Protein AF-A0A954T8U7-F1 (afdb_monomer_lite)

Foldseek 3Di:
DPDDPPPDDPVVVVVCVCCPPCVVVVCVVVVVVVVVVVVVVVCVVCVVVDQLVVNLVVLLVVLVVLLVVLVCCVPPVVNPSSSLVSLLVSLVSLLVSLLSLQVSVVVVVVVVVDDDPPPVVVCSVVSLVVSLVSSLVSLQVSVCVLLVHGQPLLSVLSSVLSNLSNCLQVDDLVCLLVVLVVNLVSLLSNLVSLLVSLLVCCVPPVPDNVSSCSSNVSSLVSSCCSCVPRRVVSDQLLSVLLSLLSSLVSLLVSLLSVLVSVCVVVVVPDPDDPCSSVVSNVSSLVSLVSSLCSQQVDPVRALSNLVSLQSSLVSLVVVCLRNVALVSLLSSVVSNVSSLVCVCNVVVPVVVVVQCVVCVLQVHPGDDPLQVLVSCLVVLVVLLVVLLVCVVVVVPSNNVSSLVVSVVVLVVSQVSNVVDLLSLQVSLQSSLVSLVSSCVSNVPCVSPVSSLVSQLSNLVSVQVNCCNRVVDHDDPPPSVVSNPPPPPVVPPPPPPPPPDPPPVVVVVVVVVPPPPD

Sequence (517 aa):
MTTEPTRRPVLQRFLDSFFQEQNIRWMLALGLVTVFGSSLMLVRSGWEQYQPAWRQVVVLLYGATIYFAGAVCRRRLSLPKTAAFLRGLSLLLIPVAFLALNLLRASESVVASGQTVPLLLTSWPWLLGLTGLLSGAAAWRIFTDVFRGPQPVFTGAFLILAAAGAVVPVLPHSLLPLVAAGLWCVLTVGSVAITREVFHLTERHRAPLWAGYLPLCLLGVEFIGVFALGIAGHLSQPLTGLGLVLTAIPVLHAAETLLKVFRQRTGGLVQRLPVAVAAPGLVGLLLCAGGLVLSAGGFPPSGVVVPAALITAAVLLRAAKLTEREAFVWLGLVCLSAAYQFSPVLFRETARDALAASAEMVRETRMPLAFYGLTWLPLLAALAGVVPFLRRRGHVVFVRPMELFSLVLTGCLFLVAFGHVKALFPVSLALGGLSIVQTVVFRRPGWLRFSLAAGAVSCAALPVFLKTVGGWELPAALPVLFFPLCPVRLARPVRRGGRGRTVLSRQRWSMARGWSG

Radius of gyration: 31.94 Å; chains: 1; bounding box: 85×83×83 Å

Secondary structure (DSSP, 8-state):
---------HHHHHHHHHHHTTHHHHHHHHHHHHHHHHHHHHHHHHHTTS-HHHHHHHHHHHHHHHHHHHHHHHHTS--HHHHHHHHHHHHHHHHHHHHHHHHHHHHHHTTTTSS--STTTTTHHHHHHHHHHHHHHHHHHHHHHHHTS--HHHHHHHHHHHHHHHHGGGS-GGGHHHHHHHHHHHHHHHHHHHHHHHHHHHHHS---HHHHHHHHHHHHHHHHHHIIIIITTTS-HHHHHHHHHHHHHHHHHHHHHHHHHHHHHHTT---SPPHHHHHHHHHHHHHHHHHHHHHH-SSSPPTTHHHHHHHHHHHHHHHHHHH--HHHHHHHHHHHHHHHHHGGGTTHHHHHHHHHHHHHHTT-SS--GGGHHHHTHHHHHHHHHHHHHHHHTT-HHHHHHHHHHHHHHHHHHHHHHTT-HHHHHHHHHHHHHHHHHHHHHHT-THHHHHHHHHHHHHHHHHHHHIIIII-----TTHHHHTS----GGGG------S--TTSTTTTTTTSTTSS--

Structure (mmCIF, N/CA/C/O backbone):
data_AF-A0A954T8U7-F1
#
_entry.id   AF-A0A954T8U7-F1
#
loop_
_atom_site.group_PDB
_atom_site.id
_atom_site.type_symbol
_atom_site.label_atom_id
_atom_site.label_alt_id
_atom_site.label_comp_id
_atom_site.label_asym_id
_atom_site.label_entity_id
_atom_site.label_seq_id
_atom_site.pdbx_PDB_ins_code
_atom_site.Cartn_x
_atom_site.Cartn_y
_atom_site.Cartn_z
_atom_site.occupancy
_atom_site.B_iso_or_equiv
_atom_site.auth_seq_id
_atom_site.auth_comp_id
_atom_site.auth_asym_id
_atom_site.auth_atom_id
_atom_site.pdbx_PDB_model_num
ATOM 1 N N . MET A 1 1 ? -5.729 -50.758 21.123 1.00 44.16 1 MET A N 1
ATOM 2 C CA . MET A 1 1 ? -6.228 -49.991 19.962 1.00 44.16 1 MET A CA 1
ATOM 3 C C . MET A 1 1 ? -6.415 -48.545 20.387 1.00 44.16 1 MET A C 1
ATOM 5 O O . MET A 1 1 ? -7.394 -48.219 21.040 1.00 44.16 1 MET A O 1
ATOM 9 N N . THR A 1 2 ? -5.430 -47.697 20.110 1.00 47.44 2 THR A N 1
ATOM 10 C CA . THR A 1 2 ? -5.517 -46.251 20.335 1.00 47.44 2 THR A CA 1
ATOM 11 C C . THR A 1 2 ? -6.322 -45.653 19.191 1.00 47.44 2 THR A C 1
ATOM 13 O O . THR A 1 2 ? -5.815 -45.536 18.078 1.00 47.44 2 THR A O 1
ATOM 16 N N . THR A 1 3 ? -7.591 -45.338 19.432 1.00 58.25 3 THR A N 1
ATOM 17 C CA . THR A 1 3 ? -8.423 -44.605 18.475 1.00 58.25 3 THR A CA 1
ATOM 18 C C . THR A 1 3 ? -7.771 -43.252 18.216 1.00 58.25 3 THR A C 1
ATOM 20 O O . THR A 1 3 ? -7.722 -42.411 19.117 1.00 58.25 3 THR A O 1
ATOM 23 N N . GLU A 1 4 ? -7.221 -43.054 17.014 1.00 54.12 4 GLU A N 1
ATOM 24 C CA . GLU A 1 4 ? -6.737 -41.744 16.593 1.00 54.12 4 GLU A CA 1
ATOM 25 C C . GLU A 1 4 ? -7.865 -40.722 16.796 1.00 54.12 4 GLU A C 1
ATOM 27 O O . GLU A 1 4 ? -8.982 -40.942 16.317 1.00 54.12 4 GLU A O 1
ATOM 32 N N . PRO A 1 5 ? -7.621 -39.606 17.503 1.00 66.81 5 PRO A N 1
ATOM 33 C CA . PRO A 1 5 ? -8.623 -38.567 17.636 1.00 66.81 5 PRO A CA 1
ATOM 34 C C . PRO A 1 5 ? -8.898 -38.003 16.242 1.00 66.81 5 PRO A C 1
ATOM 36 O O . PRO A 1 5 ? -8.082 -37.264 15.687 1.00 66.81 5 PRO A O 1
ATOM 39 N N . THR A 1 6 ? -10.058 -38.346 15.678 1.00 69.75 6 THR A N 1
ATOM 40 C CA . THR A 1 6 ? -10.551 -37.823 14.401 1.00 69.75 6 THR A CA 1
ATOM 41 C C . THR A 1 6 ? -10.384 -36.306 14.390 1.00 69.75 6 THR A C 1
ATOM 43 O O . THR A 1 6 ? -11.015 -35.581 15.172 1.00 69.75 6 THR A O 1
ATOM 46 N N . ARG A 1 7 ? -9.477 -35.812 13.539 1.00 73.00 7 ARG A N 1
ATOM 47 C CA . ARG A 1 7 ? -9.216 -34.381 13.358 1.00 73.00 7 ARG A CA 1
ATOM 48 C C . ARG A 1 7 ? -10.483 -33.720 12.824 1.00 73.00 7 ARG A C 1
ATOM 50 O O . ARG A 1 7 ? -10.690 -33.657 11.618 1.00 73.00 7 ARG A O 1
ATOM 57 N N . ARG A 1 8 ? -11.314 -33.191 13.725 1.00 77.06 8 ARG A N 1
ATOM 58 C CA . ARG A 1 8 ? -12.422 -32.313 13.331 1.00 77.06 8 ARG A CA 1
ATOM 59 C C . ARG A 1 8 ? -11.878 -31.155 12.478 1.00 77.06 8 ARG A C 1
ATOM 61 O O . ARG A 1 8 ? -10.833 -30.596 12.844 1.00 77.06 8 ARG A O 1
ATOM 68 N N . PRO A 1 9 ? -12.548 -30.789 11.372 1.00 83.94 9 PRO A N 1
ATOM 69 C CA . PRO A 1 9 ? -12.125 -29.685 10.523 1.00 83.94 9 PRO A CA 1
ATOM 70 C C . PRO A 1 9 ? -12.016 -28.388 11.334 1.00 83.94 9 PRO A C 1
ATOM 72 O O . PRO A 1 9 ? -12.806 -28.123 12.240 1.00 83.94 9 PRO A O 1
ATOM 75 N N . VAL A 1 10 ? -11.006 -27.572 11.015 1.00 73.00 10 VAL A N 1
ATOM 76 C CA . VAL A 1 10 ? -10.693 -26.316 11.728 1.00 73.00 10 VAL A CA 1
ATOM 77 C C . VAL A 1 10 ? -11.899 -25.376 11.757 1.00 73.00 10 VAL A C 1
ATOM 79 O O . VAL A 1 10 ? -12.129 -24.720 12.768 1.00 73.00 10 VAL A O 1
ATOM 82 N N . LEU A 1 11 ? -12.693 -25.373 10.682 1.00 67.12 11 LEU A N 1
ATOM 83 C CA . LEU A 1 11 ? -13.933 -24.611 10.592 1.00 67.12 11 LEU A CA 1
ATOM 84 C C . LEU A 1 11 ? -14.939 -25.043 11.665 1.00 67.12 11 LEU A C 1
ATOM 86 O O . LEU A 1 11 ? -15.504 -24.192 12.332 1.00 67.12 11 LEU A O 1
ATOM 90 N N . GLN A 1 12 ? -15.111 -26.347 11.891 1.00 80.88 12 GLN A N 1
ATOM 91 C CA . GLN A 1 12 ? -16.064 -26.856 12.876 1.00 80.88 12 GLN A CA 1
ATOM 92 C C . GLN A 1 12 ? -15.615 -26.546 14.306 1.00 80.88 12 GLN A C 1
ATOM 94 O O . GLN A 1 12 ? -16.432 -26.130 15.108 1.00 80.88 12 GLN A O 1
ATOM 99 N N . ARG A 1 13 ? -14.313 -26.628 14.621 1.00 71.12 13 ARG A N 1
ATOM 100 C CA . ARG A 1 13 ? -13.804 -26.180 15.936 1.00 71.12 13 ARG A CA 1
ATOM 101 C C . ARG A 1 13 ? -13.943 -24.673 16.137 1.00 71.12 13 ARG A C 1
ATOM 103 O O . ARG A 1 13 ? -14.207 -24.236 17.252 1.00 71.12 13 ARG A O 1
ATOM 110 N N . PHE A 1 14 ? -13.734 -23.889 15.079 1.00 67.62 14 PHE A N 1
ATOM 111 C CA . PHE A 1 14 ? -13.958 -22.448 15.117 1.00 67.62 14 PHE A CA 1
ATOM 112 C C . PHE A 1 14 ? -15.435 -22.144 15.351 1.00 67.62 14 PHE A C 1
ATOM 114 O O . PHE A 1 14 ? -15.727 -21.377 16.253 1.00 67.62 14 PHE A O 1
ATOM 121 N N . LEU A 1 15 ? -16.347 -22.779 14.609 1.00 70.88 15 LEU A N 1
ATOM 122 C CA . LEU A 1 15 ? -17.789 -22.610 14.771 1.00 70.88 15 LEU A CA 1
ATOM 123 C C . LEU A 1 15 ? -18.248 -23.081 16.155 1.00 70.88 15 LEU A C 1
ATOM 125 O O . LEU A 1 15 ? -18.894 -22.310 16.846 1.00 70.88 15 LEU A O 1
ATOM 129 N N . ASP A 1 16 ? -17.840 -24.261 16.621 1.00 72.81 16 ASP A N 1
ATOM 130 C CA . ASP A 1 16 ? -18.190 -24.771 17.955 1.00 72.81 16 ASP A CA 1
ATOM 131 C C . ASP A 1 16 ? -17.692 -23.828 19.067 1.00 72.81 16 ASP A C 1
ATOM 133 O O . ASP A 1 16 ? -18.445 -23.488 19.977 1.00 72.81 16 ASP A O 1
ATOM 137 N N . SER A 1 17 ? -16.453 -23.326 18.971 1.00 61.59 17 SER A N 1
ATOM 138 C CA . SER A 1 17 ? -15.901 -22.342 19.919 1.00 61.59 17 SER A CA 1
ATOM 139 C C . SER A 1 17 ? -16.578 -20.969 19.809 1.00 61.59 17 SER A C 1
ATOM 141 O O . SER A 1 17 ? -16.772 -20.289 20.818 1.00 61.59 17 SER A O 1
ATOM 143 N N . PHE A 1 18 ? -16.964 -20.568 18.598 1.00 60.47 18 PHE A N 1
ATOM 144 C CA . PHE A 1 18 ? -17.704 -19.340 18.322 1.00 60.47 18 PHE A CA 1
ATOM 145 C C . PHE A 1 18 ? -19.141 -19.423 18.857 1.00 60.47 18 PHE A C 1
ATOM 147 O O . PHE A 1 18 ? -19.649 -18.436 19.378 1.00 60.47 18 PHE A O 1
ATOM 154 N N . PHE A 1 19 ? -19.774 -20.599 18.825 1.00 63.47 19 PHE A N 1
ATOM 155 C CA . PHE A 1 19 ? -21.141 -20.811 19.301 1.00 63.47 19 PHE A CA 1
ATOM 156 C C . PHE A 1 19 ? -21.235 -21.121 20.808 1.00 63.47 19 PHE A C 1
ATOM 158 O O . PHE A 1 19 ? -22.193 -20.676 21.433 1.00 63.47 19 PHE A O 1
ATOM 165 N N . GLN A 1 20 ? -20.269 -21.808 21.439 1.00 59.59 20 GLN A N 1
ATOM 166 C CA . GLN A 1 20 ? -20.401 -22.239 22.846 1.00 59.59 20 GLN A CA 1
ATOM 167 C C . GLN A 1 20 ? -20.176 -21.136 23.899 1.00 59.59 20 GLN A C 1
ATOM 169 O O . GLN A 1 20 ? -20.967 -21.027 24.831 1.00 59.59 20 GLN A O 1
ATOM 174 N N . GLU A 1 21 ? -19.149 -20.287 23.780 1.00 51.62 21 GLU A N 1
ATOM 175 C CA . GLU A 1 21 ? -18.853 -19.254 24.802 1.00 51.62 21 GLU A CA 1
ATOM 176 C C . GLU A 1 21 ? -19.412 -17.857 24.465 1.00 51.62 21 GLU A C 1
ATOM 178 O O . GLU A 1 21 ? -19.409 -16.954 25.309 1.00 51.62 21 GLU A O 1
ATOM 183 N N . GLN A 1 22 ? -19.906 -17.648 23.237 1.00 53.91 22 GLN A N 1
ATOM 184 C CA . GLN A 1 22 ? -20.316 -16.325 22.742 1.00 53.91 22 GLN A CA 1
ATOM 185 C C . GLN A 1 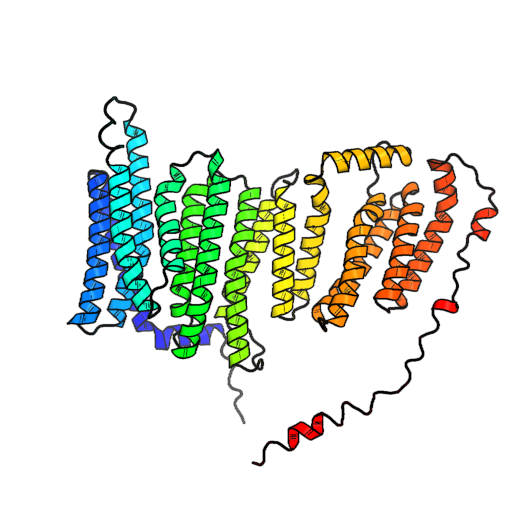22 ? -21.813 -16.198 22.423 1.00 53.91 22 GLN A C 1
ATOM 187 O O . GLN A 1 22 ? -22.241 -15.094 22.086 1.00 53.91 22 GLN A O 1
ATOM 192 N N . ASN A 1 23 ? -22.622 -17.251 22.591 1.00 60.31 23 ASN A N 1
ATOM 193 C CA . ASN A 1 23 ? -24.028 -17.259 22.162 1.00 60.31 23 ASN A CA 1
ATOM 194 C C . ASN A 1 23 ? -24.852 -16.111 22.773 1.00 60.31 23 ASN A C 1
ATOM 196 O O . ASN A 1 23 ? -25.521 -15.367 22.066 1.00 60.31 23 ASN A O 1
ATOM 200 N N . ILE A 1 24 ? -24.702 -15.866 24.079 1.00 72.62 24 ILE A N 1
ATOM 201 C CA . ILE A 1 24 ? -25.416 -14.772 24.761 1.00 72.62 24 ILE A CA 1
ATOM 202 C C . ILE A 1 24 ? -24.961 -13.397 24.244 1.00 72.62 24 ILE A C 1
ATOM 204 O O . ILE A 1 24 ? -25.770 -12.483 24.125 1.00 72.62 24 ILE A O 1
ATOM 208 N N . ARG A 1 25 ? -23.670 -13.228 23.920 1.00 68.12 25 ARG A N 1
ATOM 209 C CA . ARG A 1 25 ? -23.126 -11.943 23.442 1.00 68.12 25 ARG A CA 1
ATOM 210 C C . ARG A 1 25 ? -23.551 -11.655 22.008 1.00 68.12 25 ARG A C 1
ATOM 212 O O . ARG A 1 25 ? -23.911 -10.521 21.719 1.00 68.12 25 ARG A O 1
ATOM 219 N N . TRP A 1 26 ? -23.529 -12.667 21.141 1.00 69.62 26 TRP A N 1
ATOM 220 C CA . TRP A 1 26 ? -24.001 -12.548 19.764 1.00 69.62 26 TRP A CA 1
ATOM 221 C C . TRP A 1 26 ? -25.504 -12.345 19.697 1.00 69.62 26 TRP A C 1
ATOM 223 O O . TRP A 1 26 ? -25.943 -11.503 18.929 1.00 69.62 26 TRP A O 1
ATOM 233 N N . MET A 1 27 ? -26.282 -13.025 20.539 1.00 80.12 27 MET A N 1
ATOM 234 C CA . MET A 1 27 ? -27.728 -12.818 20.602 1.00 80.12 27 MET A CA 1
ATOM 235 C C . MET A 1 27 ? -28.076 -11.401 21.081 1.00 80.12 27 MET A C 1
ATOM 237 O O . MET A 1 27 ? -28.938 -10.758 20.491 1.00 80.12 27 MET A O 1
ATOM 241 N N . LEU A 1 28 ? -27.349 -10.864 22.072 1.00 78.75 28 LEU A N 1
ATOM 242 C CA . LEU A 1 28 ? -27.459 -9.454 22.480 1.00 78.75 28 LEU A CA 1
ATOM 243 C C . LEU A 1 28 ? -27.061 -8.494 21.354 1.00 78.75 28 LEU A C 1
ATOM 245 O O . LEU A 1 28 ? -27.745 -7.497 21.125 1.00 78.75 28 LEU A O 1
ATOM 249 N N . ALA A 1 29 ? -25.967 -8.798 20.649 1.00 74.44 29 ALA A N 1
ATOM 250 C CA . ALA A 1 29 ? -25.490 -7.969 19.554 1.00 74.44 29 ALA A CA 1
ATOM 251 C C . ALA A 1 29 ? -26.485 -7.938 18.391 1.00 74.44 29 ALA A C 1
ATOM 253 O O . ALA A 1 29 ? -26.868 -6.862 17.939 1.00 74.44 29 ALA A O 1
ATOM 254 N N . LEU A 1 30 ? -26.949 -9.111 17.965 1.00 81.31 30 LEU A N 1
ATOM 255 C CA . LEU A 1 30 ? -27.944 -9.290 16.916 1.00 81.31 30 LEU A CA 1
ATOM 256 C C . LEU A 1 30 ? -29.271 -8.636 17.302 1.00 81.31 30 LEU A C 1
ATOM 258 O O . LEU A 1 30 ? -29.829 -7.891 16.504 1.00 81.31 30 LEU A O 1
ATOM 262 N N . GLY A 1 31 ? -29.753 -8.864 18.527 1.00 83.62 31 GLY A N 1
ATOM 263 C CA . GLY A 1 31 ? -30.999 -8.283 19.022 1.00 83.62 31 GLY A CA 1
ATOM 264 C C . GLY A 1 31 ? -30.972 -6.761 18.958 1.00 83.62 31 GLY A C 1
ATOM 265 O O . GLY A 1 31 ? -31.905 -6.144 18.461 1.00 83.62 31 GLY A O 1
ATOM 266 N N . LEU A 1 32 ? -29.864 -6.142 19.354 1.00 74.81 32 LEU A N 1
ATOM 267 C CA . LEU A 1 32 ? -29.738 -4.694 19.277 1.00 74.81 32 LEU A CA 1
ATOM 268 C C . LEU A 1 32 ? -29.505 -4.176 17.857 1.00 74.81 32 LEU A C 1
ATOM 270 O O . LEU A 1 32 ? -30.064 -3.143 17.526 1.00 74.81 32 LEU A O 1
ATOM 274 N N . VAL A 1 33 ? -28.731 -4.859 17.006 1.00 77.12 33 VAL A N 1
ATOM 275 C CA . VAL A 1 33 ? -28.640 -4.485 15.580 1.00 77.12 33 VAL A CA 1
ATOM 276 C C . VAL A 1 33 ? -30.024 -4.542 14.937 1.00 77.12 33 VAL A C 1
ATOM 278 O O . VAL A 1 33 ? -30.372 -3.659 14.160 1.00 77.12 33 VAL A O 1
ATOM 281 N N . THR A 1 34 ? -30.836 -5.527 15.318 1.00 84.56 34 THR A N 1
ATOM 282 C CA . THR A 1 34 ? -32.223 -5.658 14.865 1.00 84.56 34 THR A CA 1
ATOM 283 C C . THR A 1 34 ? -33.073 -4.504 15.384 1.00 84.56 34 THR A C 1
ATOM 285 O O . THR A 1 34 ? -33.717 -3.845 14.581 1.00 84.56 34 THR A O 1
ATOM 288 N N . VAL A 1 35 ? -33.014 -4.188 16.685 1.00 82.31 35 VAL A N 1
ATOM 289 C CA . VAL A 1 35 ? -33.734 -3.047 17.286 1.00 82.31 35 VAL A CA 1
ATOM 290 C C . VAL A 1 35 ? -33.290 -1.718 16.677 1.00 82.31 35 VAL A C 1
ATOM 292 O O . VAL A 1 35 ? -34.111 -0.843 16.415 1.00 82.31 35 VAL A O 1
ATOM 295 N N . PHE A 1 36 ? -31.995 -1.553 16.428 1.00 78.25 36 PHE A N 1
ATOM 296 C CA . PHE A 1 36 ? -31.421 -0.360 15.822 1.00 78.25 36 PHE A CA 1
ATOM 297 C C . PHE A 1 36 ? -31.878 -0.218 14.368 1.00 78.25 36 PHE A C 1
ATOM 299 O O . PHE A 1 36 ? -32.366 0.837 13.969 1.00 78.25 36 PHE A O 1
ATOM 306 N N . GLY A 1 37 ? -31.791 -1.303 13.596 1.00 81.25 37 GLY A N 1
ATOM 307 C CA . GLY A 1 37 ? -32.251 -1.367 12.214 1.00 81.25 37 GLY A CA 1
ATOM 308 C C . GLY A 1 37 ? -33.758 -1.139 12.087 1.00 81.25 37 GLY A C 1
ATOM 309 O O . GLY A 1 37 ? -34.187 -0.359 11.238 1.00 81.25 37 GLY A O 1
ATOM 310 N N . SER A 1 38 ? -34.565 -1.742 12.966 1.00 84.56 38 SER A N 1
ATOM 311 C CA . SER A 1 38 ? -36.015 -1.534 13.009 1.00 84.56 38 SER A CA 1
ATOM 312 C C . SER A 1 38 ? -36.376 -0.113 13.437 1.00 84.56 38 SER A C 1
ATOM 314 O O . SER A 1 38 ? -37.282 0.476 12.859 1.00 84.56 38 SER A O 1
ATOM 316 N N . SER A 1 39 ? -35.642 0.472 14.392 1.00 80.81 39 SER A N 1
ATOM 317 C CA . SER A 1 39 ? -35.825 1.876 14.790 1.00 80.81 39 SER A CA 1
ATOM 318 C C . SER A 1 39 ? -35.541 2.817 13.620 1.00 80.81 39 SER A C 1
ATOM 320 O O . SER A 1 39 ? -36.343 3.704 13.343 1.00 80.81 39 SER A O 1
ATOM 322 N N . LEU A 1 40 ? -34.446 2.594 12.884 1.00 77.06 40 LEU A N 1
ATOM 323 C CA . LEU A 1 40 ? -34.116 3.381 11.693 1.00 77.06 40 LEU A CA 1
ATOM 324 C C . LEU A 1 40 ? -35.181 3.249 10.596 1.00 77.06 40 LEU A C 1
ATOM 326 O O . LEU A 1 40 ? -35.559 4.248 9.987 1.00 77.06 40 LEU A O 1
ATOM 330 N N . MET A 1 41 ? -35.685 2.036 10.358 1.00 80.25 41 MET A N 1
ATOM 331 C CA . MET A 1 41 ? -36.766 1.779 9.399 1.00 80.25 41 MET A CA 1
ATOM 332 C C . MET A 1 41 ? -38.061 2.502 9.777 1.00 80.25 41 MET A C 1
ATOM 334 O O . MET A 1 41 ? -38.686 3.123 8.920 1.00 80.25 41 MET A O 1
ATOM 338 N N . LEU A 1 42 ? -38.442 2.470 11.055 1.00 82.50 42 LEU A N 1
ATOM 339 C CA . LEU A 1 42 ? -39.652 3.133 11.536 1.00 82.50 42 LEU A CA 1
ATOM 340 C C . LEU A 1 42 ? -39.538 4.654 11.392 1.00 82.50 42 LEU A C 1
ATOM 342 O O . LEU A 1 42 ? -40.441 5.296 10.858 1.00 82.50 42 LEU A O 1
ATOM 346 N N . VAL A 1 43 ? -38.382 5.209 11.763 1.00 79.81 43 VAL A N 1
ATOM 347 C CA . VAL A 1 43 ? -38.077 6.636 11.609 1.00 79.81 43 VAL A CA 1
ATOM 348 C C . VAL A 1 43 ? -38.115 7.064 10.139 1.00 79.81 43 VAL A C 1
ATOM 350 O O . VAL A 1 43 ? -38.624 8.143 9.848 1.00 79.81 43 VAL A O 1
ATOM 353 N N . ARG A 1 44 ? -37.666 6.214 9.201 1.00 81.38 44 ARG A N 1
ATOM 354 C CA . ARG A 1 44 ? -37.669 6.509 7.757 1.00 81.38 44 ARG A CA 1
ATOM 355 C C . ARG A 1 44 ? -39.064 6.836 7.212 1.00 81.38 44 ARG A C 1
ATOM 357 O O . ARG A 1 44 ? -39.168 7.714 6.364 1.00 81.38 44 ARG A O 1
ATOM 364 N N . SER A 1 45 ? -40.115 6.172 7.699 1.00 84.69 45 SER A N 1
ATOM 365 C CA . SER A 1 45 ? -41.483 6.331 7.171 1.00 84.69 45 SER A CA 1
ATOM 366 C C . SER A 1 45 ? -42.075 7.735 7.371 1.00 84.69 45 SER A C 1
ATOM 368 O O . SER A 1 45 ? -42.762 8.236 6.488 1.00 84.69 45 SER A O 1
ATOM 370 N N . GLY A 1 46 ? -41.762 8.400 8.488 1.00 84.12 46 GLY A N 1
ATOM 371 C CA . GLY A 1 46 ? -42.154 9.793 8.755 1.00 84.12 46 GLY A CA 1
ATOM 372 C C . GLY A 1 46 ? -41.051 10.812 8.461 1.00 84.12 46 GLY A C 1
ATOM 373 O O . GLY A 1 46 ? -41.271 12.016 8.575 1.00 84.12 46 GLY A O 1
ATOM 374 N N . TRP A 1 47 ? -39.851 10.349 8.098 1.00 84.50 47 TRP A N 1
ATOM 375 C CA . TRP A 1 47 ? -38.651 11.180 8.010 1.00 84.50 47 TRP A CA 1
ATOM 376 C C . TRP A 1 47 ? -38.812 12.341 7.039 1.00 84.50 47 TRP A C 1
ATOM 378 O O . TRP A 1 47 ? -38.419 13.459 7.359 1.00 84.50 47 TRP A O 1
ATOM 388 N N . GLU A 1 48 ? -39.422 12.089 5.879 1.00 84.62 48 GLU A N 1
ATOM 389 C CA . GLU A 1 48 ? -39.556 13.080 4.810 1.00 84.62 48 GLU A CA 1
ATOM 390 C C . GLU A 1 48 ? -40.457 14.265 5.182 1.00 84.62 48 GLU A C 1
ATOM 392 O O . GLU A 1 48 ? -40.277 15.351 4.635 1.00 84.62 48 GLU A O 1
ATOM 397 N N . GLN A 1 49 ? -41.348 14.104 6.164 1.00 88.88 49 GLN A N 1
ATOM 398 C CA . GLN A 1 49 ? -42.269 15.158 6.601 1.00 88.88 49 GLN A CA 1
ATOM 399 C C . GLN A 1 49 ? -41.635 16.135 7.602 1.00 88.88 49 GLN A C 1
ATOM 401 O O . GLN A 1 49 ? -42.079 17.275 7.726 1.00 88.88 49 GLN A O 1
ATOM 406 N N . TYR A 1 50 ? -40.588 15.723 8.324 1.00 87.12 50 TYR A N 1
ATOM 407 C CA . TYR A 1 50 ? -39.956 16.578 9.331 1.00 87.12 50 TYR A CA 1
ATOM 408 C C . TYR A 1 50 ? -39.032 17.624 8.712 1.00 87.12 50 TYR A C 1
ATOM 410 O O . TYR A 1 50 ? -38.328 17.346 7.736 1.00 87.12 50 TYR A O 1
ATOM 418 N N . GLN A 1 51 ? -38.953 18.794 9.353 1.00 87.56 51 GLN A N 1
ATOM 419 C CA . GLN A 1 51 ? -37.973 19.824 9.010 1.00 87.56 51 GLN A CA 1
ATOM 420 C C . GLN A 1 51 ? -36.534 19.278 9.124 1.00 87.56 51 GLN A C 1
ATOM 422 O O . GLN A 1 51 ? -36.238 18.545 10.076 1.00 87.56 51 GLN A O 1
ATOM 427 N N . PRO A 1 52 ? -35.614 19.656 8.215 1.00 84.25 52 PRO A N 1
ATOM 428 C CA . PRO A 1 52 ? -34.238 19.160 8.205 1.00 84.25 52 PRO A CA 1
ATOM 429 C C . PRO A 1 52 ? -33.504 19.321 9.545 1.00 84.25 52 PRO A C 1
ATOM 431 O O . PRO A 1 52 ? -32.901 18.375 10.048 1.00 84.25 52 PRO A O 1
ATOM 434 N N . ALA A 1 53 ? -33.619 20.486 10.185 1.00 85.69 53 ALA A N 1
ATOM 435 C CA . ALA A 1 53 ? -33.006 20.727 11.492 1.00 85.69 53 ALA A CA 1
ATOM 436 C C . ALA A 1 53 ? -33.539 19.766 12.573 1.00 85.69 53 ALA A C 1
ATOM 438 O O . ALA A 1 53 ? -32.771 19.255 13.390 1.00 85.69 53 ALA A O 1
ATOM 439 N N . TRP A 1 54 ? -34.840 19.460 12.542 1.00 88.81 54 TRP A N 1
ATOM 440 C CA . TRP A 1 54 ? -35.468 18.550 13.500 1.00 88.81 54 TRP A CA 1
ATOM 441 C C . TRP A 1 54 ? -34.960 17.117 13.349 1.00 88.81 54 TRP A C 1
ATOM 443 O O . TRP A 1 54 ? -34.683 16.448 14.342 1.00 88.81 54 TRP A O 1
ATOM 453 N N . ARG A 1 55 ? -34.738 16.671 12.108 1.00 88.88 55 ARG A N 1
ATOM 454 C CA . ARG A 1 55 ? -34.123 15.371 11.808 1.00 88.88 55 ARG A CA 1
ATOM 455 C C . ARG A 1 55 ? -32.756 15.224 12.487 1.00 88.88 55 ARG A C 1
ATOM 457 O O . ARG A 1 55 ? -32.502 14.204 13.128 1.00 88.88 55 ARG A O 1
ATOM 464 N N . GLN A 1 56 ? -31.902 16.253 12.425 1.00 89.81 56 GLN A N 1
ATOM 465 C CA . GLN A 1 56 ? -30.604 16.223 13.112 1.00 89.81 56 GLN A CA 1
ATOM 466 C C . GLN A 1 56 ? -30.759 16.163 14.632 1.00 89.81 56 GLN A C 1
ATOM 468 O O . GLN A 1 56 ? -30.080 15.377 15.292 1.00 89.81 56 GLN A O 1
ATOM 473 N N . VAL A 1 57 ? -31.651 16.982 15.194 1.00 91.00 57 VAL A N 1
ATOM 474 C CA . VAL A 1 57 ? -31.906 17.010 16.641 1.00 91.00 57 VAL A CA 1
ATOM 475 C C . VAL A 1 57 ? -32.372 15.640 17.135 1.00 91.00 57 VAL A C 1
ATOM 477 O O . VAL A 1 57 ? -31.874 15.167 18.154 1.00 91.00 57 VAL A O 1
ATOM 480 N N . VAL A 1 58 ? -33.250 14.963 16.391 1.00 91.19 58 VAL A N 1
ATOM 481 C CA . VAL A 1 58 ? -33.712 13.604 16.712 1.00 91.19 58 VAL A CA 1
ATOM 482 C C . VAL A 1 58 ? -32.552 12.604 16.712 1.00 91.19 58 VAL A C 1
ATOM 484 O O . VAL A 1 58 ? -32.435 11.817 17.651 1.00 91.19 58 VAL A O 1
ATOM 487 N N . VAL A 1 59 ? -31.652 12.654 15.723 1.00 91.56 59 VAL A N 1
ATOM 488 C CA . VAL A 1 59 ? -30.468 11.768 15.666 1.00 91.56 59 VAL A CA 1
ATOM 489 C C . VAL A 1 59 ? -29.532 12.013 16.850 1.00 91.56 59 VAL A C 1
ATOM 491 O O . VAL A 1 59 ? -29.077 11.061 17.487 1.00 91.56 59 VAL A O 1
ATOM 494 N N . LEU A 1 60 ? -29.282 13.279 17.193 1.00 93.25 60 LEU A N 1
ATOM 495 C CA . LEU A 1 60 ? -28.465 13.645 18.352 1.00 93.25 60 LEU A CA 1
ATOM 496 C C . LEU A 1 60 ? -29.102 13.186 19.668 1.00 93.25 60 LEU A C 1
ATOM 498 O O . LEU A 1 60 ? -28.414 12.617 20.517 1.00 93.25 60 LEU A O 1
ATOM 502 N N . LEU A 1 61 ? -30.413 13.383 19.830 1.00 93.81 61 LEU A N 1
ATOM 503 C CA . LEU A 1 61 ? -31.157 12.953 21.013 1.00 93.81 61 LEU A CA 1
ATOM 504 C C . LEU A 1 61 ? -31.142 11.424 21.149 1.00 93.81 61 LEU A C 1
ATOM 506 O O . LEU A 1 61 ? -30.953 10.896 22.246 1.00 93.81 61 LEU A O 1
ATOM 510 N N . TYR A 1 62 ? -31.263 10.703 20.037 1.00 91.69 62 TYR A N 1
ATOM 511 C CA . TYR A 1 62 ? -31.157 9.248 20.008 1.00 91.69 62 TYR A CA 1
ATOM 512 C C . TYR A 1 62 ? -29.756 8.767 20.430 1.00 91.69 62 TYR A C 1
ATOM 514 O O . TYR A 1 62 ? -29.618 7.910 21.303 1.00 91.69 62 TYR A O 1
ATOM 522 N N . GLY A 1 63 ? -28.694 9.383 19.903 1.00 92.94 63 GLY A N 1
ATOM 523 C CA . GLY A 1 63 ? -27.321 9.093 20.332 1.00 92.94 63 GLY A CA 1
ATOM 524 C C . GLY A 1 63 ? -27.083 9.382 21.819 1.00 92.94 63 GLY A C 1
ATOM 525 O O . GLY A 1 63 ? -26.501 8.557 22.533 1.00 92.94 63 GLY A O 1
ATOM 526 N N . ALA A 1 64 ? -27.582 10.521 22.308 1.00 95.19 64 ALA A N 1
ATOM 527 C CA . ALA A 1 64 ? -27.465 10.923 23.705 1.00 95.19 64 ALA A CA 1
ATOM 528 C C . ALA A 1 64 ? -28.208 9.961 24.645 1.00 95.19 64 ALA A C 1
ATOM 530 O O . ALA A 1 64 ? -27.639 9.521 25.645 1.00 95.19 64 ALA A O 1
ATOM 531 N N . THR A 1 65 ? -29.448 9.587 24.320 1.00 94.69 65 THR A N 1
ATOM 532 C CA . THR A 1 65 ? -30.253 8.659 25.135 1.00 94.69 65 THR A CA 1
ATOM 533 C C . THR A 1 65 ? -29.597 7.285 25.248 1.00 94.69 65 THR A C 1
ATOM 535 O O . THR A 1 65 ? -29.484 6.768 26.359 1.00 94.69 65 THR A O 1
ATOM 538 N N . ILE A 1 66 ? -29.061 6.732 24.154 1.00 94.12 66 ILE A N 1
ATOM 539 C CA . ILE A 1 66 ? -28.302 5.469 24.177 1.00 94.12 66 ILE A CA 1
ATOM 540 C C . ILE A 1 66 ? -27.058 5.588 25.065 1.00 94.12 66 ILE A C 1
ATOM 542 O O . ILE A 1 66 ? -26.790 4.706 25.888 1.00 94.12 66 ILE A O 1
ATOM 546 N N . TYR A 1 67 ? -26.311 6.688 24.941 1.00 95.81 67 TYR A N 1
ATOM 547 C CA . TYR A 1 67 ? -25.123 6.927 25.759 1.00 95.81 67 TYR A CA 1
ATOM 548 C C . TYR A 1 67 ? -25.465 6.993 27.257 1.00 95.81 67 TYR A C 1
ATOM 550 O O . TYR A 1 67 ? -24.827 6.322 28.079 1.00 95.81 67 TYR A O 1
ATOM 558 N N . PHE A 1 68 ? -26.497 7.761 27.623 1.00 96.69 68 PHE A N 1
ATOM 559 C CA . PHE A 1 68 ? -26.953 7.882 29.007 1.00 96.69 68 PHE A CA 1
ATOM 560 C C . PHE A 1 68 ? -27.512 6.563 29.543 1.00 96.69 68 PHE A C 1
ATOM 562 O O . PHE A 1 68 ? -27.161 6.179 30.660 1.00 96.69 68 PHE A O 1
ATOM 569 N N . ALA A 1 69 ? -28.287 5.820 28.750 1.00 95.06 69 ALA A N 1
ATOM 570 C CA . ALA A 1 69 ? -28.757 4.485 29.112 1.00 95.06 69 ALA A CA 1
ATOM 571 C C . ALA A 1 69 ? -27.578 3.542 29.405 1.00 95.06 69 ALA A C 1
ATOM 573 O O . ALA A 1 69 ? -27.579 2.844 30.422 1.00 95.06 69 ALA A O 1
ATOM 574 N N . GLY A 1 70 ? -26.518 3.587 28.590 1.00 94.62 70 GLY A N 1
ATOM 575 C CA . GLY A 1 70 ? -25.279 2.847 28.836 1.00 94.62 70 GLY A CA 1
ATOM 576 C C . GLY A 1 70 ? -24.590 3.246 30.144 1.00 94.62 70 GLY A C 1
ATOM 577 O O . GLY A 1 70 ? -24.120 2.387 30.895 1.00 94.62 70 GLY A O 1
ATOM 578 N N . ALA A 1 71 ? -24.561 4.541 30.467 1.00 95.12 71 ALA A N 1
ATOM 579 C CA . ALA A 1 71 ? -24.013 5.035 31.729 1.00 95.12 71 ALA A CA 1
ATOM 580 C C . ALA A 1 71 ? -24.845 4.596 32.950 1.00 95.12 71 ALA A C 1
ATOM 582 O O . ALA A 1 71 ? -24.268 4.178 33.959 1.00 95.12 71 ALA A O 1
ATOM 583 N N . VAL A 1 72 ? -26.179 4.635 32.853 1.00 96.56 72 VAL A N 1
ATOM 584 C CA . VAL A 1 72 ? -27.105 4.179 33.904 1.00 96.56 72 VAL A CA 1
ATOM 585 C C . VAL A 1 72 ? -26.980 2.672 34.120 1.00 96.56 72 VAL A C 1
ATOM 587 O O . VAL A 1 72 ? -26.826 2.240 35.263 1.00 96.56 72 VAL A O 1
ATOM 590 N N . CYS A 1 73 ? -26.934 1.877 33.046 1.00 94.56 73 CYS A N 1
ATOM 591 C CA . CYS A 1 73 ? -26.725 0.428 33.125 1.00 94.56 73 CYS A CA 1
ATOM 592 C C . CYS A 1 73 ? -25.429 0.072 33.862 1.00 94.56 73 CYS A C 1
ATOM 594 O O . CYS A 1 73 ? -25.399 -0.880 34.641 1.00 94.56 73 CYS A O 1
ATOM 596 N N . ARG A 1 74 ? -24.358 0.851 33.652 1.00 94.44 74 ARG A N 1
ATOM 597 C CA . ARG A 1 74 ? -23.076 0.634 34.335 1.00 94.44 74 ARG A CA 1
ATOM 598 C C . ARG A 1 74 ? -23.136 1.002 35.814 1.00 94.44 74 ARG A C 1
ATOM 600 O O . ARG A 1 74 ? -22.612 0.253 36.627 1.00 94.44 74 ARG A O 1
ATOM 607 N N . ARG A 1 75 ? -23.692 2.175 36.142 1.00 95.69 75 ARG A N 1
ATOM 608 C CA . ARG A 1 75 ? -23.606 2.765 37.491 1.00 95.69 75 ARG A CA 1
ATOM 609 C C . ARG A 1 75 ? -24.696 2.286 38.442 1.00 95.69 75 ARG A C 1
ATOM 611 O O . ARG A 1 75 ? -24.406 2.093 39.611 1.00 95.69 75 ARG A O 1
ATOM 618 N N . ARG A 1 76 ? -25.936 2.157 37.961 1.00 96.31 76 ARG A N 1
ATOM 619 C CA . ARG A 1 76 ? -27.101 1.836 38.803 1.00 96.31 76 ARG A CA 1
ATOM 620 C C . ARG A 1 76 ? -27.496 0.368 38.737 1.00 96.31 76 ARG A C 1
ATOM 622 O O . ARG A 1 76 ? -27.864 -0.194 39.755 1.00 96.31 76 ARG A O 1
ATOM 629 N N . LEU A 1 77 ? -27.422 -0.242 37.554 1.00 93.38 77 LEU A N 1
ATOM 630 C CA . LEU A 1 77 ? -27.887 -1.621 37.351 1.00 93.38 77 LEU A CA 1
ATOM 631 C C . LEU A 1 77 ? -26.764 -2.663 37.446 1.00 93.38 77 LEU A C 1
ATOM 633 O O . LEU A 1 77 ? -27.041 -3.855 37.399 1.00 93.38 77 LEU A O 1
ATOM 637 N N . SER A 1 78 ? -25.501 -2.235 37.555 1.00 94.12 78 SER A N 1
ATOM 638 C CA . SER A 1 78 ? -24.335 -3.130 37.601 1.00 94.12 78 SER A CA 1
ATOM 639 C C . SER A 1 78 ? -24.290 -4.128 36.433 1.00 94.12 78 SER A C 1
ATOM 641 O O . SER A 1 78 ? -23.856 -5.268 36.588 1.00 94.12 78 SER A O 1
ATOM 643 N N . LEU A 1 79 ? -24.706 -3.690 35.236 1.00 91.06 79 LEU A N 1
ATOM 644 C CA . LEU A 1 79 ? -24.704 -4.476 33.996 1.00 91.06 79 LEU A CA 1
ATOM 645 C C . LEU A 1 79 ? -23.546 -4.037 33.076 1.00 91.06 79 LEU A C 1
ATOM 647 O O . LEU A 1 79 ? -23.769 -3.345 32.075 1.00 91.06 79 LEU A O 1
ATOM 651 N N . PRO A 1 80 ? -22.283 -4.416 33.366 1.00 88.69 80 PRO A N 1
ATOM 652 C CA . PRO A 1 80 ? -21.113 -3.891 32.659 1.00 88.69 80 PRO A CA 1
ATOM 653 C C . PRO A 1 80 ? -21.080 -4.284 31.178 1.00 88.69 80 PRO A C 1
ATOM 655 O O . PRO A 1 80 ? -20.605 -3.511 30.350 1.00 88.69 80 PRO A O 1
ATOM 658 N N . LYS A 1 81 ? -21.602 -5.467 30.831 1.00 85.56 81 LYS A N 1
ATOM 659 C CA . LYS A 1 81 ? -21.629 -5.967 29.447 1.00 85.56 81 LYS A CA 1
ATOM 660 C C . LYS A 1 81 ? -22.602 -5.160 28.588 1.00 85.56 81 LYS A C 1
ATOM 662 O O . LYS A 1 81 ? -22.213 -4.671 27.532 1.00 85.56 81 LYS A O 1
ATOM 667 N N . THR A 1 82 ? -23.826 -4.964 29.078 1.00 87.50 82 THR A N 1
ATOM 668 C CA . THR A 1 82 ? -24.850 -4.141 28.420 1.00 87.50 82 THR A CA 1
ATOM 669 C C . THR A 1 82 ? -24.369 -2.703 28.265 1.00 87.50 82 THR A C 1
ATOM 671 O O . THR A 1 82 ? -24.473 -2.129 27.187 1.00 87.50 82 THR A O 1
ATOM 674 N N . ALA A 1 83 ? -23.747 -2.142 29.306 1.00 91.75 83 ALA A N 1
ATOM 675 C CA . ALA A 1 83 ? -23.173 -0.805 29.246 1.00 91.75 83 ALA A CA 1
ATOM 676 C C . ALA A 1 83 ? -22.049 -0.667 28.206 1.00 91.75 83 ALA A C 1
ATOM 678 O O . ALA A 1 83 ? -22.031 0.307 27.457 1.00 91.75 83 ALA A O 1
ATOM 679 N N . ALA A 1 84 ? -21.110 -1.619 28.149 1.00 89.56 84 ALA A N 1
ATOM 680 C CA . ALA A 1 84 ? -20.029 -1.610 27.162 1.00 89.56 84 ALA A CA 1
ATOM 681 C C . ALA A 1 84 ? -20.578 -1.650 25.733 1.00 89.56 84 ALA A C 1
ATOM 683 O O . ALA A 1 84 ? -20.096 -0.942 24.852 1.00 89.56 84 ALA A O 1
ATOM 684 N N . PHE A 1 85 ? -21.624 -2.442 25.530 1.00 86.31 85 PHE A N 1
ATOM 685 C CA . PHE A 1 85 ? -22.254 -2.595 24.237 1.00 86.31 85 PHE A CA 1
ATOM 686 C C . PHE A 1 85 ? -23.058 -1.353 23.811 1.00 86.31 85 PHE A C 1
ATOM 688 O O . PHE A 1 85 ? -22.862 -0.867 22.701 1.00 86.31 85 PHE A O 1
ATOM 695 N N . LEU A 1 86 ? -23.854 -0.757 24.711 1.00 91.44 86 LEU A N 1
ATOM 696 C CA . LEU A 1 86 ? -24.542 0.522 24.460 1.00 91.44 86 LEU A CA 1
ATOM 697 C C . LEU A 1 86 ? -23.557 1.654 24.145 1.00 91.44 86 LEU A C 1
ATOM 699 O O . LEU A 1 86 ? -23.811 2.466 23.266 1.00 91.44 86 LEU A O 1
ATOM 703 N N . ARG A 1 87 ? -22.391 1.680 24.799 1.00 93.19 87 ARG A N 1
ATOM 704 C CA . ARG A 1 87 ? -21.320 2.634 24.472 1.00 93.19 87 ARG A CA 1
ATOM 705 C C . ARG A 1 87 ? -20.707 2.378 23.099 1.00 93.19 87 ARG A C 1
ATOM 707 O O . ARG A 1 87 ? -20.429 3.331 22.383 1.00 93.19 87 ARG A O 1
ATOM 714 N N . GLY A 1 88 ? -20.514 1.114 22.723 1.00 90.75 88 GLY A N 1
ATOM 715 C CA . GLY A 1 88 ? -20.104 0.746 21.367 1.00 90.75 88 GLY A CA 1
ATOM 716 C C . GLY A 1 88 ? -21.107 1.229 20.316 1.00 90.75 88 GLY A C 1
ATOM 717 O O . GLY A 1 88 ? -20.704 1.794 19.304 1.00 90.75 88 GLY A O 1
ATOM 718 N N . LEU A 1 89 ? -22.408 1.098 20.595 1.00 90.44 89 LEU A N 1
ATOM 719 C CA . LEU A 1 89 ? -23.469 1.635 19.742 1.00 90.44 89 LEU A CA 1
ATOM 720 C C . LEU A 1 89 ? -23.425 3.165 19.659 1.00 90.44 89 LEU A C 1
ATOM 722 O O . LEU A 1 89 ? -23.531 3.716 18.568 1.00 90.44 89 LEU A O 1
ATOM 726 N N . SER A 1 90 ? -23.219 3.857 20.784 1.00 94.62 90 SER A N 1
ATOM 727 C CA . SER A 1 90 ? -23.034 5.313 20.785 1.00 94.62 90 SER A CA 1
ATOM 728 C C . SER A 1 90 ? -21.854 5.741 19.913 1.00 94.62 90 SER A C 1
ATOM 730 O O . SER A 1 90 ? -21.976 6.728 19.200 1.00 94.62 90 SER A O 1
ATOM 732 N N . LEU A 1 91 ? -20.736 5.002 19.927 1.00 94.56 91 LEU A N 1
ATOM 733 C CA . LEU A 1 91 ? -19.598 5.285 19.046 1.00 94.56 91 LEU A CA 1
ATOM 734 C C . LEU A 1 91 ? -19.963 5.110 17.568 1.00 94.56 91 LEU A C 1
ATOM 736 O O . LEU A 1 91 ? -19.628 5.971 16.768 1.00 94.56 91 LEU A O 1
ATOM 740 N N . LEU A 1 92 ? -20.693 4.050 17.208 1.00 91.81 92 LEU A N 1
ATOM 741 C CA . LEU A 1 92 ? -21.159 3.830 15.830 1.00 91.81 92 LEU A CA 1
ATOM 742 C C . LEU A 1 92 ? -22.138 4.909 15.346 1.00 91.81 92 LEU A C 1
ATOM 744 O O . LEU A 1 92 ? -22.180 5.219 14.158 1.00 91.81 92 LEU A O 1
ATOM 748 N N . LEU A 1 93 ? -22.922 5.487 16.256 1.00 93.06 93 LEU A N 1
ATOM 749 C CA . LEU A 1 93 ? -23.868 6.557 15.948 1.00 93.06 93 LEU A CA 1
ATOM 750 C C . LEU A 1 93 ? -23.201 7.906 15.672 1.00 93.06 93 LEU A C 1
ATOM 752 O O . LEU A 1 93 ? -23.803 8.733 14.992 1.00 93.06 93 LEU A O 1
ATOM 756 N N . ILE A 1 94 ? -21.979 8.138 16.159 1.00 96.19 94 ILE A N 1
ATOM 757 C CA . ILE A 1 94 ? -21.277 9.413 15.957 1.00 96.19 94 ILE A CA 1
ATOM 758 C C . ILE A 1 94 ? -21.028 9.682 14.459 1.00 96.19 94 ILE A C 1
ATOM 760 O O . ILE A 1 94 ? -21.489 10.717 13.974 1.00 96.19 94 ILE A O 1
ATOM 764 N N . PRO A 1 95 ? -20.397 8.779 13.681 1.00 95.94 95 PRO A N 1
ATOM 765 C CA . PRO A 1 95 ? -20.242 8.966 12.236 1.00 95.94 95 PRO A CA 1
ATOM 766 C C . PRO A 1 95 ? -21.572 9.130 11.506 1.00 95.94 95 PRO A C 1
ATOM 768 O O . PRO A 1 95 ? -21.679 9.948 10.597 1.00 95.94 95 PRO A O 1
ATOM 771 N N . VAL A 1 96 ? -22.602 8.390 11.926 1.00 92.38 96 VAL A N 1
ATOM 772 C CA . VAL A 1 96 ? -23.949 8.486 11.345 1.00 92.38 96 VAL A CA 1
ATOM 773 C C . VAL A 1 96 ? -24.554 9.868 11.594 1.00 92.38 96 VAL A C 1
ATOM 775 O O . VAL A 1 96 ? -25.164 10.429 10.689 1.00 92.38 96 VAL A O 1
ATOM 778 N N . ALA A 1 97 ? -24.346 10.456 12.775 1.00 94.88 97 ALA A N 1
ATOM 779 C CA . ALA A 1 97 ? -24.817 11.801 13.094 1.00 94.88 97 ALA A CA 1
ATOM 780 C C . ALA A 1 97 ? -24.147 12.879 12.228 1.00 94.88 97 ALA A C 1
ATOM 782 O O . ALA A 1 97 ? -24.809 13.839 11.834 1.00 94.88 97 ALA A O 1
ATOM 783 N N . PHE A 1 98 ? -22.866 12.720 11.885 1.00 96.12 98 PHE A N 1
ATOM 784 C CA . PHE A 1 98 ? -22.201 13.610 10.930 1.00 96.12 98 PHE A CA 1
ATOM 785 C C . PHE A 1 98 ? -22.652 13.358 9.488 1.00 96.12 98 PHE A C 1
ATOM 787 O O . PHE A 1 98 ? -22.911 14.308 8.755 1.00 96.12 98 PHE A O 1
ATOM 794 N N . LEU A 1 99 ? -22.814 12.099 9.079 1.00 92.31 99 LEU A N 1
ATOM 795 C CA . LEU A 1 99 ? -23.341 11.762 7.755 1.00 92.31 99 LEU A CA 1
ATOM 796 C C . LEU A 1 99 ? -24.761 12.324 7.553 1.00 92.31 99 LEU A C 1
ATOM 798 O O . LEU A 1 99 ? -25.089 12.808 6.471 1.00 92.31 99 LEU A O 1
ATOM 802 N N . ALA A 1 100 ? -25.590 12.309 8.601 1.00 91.31 100 ALA A N 1
ATOM 803 C CA . ALA A 1 100 ? -26.931 12.881 8.576 1.00 91.31 100 ALA A CA 1
ATOM 804 C C . ALA A 1 100 ? -26.907 14.375 8.215 1.00 91.31 100 ALA A C 1
ATOM 806 O O . ALA A 1 100 ? -27.713 14.792 7.389 1.00 91.31 100 ALA A O 1
ATOM 807 N N . LEU A 1 101 ? -25.932 15.154 8.710 1.00 92.12 101 LEU A N 1
ATOM 808 C CA . LEU A 1 101 ? -25.771 16.569 8.340 1.00 92.12 101 LEU A CA 1
ATOM 809 C C . LEU A 1 101 ? -25.574 16.768 6.832 1.00 92.12 101 LEU A C 1
ATOM 811 O O . LEU A 1 101 ? -26.078 17.740 6.273 1.00 92.12 101 LEU A O 1
ATOM 815 N N . ASN A 1 102 ? -24.861 15.855 6.168 1.00 89.62 102 ASN A N 1
ATOM 816 C CA . ASN A 1 102 ? -24.687 15.913 4.718 1.00 89.62 102 ASN A CA 1
ATOM 817 C C . ASN A 1 102 ? -26.006 15.637 3.975 1.00 89.62 102 ASN A C 1
ATOM 819 O O . ASN A 1 102 ? -26.342 16.330 3.016 1.00 89.62 102 ASN A O 1
ATOM 823 N N . LEU A 1 103 ? -26.787 14.660 4.444 1.00 84.88 103 LEU A N 1
ATOM 824 C CA . LEU A 1 103 ? -28.077 14.321 3.835 1.00 84.88 103 LEU A CA 1
ATOM 825 C C . LEU A 1 103 ? -29.076 15.486 3.900 1.00 84.88 103 LEU A C 1
ATOM 827 O O . LEU A 1 103 ? -29.829 15.687 2.950 1.00 84.88 103 LEU A O 1
ATOM 831 N N . LEU A 1 104 ? -29.053 16.279 4.977 1.00 84.69 104 LEU A N 1
ATOM 832 C CA . LEU A 1 104 ? -29.907 17.468 5.111 1.00 84.69 104 LEU A CA 1
ATOM 833 C C . LEU A 1 104 ? -29.598 18.527 4.053 1.00 84.69 104 LEU A C 1
ATOM 835 O O . LEU A 1 104 ? -30.507 19.123 3.477 1.00 84.69 104 LEU A O 1
ATOM 839 N N . ARG A 1 105 ? -28.317 18.715 3.738 1.00 81.75 105 ARG A N 1
ATOM 840 C CA . ARG A 1 105 ? -27.890 19.656 2.702 1.00 81.75 105 ARG A CA 1
ATOM 841 C C . ARG A 1 105 ? -28.339 19.212 1.310 1.00 81.75 105 ARG A C 1
ATOM 843 O O . ARG A 1 105 ? -28.786 20.040 0.519 1.00 81.75 105 ARG A O 1
ATOM 850 N N . ALA A 1 106 ? -28.219 17.920 1.004 1.00 80.25 106 ALA A N 1
ATOM 851 C CA . ALA A 1 106 ? -28.594 17.392 -0.306 1.00 80.25 106 ALA A CA 1
ATOM 852 C C . ALA A 1 106 ? -30.070 17.685 -0.635 1.00 80.25 106 ALA A C 1
ATOM 854 O O . ALA A 1 106 ? -30.365 18.132 -1.744 1.00 80.25 106 ALA A O 1
ATOM 855 N N . SER A 1 107 ? -30.976 17.542 0.342 1.00 74.75 107 SER A N 1
ATOM 856 C CA . SER A 1 107 ? -32.402 17.853 0.158 1.00 74.75 107 SER A CA 1
ATOM 857 C C . SER A 1 107 ? -32.701 19.324 -0.150 1.00 74.75 107 SER A C 1
ATOM 859 O O . SER A 1 107 ? -33.695 19.615 -0.807 1.00 74.75 107 SER A O 1
ATOM 861 N N . GLU A 1 108 ? -31.849 20.259 0.274 1.00 67.00 108 GLU A N 1
ATOM 862 C CA . GLU A 1 108 ? -32.094 21.699 0.108 1.00 67.00 108 GLU A CA 1
ATOM 863 C C . GLU A 1 108 ? -31.617 22.236 -1.244 1.00 67.00 108 GLU A C 1
ATOM 865 O O . GLU A 1 108 ? -32.209 23.170 -1.784 1.00 67.00 108 GLU A O 1
ATOM 870 N N . SER A 1 109 ? -30.597 21.605 -1.839 1.00 62.94 109 SER A N 1
ATOM 871 C CA . SER A 1 109 ? -30.100 21.975 -3.173 1.00 62.94 109 SER A CA 1
ATOM 872 C C . SER A 1 109 ? -31.167 21.875 -4.274 1.00 62.94 109 SER A C 1
ATOM 874 O O . SER A 1 109 ? -31.073 22.568 -5.282 1.00 62.94 109 SER A O 1
ATOM 876 N N . VAL A 1 110 ? -32.217 21.079 -4.047 1.00 62.84 110 VAL A N 1
ATOM 877 C CA . VAL A 1 110 ? -33.354 20.889 -4.962 1.00 62.84 110 VAL A CA 1
ATOM 878 C C . VAL A 1 110 ? -34.396 22.014 -4.844 1.00 62.84 110 VAL A C 1
ATOM 880 O O . VAL A 1 110 ? -35.118 22.279 -5.798 1.00 62.84 110 VAL A O 1
ATOM 883 N N . VAL A 1 111 ? -34.464 22.713 -3.704 1.00 62.81 111 VAL A N 1
ATOM 884 C CA . VAL A 1 111 ? -35.489 23.742 -3.420 1.00 62.81 111 VAL A CA 1
ATOM 885 C C . VAL A 1 111 ? -34.996 25.162 -3.753 1.00 62.81 111 VAL A C 1
ATOM 887 O O . VAL A 1 111 ? -35.789 26.081 -3.947 1.00 62.81 111 VAL A O 1
ATOM 890 N N . ALA A 1 112 ? -33.680 25.352 -3.896 1.00 55.44 112 ALA A N 1
ATOM 891 C CA . ALA A 1 112 ? -33.046 26.653 -4.134 1.00 55.44 112 ALA A CA 1
ATOM 892 C C . ALA A 1 112 ? -33.327 27.295 -5.514 1.00 55.44 112 ALA A C 1
ATOM 894 O O . ALA A 1 112 ? -32.848 28.398 -5.773 1.00 55.44 112 ALA A O 1
ATOM 895 N N . SER A 1 113 ? -34.135 26.678 -6.384 1.00 60.88 113 SER A N 1
ATOM 896 C CA . SER A 1 113 ? -34.616 27.306 -7.625 1.00 60.88 113 SER A CA 1
ATOM 897 C C . SER A 1 113 ? -35.709 28.371 -7.402 1.00 60.88 113 SER A C 1
ATOM 899 O O . SER A 1 113 ? -36.110 29.022 -8.363 1.00 60.88 113 SER A O 1
ATOM 901 N N . GLY A 1 114 ? -36.171 28.591 -6.160 1.00 56.88 114 GLY A N 1
ATOM 902 C CA . GLY A 1 114 ? -37.200 29.581 -5.806 1.00 56.88 114 GLY A CA 1
ATOM 903 C C . GLY A 1 114 ? -36.852 30.454 -4.588 1.00 56.88 114 GLY A C 1
ATOM 904 O O . GLY A 1 114 ? -37.347 30.234 -3.493 1.00 56.88 114 GLY A O 1
ATOM 905 N N . GLN A 1 115 ? -35.975 31.441 -4.780 1.00 56.09 115 GLN A N 1
ATOM 906 C CA . GLN A 1 115 ? -35.858 32.738 -4.075 1.00 56.09 115 GLN A CA 1
ATOM 907 C C . GLN A 1 115 ? -35.874 32.922 -2.531 1.00 56.09 115 GLN A C 1
ATOM 909 O O . GLN A 1 115 ? -35.725 34.066 -2.108 1.00 56.09 115 GLN A O 1
ATOM 914 N N . THR A 1 116 ? -35.901 31.913 -1.651 1.00 55.91 116 THR A N 1
ATOM 915 C CA . THR A 1 116 ? -35.753 32.169 -0.188 1.00 55.91 116 THR A CA 1
ATOM 916 C C . THR A 1 116 ? -34.851 31.169 0.548 1.00 55.91 116 THR A C 1
ATOM 918 O O . THR A 1 116 ? -35.337 30.317 1.288 1.00 55.91 116 THR A O 1
ATOM 921 N N . VAL A 1 117 ? -33.520 31.284 0.398 1.00 55.16 117 VAL A N 1
ATOM 922 C CA . VAL A 1 117 ? -32.526 30.451 1.127 1.00 55.16 117 VAL A CA 1
ATOM 923 C C . VAL A 1 117 ? -31.399 31.249 1.844 1.00 55.16 117 VAL A C 1
ATOM 925 O O . VAL A 1 117 ? -30.227 30.953 1.633 1.00 55.16 117 VAL A O 1
ATOM 928 N N . PRO A 1 118 ? -31.663 32.264 2.700 1.00 58.94 118 PRO A N 1
ATOM 929 C CA . PRO A 1 118 ? -30.602 32.835 3.552 1.00 58.94 118 PRO A CA 1
ATOM 930 C C . PRO A 1 118 ? -30.564 32.289 4.996 1.00 58.94 118 PRO A C 1
ATOM 932 O O . PRO A 1 118 ? -29.509 32.314 5.623 1.00 58.94 118 PRO A O 1
ATOM 935 N N . LEU A 1 119 ? -31.668 31.761 5.541 1.00 62.03 119 LEU A N 1
ATOM 936 C CA . LEU A 1 119 ? -31.769 31.404 6.973 1.00 62.03 119 LEU A CA 1
ATOM 937 C C . LEU A 1 119 ? -31.156 30.046 7.370 1.00 62.03 119 LEU A C 1
ATOM 939 O O . LEU A 1 119 ? -30.888 29.825 8.546 1.00 62.03 119 LEU A O 1
ATOM 943 N N . LEU A 1 120 ? -30.941 29.125 6.427 1.00 58.81 120 LEU A N 1
ATOM 944 C CA . LEU A 1 120 ? -30.472 27.763 6.735 1.00 58.81 120 LEU A CA 1
ATOM 945 C C . LEU A 1 120 ? -28.958 27.586 6.568 1.00 58.81 120 LEU A C 1
ATOM 947 O O . LEU A 1 120 ? -28.332 26.925 7.400 1.00 58.81 120 LEU A O 1
ATOM 951 N N . LEU A 1 121 ? -28.344 28.270 5.596 1.00 66.94 121 LEU A N 1
ATOM 952 C CA . LEU A 1 121 ? -26.883 28.338 5.436 1.00 66.94 121 LEU A CA 1
ATOM 953 C C . LEU A 1 121 ? -26.182 28.899 6.685 1.00 66.94 121 LEU A C 1
ATOM 955 O O . LEU A 1 121 ? -25.072 28.478 7.007 1.00 66.94 121 LEU A O 1
ATOM 959 N N . THR A 1 122 ? -26.846 29.783 7.432 1.00 77.94 122 THR A N 1
ATOM 960 C CA . THR A 1 122 ? -26.356 30.307 8.716 1.00 77.94 122 THR A CA 1
ATOM 961 C C . THR A 1 122 ? -26.439 29.288 9.858 1.00 77.94 122 THR A C 1
ATOM 963 O O . THR A 1 122 ? -25.645 29.360 10.793 1.00 77.94 122 THR A O 1
ATOM 966 N N . SER A 1 123 ? -27.342 28.303 9.787 1.00 83.12 123 SER A N 1
ATOM 967 C CA . SER A 1 123 ? -27.557 27.311 10.854 1.00 83.12 123 SER A CA 1
ATOM 968 C C . SER A 1 123 ? -26.662 26.066 10.754 1.00 83.12 123 SER A C 1
ATOM 970 O O . SER A 1 123 ? -26.398 25.413 11.767 1.00 83.12 123 SER A O 1
ATOM 972 N N . TRP A 1 124 ? -26.147 25.740 9.561 1.00 88.12 124 TRP A N 1
ATOM 973 C CA . TRP A 1 124 ? -25.309 24.551 9.351 1.00 88.12 124 TRP A CA 1
ATOM 974 C C . TRP A 1 124 ? -24.019 24.539 10.197 1.00 88.12 124 TRP A C 1
ATOM 976 O O . TRP A 1 124 ? -23.767 23.522 10.853 1.00 88.12 124 TRP A O 1
ATOM 986 N N . PRO A 1 125 ? -23.231 25.635 10.288 1.00 90.44 125 PRO A N 1
ATOM 987 C CA . PRO A 1 125 ? -22.044 25.674 11.147 1.00 90.44 125 PRO A CA 1
ATOM 988 C C . PRO A 1 125 ? -22.372 25.448 12.628 1.00 90.44 125 PRO A C 1
ATOM 990 O O . PRO A 1 125 ? -21.622 24.771 13.331 1.00 90.44 125 PRO A O 1
ATOM 993 N N . TRP A 1 126 ? -23.514 25.966 13.095 1.00 91.19 126 TRP A N 1
ATOM 994 C CA . TRP A 1 126 ? -23.996 25.750 14.460 1.00 91.19 126 TRP A CA 1
ATOM 995 C C . TRP A 1 126 ? -24.332 24.276 14.714 1.00 91.19 126 TRP A C 1
ATOM 997 O O . TRP A 1 126 ? -23.869 23.705 15.701 1.00 91.19 126 TRP A O 1
ATOM 1007 N N . LEU A 1 127 ? -25.081 23.632 13.811 1.00 92.19 127 LEU A N 1
ATOM 1008 C CA . LEU A 1 127 ? -25.432 22.213 13.938 1.00 92.19 127 LEU A CA 1
ATOM 1009 C C . LEU A 1 127 ? -24.194 21.309 13.892 1.00 92.19 127 LEU A C 1
ATOM 1011 O O . LEU A 1 127 ? -24.109 20.342 14.656 1.00 92.19 127 LEU A O 1
ATOM 1015 N N . LEU A 1 128 ? -23.219 21.637 13.040 1.00 94.00 128 LEU A N 1
ATOM 1016 C CA . LEU A 1 128 ? -21.932 20.947 12.982 1.00 94.00 128 LEU A CA 1
ATOM 1017 C C . LEU A 1 128 ? -21.156 21.114 14.297 1.00 94.00 128 LEU A C 1
ATOM 1019 O O . LEU A 1 128 ? -20.674 20.125 14.851 1.00 94.00 128 LEU A O 1
ATOM 1023 N N . GLY A 1 129 ? -21.089 22.339 14.829 1.00 95.19 129 GLY A N 1
ATOM 1024 C CA . GLY A 1 129 ? -20.445 22.643 16.108 1.00 95.19 129 GLY A CA 1
ATOM 1025 C C . GLY A 1 129 ? -21.088 21.903 17.283 1.00 95.19 129 GLY A C 1
ATOM 1026 O O . GLY A 1 129 ? -20.389 21.244 18.054 1.00 95.19 129 GLY A O 1
ATOM 1027 N N . LEU A 1 130 ? -22.420 21.925 17.380 1.00 95.06 130 LEU A N 1
ATOM 1028 C CA . LEU A 1 130 ? -23.175 21.206 18.409 1.00 95.06 130 LEU A CA 1
ATOM 1029 C C . LEU A 1 130 ? -22.954 19.687 18.318 1.00 95.06 130 LEU A C 1
ATOM 1031 O O . LEU A 1 130 ? -22.679 19.039 19.331 1.00 95.06 130 LEU A O 1
ATOM 1035 N N . THR A 1 131 ? -23.015 19.125 17.105 1.00 96.19 131 THR A N 1
ATOM 1036 C CA . THR A 1 131 ? -22.748 17.698 16.853 1.00 96.19 131 THR A CA 1
ATOM 1037 C C . THR A 1 131 ? -21.321 17.331 17.261 1.00 96.19 131 THR A C 1
ATOM 1039 O O . THR A 1 131 ? -21.119 16.311 17.924 1.00 96.19 131 THR A O 1
ATOM 1042 N N . GLY A 1 132 ? -20.341 18.179 16.937 1.00 96.56 132 GLY A N 1
ATOM 1043 C CA . GLY A 1 132 ? -18.939 18.004 17.310 1.00 96.56 132 GLY A CA 1
ATOM 1044 C C . GLY A 1 132 ? -18.699 18.045 18.817 1.00 96.56 132 GLY A C 1
ATOM 1045 O O . GLY A 1 132 ? -18.011 17.170 19.341 1.00 96.56 132 GLY A O 1
ATOM 1046 N N . LEU A 1 133 ? -19.306 18.995 19.532 1.00 96.56 133 LEU A N 1
ATOM 1047 C CA . LEU A 1 133 ? -19.176 19.109 20.988 1.00 96.56 133 LEU A CA 1
ATOM 1048 C C . LEU A 1 133 ? -19.776 17.897 21.714 1.00 96.56 133 LEU A C 1
ATOM 1050 O O . LEU A 1 133 ? -19.113 17.297 22.564 1.00 96.56 133 LEU A O 1
ATOM 1054 N N . LEU A 1 134 ? -21.004 17.503 21.359 1.00 96.44 134 LEU A N 1
ATOM 1055 C CA . LEU A 1 134 ? -21.684 16.365 21.986 1.00 96.44 134 LEU A CA 1
ATOM 1056 C C . LEU A 1 134 ? -20.978 15.041 21.670 1.00 96.44 134 LEU A C 1
ATOM 1058 O O . LEU A 1 134 ? -20.693 14.258 22.582 1.00 96.44 134 LEU A O 1
ATOM 1062 N N . SER A 1 135 ? -20.640 14.815 20.397 1.00 96.69 135 SER A N 1
ATOM 1063 C CA . SER A 1 135 ? -19.917 13.616 19.962 1.00 96.69 135 SER A CA 1
ATOM 1064 C C . SER A 1 135 ? -18.518 13.557 20.563 1.00 96.69 135 SER A C 1
ATOM 1066 O O . SER A 1 135 ? -18.083 12.493 20.996 1.00 96.69 135 SER A O 1
ATOM 1068 N N . GLY A 1 136 ? -17.829 14.697 20.659 1.00 97.38 136 GLY A N 1
ATOM 1069 C CA . GLY A 1 136 ? -16.506 14.797 21.261 1.00 97.38 136 GLY A CA 1
ATOM 1070 C C . GLY A 1 136 ? -16.513 14.463 22.747 1.00 97.38 136 GLY A C 1
ATOM 1071 O O . GLY A 1 136 ? -15.715 13.640 23.197 1.00 97.38 136 GLY A O 1
ATOM 1072 N N . ALA A 1 137 ? -17.463 15.016 23.506 1.00 97.19 137 ALA A N 1
ATOM 1073 C CA . ALA A 1 137 ? -17.621 14.707 24.924 1.00 97.19 137 ALA A CA 1
ATOM 1074 C C . ALA A 1 137 ? -17.963 13.224 25.163 1.00 97.19 137 ALA A C 1
ATOM 1076 O O . ALA A 1 137 ? -17.421 12.601 26.084 1.00 97.19 137 ALA A O 1
ATOM 1077 N N . ALA A 1 138 ? -18.838 12.646 24.332 1.00 96.62 138 ALA A N 1
ATOM 1078 C CA . ALA A 1 138 ? -19.201 11.234 24.408 1.00 96.62 138 ALA A CA 1
ATOM 1079 C C . ALA A 1 138 ? -18.013 10.323 24.055 1.00 96.62 138 ALA A C 1
ATOM 1081 O O . ALA A 1 138 ? -17.643 9.469 24.863 1.00 96.62 138 ALA A O 1
ATOM 1082 N N . ALA A 1 139 ? -17.372 10.538 22.901 1.00 96.94 139 ALA A N 1
ATOM 1083 C CA . ALA A 1 139 ? -16.221 9.761 22.443 1.00 96.94 139 ALA A CA 1
ATOM 1084 C C . ALA A 1 139 ? -15.066 9.819 23.447 1.00 96.94 139 ALA A C 1
ATOM 1086 O O . ALA A 1 139 ? -14.532 8.776 23.822 1.00 96.94 139 ALA A O 1
ATOM 1087 N N . TRP A 1 140 ? -14.740 11.010 23.964 1.00 97.62 140 TRP A N 1
ATOM 1088 C CA . TRP A 1 140 ? -13.691 11.190 24.968 1.00 97.62 140 TRP A CA 1
ATOM 1089 C C . TRP A 1 140 ? -13.930 10.334 26.212 1.00 97.62 140 TRP A C 1
ATOM 1091 O O . TRP A 1 140 ? -13.037 9.612 26.661 1.00 97.62 140 TRP A O 1
ATOM 1101 N N . ARG A 1 141 ? -15.149 10.369 26.764 1.00 96.81 141 ARG A N 1
ATOM 1102 C CA . ARG A 1 141 ? -15.505 9.588 27.959 1.00 96.81 141 ARG A CA 1
ATOM 1103 C C . ARG A 1 141 ? -15.497 8.087 27.682 1.00 96.81 141 ARG A C 1
ATOM 1105 O O . ARG A 1 141 ? -14.967 7.330 28.493 1.00 96.81 141 ARG A O 1
ATOM 1112 N N . ILE A 1 142 ? -16.051 7.656 26.547 1.00 95.56 142 ILE A N 1
ATOM 1113 C CA . ILE A 1 142 ? -16.098 6.236 26.179 1.00 95.56 142 ILE A CA 1
ATOM 1114 C C . ILE A 1 142 ? -14.684 5.694 25.963 1.00 95.56 142 ILE A C 1
ATOM 1116 O O . ILE A 1 142 ? -14.346 4.664 26.540 1.00 95.56 142 ILE A O 1
ATOM 1120 N N . PHE A 1 143 ? -13.841 6.378 25.188 1.00 95.12 143 PHE A N 1
ATOM 1121 C CA . PHE A 1 143 ? -12.478 5.921 24.929 1.00 95.12 143 PHE A CA 1
ATOM 1122 C C . PHE A 1 143 ? -11.604 5.972 26.179 1.00 95.12 143 PHE A C 1
ATOM 1124 O O . PHE A 1 143 ? -10.865 5.023 26.418 1.00 95.12 143 PHE A O 1
ATOM 1131 N N . THR A 1 144 ? -11.750 6.986 27.036 1.00 94.94 144 THR A N 1
ATOM 1132 C CA . THR A 1 144 ? -11.044 7.017 28.329 1.00 94.94 144 THR A CA 1
ATOM 1133 C C . THR A 1 144 ? -11.407 5.806 29.191 1.00 94.94 144 THR A C 1
ATOM 1135 O O . THR A 1 144 ? -10.535 5.188 29.799 1.00 94.94 144 THR A O 1
ATOM 1138 N N . ASP A 1 145 ? -12.684 5.413 29.199 1.00 92.31 145 ASP A N 1
ATOM 1139 C CA . ASP A 1 145 ? -13.146 4.215 29.900 1.00 92.31 145 ASP A CA 1
ATOM 1140 C C . ASP A 1 145 ? -12.625 2.910 29.265 1.00 92.31 145 ASP A C 1
ATOM 1142 O O . ASP A 1 145 ? -12.249 1.986 29.987 1.00 92.31 145 ASP A O 1
ATOM 1146 N N . VAL A 1 146 ? -12.613 2.814 27.930 1.00 90.00 146 VAL A N 1
ATOM 1147 C CA . VAL A 1 146 ? -12.178 1.614 27.188 1.00 90.00 146 VAL A CA 1
ATOM 1148 C C . VAL A 1 146 ? -10.669 1.406 27.308 1.00 90.00 146 VAL A C 1
ATOM 1150 O O . VAL A 1 146 ? -10.227 0.294 27.599 1.00 90.00 146 VAL A O 1
ATOM 1153 N N . PHE A 1 147 ? -9.882 2.469 27.137 1.00 90.06 147 PHE A N 1
ATOM 1154 C CA . PHE A 1 147 ? -8.420 2.429 27.202 1.00 90.06 147 PHE A CA 1
ATOM 1155 C C . PHE A 1 147 ? -7.862 2.607 28.616 1.00 90.06 147 PHE A C 1
ATOM 1157 O O . PHE A 1 147 ? -6.656 2.497 28.810 1.00 90.06 147 PHE A O 1
ATOM 1164 N N . ARG A 1 148 ? -8.725 2.837 29.618 1.00 91.12 148 ARG A N 1
ATOM 1165 C CA . ARG A 1 148 ? -8.339 3.121 31.014 1.00 91.12 148 ARG A CA 1
ATOM 1166 C C . ARG A 1 148 ? -7.393 4.322 31.142 1.00 91.12 148 ARG A C 1
ATOM 1168 O O . ARG A 1 148 ? -6.537 4.350 32.022 1.00 91.12 148 ARG A O 1
ATOM 1175 N N . GLY A 1 149 ? -7.549 5.304 30.263 1.00 93.31 149 GLY A N 1
ATOM 1176 C CA . GLY A 1 149 ? -6.715 6.496 30.204 1.00 93.31 149 GLY A CA 1
ATOM 1177 C C . GLY A 1 149 ? -7.061 7.364 28.993 1.00 93.31 149 GLY A C 1
ATOM 1178 O O . GLY A 1 149 ? -7.611 6.853 28.014 1.00 93.31 149 GLY A O 1
ATOM 1179 N N . PRO A 1 150 ? -6.782 8.677 29.051 1.00 94.88 150 PRO A N 1
ATOM 1180 C CA . PRO A 1 150 ? -7.078 9.586 27.953 1.00 94.88 150 PRO A CA 1
ATOM 1181 C C . PRO A 1 150 ? -6.205 9.267 26.733 1.00 94.88 150 PRO A C 1
ATOM 1183 O O . PRO A 1 150 ? -4.985 9.171 26.835 1.00 94.88 150 PRO A O 1
ATOM 1186 N N . GLN A 1 151 ? -6.842 9.139 25.567 1.00 95.44 151 GLN A N 1
ATOM 1187 C CA . GLN A 1 151 ? -6.183 8.900 24.277 1.00 95.44 151 GLN A CA 1
ATOM 1188 C C . GLN A 1 151 ? -6.562 10.016 23.289 1.00 95.44 151 GLN A C 1
ATOM 1190 O O . GLN A 1 151 ? -7.404 9.806 22.405 1.00 95.44 151 GLN A O 1
ATOM 1195 N N . PRO A 1 152 ? -5.991 11.229 23.442 1.00 96.44 152 PRO A N 1
ATOM 1196 C CA . PRO A 1 152 ? -6.420 12.400 22.680 1.00 96.44 152 PRO A CA 1
ATOM 1197 C C . PRO A 1 152 ? -6.161 12.266 21.184 1.00 96.44 152 PRO A C 1
ATOM 1199 O O . PRO A 1 152 ? -7.014 12.642 20.389 1.00 96.44 152 PRO A O 1
ATOM 1202 N N . VAL A 1 153 ? -5.031 11.670 20.796 1.00 96.88 153 VAL A N 1
ATOM 1203 C CA . VAL A 1 153 ? -4.657 11.503 19.383 1.00 96.88 153 VAL A CA 1
ATOM 1204 C C . VAL A 1 153 ? -5.654 10.603 18.654 1.00 96.88 153 VAL A C 1
ATOM 1206 O O . VAL A 1 153 ? -6.142 10.958 17.585 1.00 96.88 153 VAL A O 1
ATOM 1209 N N . PHE A 1 154 ? -6.002 9.459 19.250 1.00 96.06 154 PHE A N 1
ATOM 1210 C CA . PHE A 1 154 ? -6.974 8.538 18.664 1.00 96.06 154 PHE A CA 1
ATOM 1211 C C . PHE A 1 154 ? -8.383 9.142 18.638 1.00 96.06 154 PHE A C 1
ATOM 1213 O O . PHE A 1 154 ? -9.054 9.087 17.612 1.00 96.06 154 PHE A O 1
ATOM 1220 N N . THR A 1 155 ? -8.808 9.770 19.739 1.00 97.06 155 THR A N 1
ATOM 1221 C CA . THR A 1 155 ? -10.127 10.417 19.822 1.00 97.06 155 THR A CA 1
ATOM 1222 C C . THR A 1 155 ? -10.257 11.544 18.797 1.00 97.06 155 THR A C 1
ATOM 1224 O O . THR A 1 155 ? -11.278 11.647 18.126 1.00 97.06 155 THR A O 1
ATOM 1227 N N . GLY A 1 156 ? -9.211 12.357 18.628 1.00 97.75 156 GLY A N 1
ATOM 1228 C CA . GLY A 1 156 ? -9.159 13.394 17.603 1.00 97.75 156 GLY A CA 1
ATOM 1229 C C . GLY A 1 156 ? -9.242 12.814 16.193 1.00 97.75 156 GLY A C 1
ATOM 1230 O O . GLY A 1 156 ? -10.050 13.280 15.400 1.00 97.75 156 GLY A O 1
ATOM 1231 N N . ALA A 1 157 ? -8.477 11.759 15.893 1.00 97.38 157 ALA A N 1
ATOM 1232 C CA . ALA A 1 157 ? -8.518 11.109 14.583 1.00 97.38 157 ALA A CA 1
ATOM 1233 C C . ALA A 1 157 ? -9.907 10.539 14.245 1.00 97.38 157 ALA A C 1
ATOM 1235 O O . ALA A 1 157 ? -10.398 10.748 13.138 1.00 97.38 157 ALA A O 1
ATOM 1236 N N . PHE A 1 158 ? -10.552 9.886 15.214 1.00 97.50 158 PHE A N 1
ATOM 1237 C CA . PHE A 1 158 ? -11.927 9.391 15.110 1.00 97.50 158 PHE A CA 1
ATOM 1238 C C . PHE A 1 158 ? -12.922 10.527 14.830 1.00 97.50 158 PHE A C 1
ATOM 1240 O O . PHE A 1 158 ? -13.687 10.471 13.874 1.00 97.50 158 PHE A O 1
ATOM 1247 N N . LEU A 1 159 ? -12.875 11.615 15.607 1.00 97.88 159 LEU A N 1
ATOM 1248 C CA . LEU A 1 159 ? -13.791 12.746 15.419 1.00 97.88 159 LEU A CA 1
ATOM 1249 C C . LEU A 1 159 ? -13.562 13.478 14.093 1.00 97.88 159 LEU A C 1
ATOM 1251 O O . LEU A 1 159 ? -14.530 13.907 13.472 1.00 97.88 159 LEU A O 1
ATOM 1255 N N . ILE A 1 160 ? -12.310 13.607 13.643 1.00 97.81 160 ILE A N 1
ATOM 1256 C CA . ILE A 1 160 ? -11.984 14.215 12.346 1.00 97.81 160 ILE A CA 1
ATOM 1257 C C . ILE A 1 160 ? -12.530 13.356 11.201 1.00 97.81 160 ILE A C 1
ATOM 1259 O O . ILE A 1 160 ? -13.135 13.903 10.283 1.00 97.81 160 ILE A O 1
ATOM 1263 N N . LEU A 1 161 ? -12.359 12.029 11.250 1.00 97.00 161 LEU A N 1
ATOM 1264 C CA . LEU A 1 161 ? -12.914 11.124 10.237 1.00 97.00 161 LEU A CA 1
ATOM 1265 C C . LEU A 1 161 ? -14.446 11.134 10.245 1.00 97.00 161 LEU A C 1
ATOM 1267 O O . LEU A 1 161 ? -15.052 11.228 9.182 1.00 97.00 161 LEU A O 1
ATOM 1271 N N . ALA A 1 162 ? -15.077 11.126 11.419 1.00 97.00 162 ALA A N 1
ATOM 1272 C CA . ALA A 1 162 ? -16.525 11.257 11.530 1.00 97.00 162 ALA A CA 1
ATOM 1273 C C . ALA A 1 162 ? -17.017 12.591 10.934 1.00 97.00 162 ALA A C 1
ATOM 1275 O O . ALA A 1 162 ? -17.907 12.599 10.083 1.00 97.00 162 ALA A O 1
ATOM 1276 N N . ALA A 1 163 ? -16.387 13.713 11.300 1.00 97.19 163 ALA A N 1
ATOM 1277 C CA . ALA A 1 163 ? -16.719 15.038 10.776 1.00 97.19 163 ALA A CA 1
ATOM 1278 C C . ALA A 1 163 ? -16.482 15.162 9.265 1.00 97.19 163 ALA A C 1
ATOM 1280 O O . ALA A 1 163 ? -17.235 15.855 8.575 1.00 97.19 163 ALA A O 1
ATOM 1281 N N . ALA A 1 164 ? -15.488 14.455 8.724 1.00 97.00 164 ALA A N 1
ATOM 1282 C CA . ALA A 1 164 ? -15.229 14.420 7.292 1.00 97.00 164 ALA A CA 1
ATOM 1283 C C . ALA A 1 164 ? -16.439 13.901 6.497 1.00 97.00 164 ALA A C 1
ATOM 1285 O O . ALA A 1 164 ? -16.682 14.391 5.399 1.00 97.00 164 ALA A O 1
ATOM 1286 N N . GLY A 1 165 ? -17.259 13.009 7.064 1.00 94.81 165 GLY A N 1
ATOM 1287 C CA . GLY A 1 165 ? -18.510 12.567 6.436 1.00 94.81 165 GLY A CA 1
ATOM 1288 C C . GLY A 1 165 ? -19.523 13.693 6.185 1.00 94.81 165 GLY A C 1
ATOM 1289 O O . GLY A 1 165 ? -20.300 13.607 5.238 1.00 94.81 165 GLY A O 1
ATOM 1290 N N . ALA A 1 166 ? -19.487 14.763 6.987 1.00 95.00 166 ALA A N 1
ATOM 1291 C CA . ALA A 1 166 ? -20.314 15.956 6.795 1.00 95.00 166 ALA A CA 1
ATOM 1292 C C . ALA A 1 166 ? -19.665 16.982 5.851 1.00 95.00 166 ALA A C 1
ATOM 1294 O O . ALA A 1 166 ? -20.357 17.668 5.102 1.00 95.00 166 ALA A O 1
ATOM 1295 N N . VAL A 1 167 ? -18.336 17.124 5.924 1.00 95.38 167 VAL A N 1
ATOM 1296 C CA . VAL A 1 167 ? -17.597 18.224 5.284 1.00 95.38 167 VAL A CA 1
ATOM 1297 C C . VAL A 1 167 ? -17.138 17.880 3.868 1.00 95.38 167 VAL A C 1
ATOM 1299 O O . VAL A 1 167 ? -17.218 18.728 2.987 1.00 95.38 167 VAL A O 1
ATOM 1302 N N . VAL A 1 168 ? -16.666 16.656 3.620 1.00 95.50 168 VAL A N 1
ATOM 1303 C CA . VAL A 1 168 ? -16.058 16.257 2.336 1.00 95.50 168 VAL A CA 1
ATOM 1304 C C . VAL A 1 168 ? -16.962 16.516 1.125 1.00 95.50 168 VAL A C 1
ATOM 1306 O O . VAL A 1 168 ? -16.462 17.095 0.162 1.00 95.50 168 VAL A O 1
ATOM 1309 N N . PRO A 1 169 ? -18.269 16.190 1.151 1.00 92.50 169 PRO A N 1
ATOM 1310 C CA . PRO A 1 169 ? -19.152 16.402 -0.002 1.00 92.50 169 PRO A CA 1
ATOM 1311 C C . PRO A 1 169 ? -19.371 17.880 -0.362 1.00 92.50 169 PRO A C 1
ATOM 1313 O O . PRO A 1 169 ? -19.879 18.193 -1.434 1.00 92.50 169 PRO A O 1
ATOM 1316 N N . VAL A 1 170 ? -19.009 18.800 0.538 1.00 90.69 170 VAL A N 1
ATOM 1317 C CA . VAL A 1 170 ? -19.122 20.254 0.349 1.00 90.69 170 VAL A CA 1
ATOM 1318 C C . VAL A 1 170 ? -17.887 20.841 -0.335 1.00 90.69 170 VAL A C 1
ATOM 1320 O O . VAL A 1 170 ? -17.939 21.951 -0.867 1.00 90.69 170 VAL A O 1
ATOM 1323 N N . LEU A 1 171 ? -16.761 20.131 -0.289 1.00 93.81 171 LEU A N 1
ATOM 1324 C CA . LEU A 1 171 ? -15.489 20.661 -0.751 1.00 93.81 171 LEU A CA 1
ATOM 1325 C C . LEU A 1 171 ? -15.427 20.702 -2.283 1.00 93.81 171 LEU A C 1
ATOM 1327 O O . LEU A 1 171 ? -15.982 19.836 -2.960 1.00 93.81 171 LEU A O 1
ATOM 1331 N N . PRO A 1 172 ? -14.720 21.689 -2.859 1.00 95.19 172 PRO A N 1
ATOM 1332 C CA . PRO A 1 172 ? -14.504 21.731 -4.295 1.00 95.19 172 PRO A CA 1
ATOM 1333 C C . PRO A 1 172 ? -13.716 20.498 -4.758 1.00 95.19 172 PRO A C 1
ATOM 1335 O O . PRO A 1 172 ? -12.751 20.075 -4.118 1.00 95.19 172 PRO A O 1
ATOM 1338 N N . HIS A 1 173 ? -14.099 19.962 -5.919 1.00 94.44 173 HIS A N 1
ATOM 1339 C CA . HIS A 1 173 ? -13.536 18.738 -6.500 1.00 94.44 173 HIS A CA 1
ATOM 1340 C C . HIS A 1 173 ? -12.006 18.777 -6.656 1.00 94.44 173 HIS A C 1
ATOM 1342 O O . HIS A 1 173 ? -11.342 17.752 -6.520 1.00 94.44 173 HIS A O 1
ATOM 1348 N N . SER A 1 174 ? -11.430 19.964 -6.879 1.00 93.94 174 SER A N 1
ATOM 1349 C CA . SER A 1 174 ? -9.982 20.174 -6.982 1.00 93.94 174 SER A CA 1
ATOM 1350 C C . SER A 1 174 ? -9.219 19.865 -5.689 1.00 93.94 174 SER A C 1
ATOM 1352 O O . SER A 1 174 ? -8.050 19.492 -5.750 1.00 93.94 174 SER A O 1
ATOM 1354 N N . LEU A 1 175 ? -9.865 19.978 -4.522 1.00 96.12 175 LEU A N 1
ATOM 1355 C CA . LEU A 1 175 ? -9.253 19.696 -3.222 1.00 96.12 175 LEU A CA 1
ATOM 1356 C C . LEU A 1 175 ? -9.407 18.233 -2.789 1.00 96.12 175 LEU A C 1
ATOM 1358 O O . LEU A 1 175 ? -8.702 17.803 -1.877 1.00 96.12 175 LEU A O 1
ATOM 1362 N N . LEU A 1 176 ? -10.277 17.445 -3.431 1.00 94.50 176 LEU A N 1
ATOM 1363 C CA . LEU A 1 176 ? -10.570 16.071 -3.005 1.00 94.50 176 LEU A CA 1
ATOM 1364 C C . LEU A 1 176 ? -9.335 15.153 -2.936 1.00 94.50 176 LEU A C 1
ATOM 1366 O O . LEU A 1 176 ? -9.239 14.413 -1.958 1.00 94.50 176 LEU A O 1
ATOM 1370 N N . PRO A 1 177 ? -8.352 15.200 -3.862 1.00 93.19 177 PRO A N 1
ATOM 1371 C CA . PRO A 1 177 ? -7.136 14.392 -3.732 1.00 93.19 177 PRO A CA 1
ATOM 1372 C C . PRO A 1 177 ? -6.310 14.751 -2.489 1.00 93.19 177 PRO A C 1
ATOM 1374 O O . PRO A 1 177 ? -5.808 13.866 -1.796 1.00 93.19 177 PRO A O 1
ATOM 1377 N N . LEU A 1 178 ? -6.200 16.048 -2.178 1.00 95.12 178 LEU A N 1
ATOM 1378 C CA . LEU A 1 178 ? -5.481 16.537 -1.001 1.00 95.12 178 LEU A CA 1
ATOM 1379 C C . LEU A 1 178 ? -6.212 16.144 0.287 1.00 95.12 178 LEU A C 1
ATOM 1381 O O . LEU A 1 178 ? -5.588 15.683 1.241 1.00 95.12 178 LEU A O 1
ATOM 1385 N N . VAL A 1 179 ? -7.538 16.274 0.299 1.00 95.50 179 VAL A N 1
ATOM 1386 C CA . VAL A 1 179 ? -8.391 15.874 1.423 1.00 95.50 179 VAL A CA 1
ATOM 1387 C C . VAL A 1 179 ? -8.307 14.367 1.647 1.00 95.50 179 VAL A C 1
ATOM 1389 O O . VAL A 1 179 ? -8.125 13.938 2.781 1.00 95.50 179 VAL A O 1
ATOM 1392 N N . ALA A 1 180 ? -8.346 13.557 0.587 1.00 94.38 180 ALA A N 1
ATOM 1393 C CA . ALA A 1 180 ? -8.177 12.109 0.672 1.00 94.38 180 ALA A CA 1
ATOM 1394 C C . ALA A 1 180 ? -6.824 11.728 1.294 1.00 94.38 180 ALA A C 1
ATOM 1396 O O . ALA A 1 180 ? -6.773 10.884 2.190 1.00 94.38 180 ALA A O 1
ATOM 1397 N N . ALA A 1 181 ? -5.739 12.389 0.874 1.00 93.69 181 ALA A N 1
ATOM 1398 C CA . ALA A 1 181 ? -4.417 12.206 1.467 1.00 93.69 181 ALA A CA 1
ATOM 1399 C C . ALA A 1 181 ? -4.386 12.633 2.947 1.00 93.69 181 ALA A C 1
ATOM 1401 O O . ALA A 1 181 ? -3.846 11.913 3.786 1.00 93.69 181 ALA A O 1
ATOM 1402 N N . GLY A 1 182 ? -5.020 13.759 3.290 1.00 96.06 182 GLY A N 1
ATOM 1403 C CA . GLY A 1 182 ? -5.161 14.234 4.667 1.00 96.06 182 GLY A CA 1
ATOM 1404 C C . GLY A 1 182 ? -5.920 13.251 5.560 1.00 96.06 182 GLY A C 1
ATOM 1405 O O . GLY A 1 182 ? -5.438 12.898 6.635 1.00 96.06 182 GLY A O 1
ATOM 1406 N N . LEU A 1 183 ? -7.063 12.734 5.102 1.00 95.62 183 LEU A N 1
ATOM 1407 C CA . LEU A 1 183 ? -7.850 11.733 5.831 1.00 95.62 183 LEU A CA 1
ATOM 1408 C C . LEU A 1 183 ? -7.098 10.408 5.975 1.00 95.62 183 LEU A C 1
ATOM 1410 O O . LEU A 1 183 ? -7.175 9.771 7.026 1.00 95.62 183 LEU A O 1
ATOM 1414 N N . TRP A 1 184 ? -6.319 10.011 4.966 1.00 95.12 184 TRP A N 1
ATOM 1415 C CA . TRP A 1 184 ? -5.433 8.854 5.077 1.00 95.12 184 TRP A CA 1
ATOM 1416 C C . TRP A 1 184 ? -4.336 9.066 6.134 1.00 95.12 184 TRP A C 1
ATOM 1418 O O . TRP A 1 184 ? -4.056 8.159 6.924 1.00 95.12 184 TRP A O 1
ATOM 1428 N N . CYS A 1 185 ? -3.745 10.263 6.210 1.00 95.75 185 CYS A N 1
ATOM 1429 C CA . CYS A 1 185 ? -2.800 10.613 7.271 1.00 95.75 185 CYS A CA 1
ATOM 1430 C C . CYS A 1 185 ? -3.466 10.539 8.652 1.00 95.75 185 CYS A C 1
ATOM 1432 O O . CYS A 1 185 ? -2.893 9.948 9.566 1.00 95.75 185 CYS A O 1
ATOM 1434 N N . VAL A 1 186 ? -4.687 11.064 8.798 1.00 96.56 186 VAL A N 1
ATOM 1435 C CA . VAL A 1 186 ? -5.465 10.998 10.048 1.00 96.56 186 VAL A CA 1
ATOM 1436 C C . VAL A 1 186 ? -5.734 9.546 10.458 1.00 96.56 186 VAL A C 1
ATOM 1438 O O . VAL A 1 186 ? -5.449 9.175 11.599 1.00 96.56 186 VAL A O 1
ATOM 1441 N N . LEU A 1 187 ? -6.192 8.702 9.525 1.00 95.75 187 LEU A N 1
ATOM 1442 C CA . LEU A 1 187 ? -6.362 7.259 9.736 1.00 95.75 187 LEU A CA 1
ATOM 1443 C C . LEU A 1 187 ? -5.049 6.613 10.201 1.00 95.75 187 LEU A C 1
ATOM 1445 O O . LEU A 1 187 ? -5.026 5.855 11.170 1.00 95.75 187 LEU A O 1
ATOM 1449 N N . THR A 1 188 ? -3.944 6.920 9.523 1.00 93.50 188 THR A N 1
ATOM 1450 C CA . THR A 1 188 ? -2.635 6.326 9.809 1.00 93.50 188 THR A CA 1
ATOM 1451 C C . THR A 1 188 ? -2.138 6.735 11.194 1.00 93.50 188 THR A C 1
ATOM 1453 O O . THR A 1 188 ? -1.786 5.865 11.990 1.00 93.50 188 THR A O 1
ATOM 1456 N N . VAL A 1 189 ? -2.187 8.023 11.538 1.00 95.38 189 VAL A N 1
ATOM 1457 C CA . VAL A 1 189 ? -1.793 8.533 12.861 1.00 95.38 189 VAL A CA 1
ATOM 1458 C C . VAL A 1 189 ? -2.663 7.928 13.965 1.00 95.38 189 VAL A C 1
ATOM 1460 O O . VAL A 1 189 ? -2.127 7.421 14.952 1.00 95.38 189 VAL A O 1
ATOM 1463 N N . GLY A 1 190 ? -3.987 7.902 13.777 1.00 94.88 190 GLY A N 1
ATOM 1464 C CA . GLY A 1 190 ? -4.919 7.288 14.724 1.00 94.88 190 GLY A CA 1
ATOM 1465 C C . GLY A 1 190 ? -4.646 5.795 14.927 1.00 94.88 190 GLY A C 1
ATOM 1466 O O . GLY A 1 190 ? -4.569 5.326 16.064 1.00 94.88 190 GLY A O 1
ATOM 1467 N N . SER A 1 191 ? -4.418 5.055 13.837 1.00 93.69 191 SER A N 1
ATOM 1468 C CA . SER A 1 191 ? -4.115 3.621 13.888 1.00 93.69 191 SER A CA 1
ATOM 1469 C C . SER A 1 191 ? -2.793 3.326 14.604 1.00 93.69 191 SER A C 1
ATOM 1471 O O . SER A 1 191 ? -2.743 2.441 15.458 1.00 93.69 191 SER A O 1
ATOM 1473 N N . VAL A 1 192 ? -1.729 4.085 14.330 1.00 91.69 192 VAL A N 1
ATOM 1474 C CA . VAL A 1 192 ? -0.416 3.898 14.966 1.00 91.69 192 VAL A CA 1
ATOM 1475 C C . VAL A 1 192 ? -0.484 4.221 16.458 1.00 91.69 192 VAL A C 1
ATOM 1477 O O . VAL A 1 192 ? 0.028 3.445 17.266 1.00 91.69 192 VAL A O 1
ATOM 1480 N N . ALA A 1 193 ? -1.159 5.315 16.830 1.00 92.75 193 ALA A N 1
ATOM 1481 C CA . ALA A 1 193 ? -1.335 5.704 18.227 1.00 92.75 193 ALA A CA 1
ATOM 1482 C C . ALA A 1 193 ? -2.047 4.607 19.030 1.00 92.75 193 ALA A C 1
ATOM 1484 O O . ALA A 1 193 ? -1.587 4.221 20.105 1.00 92.75 193 ALA A O 1
ATOM 1485 N N . ILE A 1 194 ? -3.131 4.049 18.481 1.00 92.38 194 ILE A N 1
ATOM 1486 C CA . ILE A 1 194 ? -3.953 3.081 19.209 1.00 92.38 194 ILE A CA 1
ATOM 1487 C C . ILE A 1 194 ? -3.363 1.676 19.236 1.00 92.38 194 ILE A C 1
ATOM 1489 O O . ILE A 1 194 ? -3.582 0.934 20.190 1.00 92.38 194 ILE A O 1
ATOM 1493 N N . THR A 1 195 ? -2.563 1.306 18.234 1.00 89.12 195 THR A N 1
ATOM 1494 C CA . THR A 1 195 ? -1.991 -0.044 18.126 1.00 89.12 195 THR A CA 1
ATOM 1495 C C . THR A 1 195 ? -1.156 -0.420 19.356 1.00 89.12 195 THR A C 1
ATOM 1497 O O . THR A 1 195 ? -1.215 -1.562 19.819 1.00 89.12 195 THR A O 1
ATOM 1500 N N . ARG A 1 196 ? -0.421 0.537 19.941 1.00 84.44 196 ARG A N 1
ATOM 1501 C CA . ARG A 1 196 ? 0.375 0.311 21.160 1.00 84.44 196 ARG A CA 1
ATOM 1502 C C . ARG A 1 196 ? -0.494 0.008 22.383 1.00 84.44 196 ARG A C 1
ATOM 1504 O O . ARG A 1 196 ? -0.155 -0.870 23.173 1.00 84.44 196 ARG A O 1
ATOM 1511 N N . GLU A 1 197 ? -1.605 0.715 22.530 1.00 87.38 197 GLU A N 1
ATOM 1512 C CA . GLU A 1 197 ? -2.514 0.552 23.668 1.00 87.38 197 GLU A CA 1
ATOM 1513 C C . GLU A 1 197 ? -3.363 -0.706 23.534 1.00 87.38 197 GLU A C 1
ATOM 1515 O O . GLU A 1 197 ? -3.527 -1.463 24.489 1.00 87.38 197 GLU A O 1
ATOM 1520 N N . VAL A 1 198 ? -3.835 -0.999 22.321 1.00 83.75 198 VAL A N 1
ATOM 1521 C CA . VAL A 1 198 ? -4.527 -2.257 22.022 1.00 83.75 198 VAL A CA 1
ATOM 1522 C C . VAL A 1 198 ? -3.626 -3.443 22.342 1.00 83.75 198 VAL A C 1
ATOM 1524 O O . VAL A 1 198 ? -4.081 -4.411 22.955 1.00 83.75 198 VAL A O 1
ATOM 1527 N N . PHE A 1 199 ? -2.340 -3.361 21.991 1.00 80.38 199 PHE A N 1
ATOM 1528 C CA . PHE A 1 199 ? -1.355 -4.367 22.370 1.00 80.38 199 PHE A CA 1
ATOM 1529 C C . PHE A 1 199 ? -1.303 -4.566 23.890 1.00 80.38 199 PHE A C 1
ATOM 1531 O O . PHE A 1 199 ? -1.453 -5.693 24.369 1.00 80.38 199 PHE A O 1
ATOM 1538 N N . HIS A 1 200 ? -1.168 -3.476 24.641 1.00 81.25 200 HIS A N 1
ATOM 1539 C CA . HIS A 1 200 ? -1.063 -3.504 26.096 1.00 81.25 200 HIS A CA 1
ATOM 1540 C C . HIS A 1 200 ? -2.314 -4.068 26.781 1.00 81.25 200 HIS A C 1
ATOM 1542 O O . HIS A 1 200 ? -2.203 -4.932 27.653 1.00 81.25 200 HIS A O 1
ATOM 1548 N N . LEU A 1 201 ? -3.505 -3.673 26.324 1.00 79.62 201 LEU A N 1
ATOM 1549 C CA . LEU A 1 201 ? -4.782 -4.212 26.801 1.00 79.62 201 LEU A CA 1
ATOM 1550 C C . LEU A 1 201 ? -4.918 -5.708 26.504 1.00 79.62 201 LEU A C 1
ATOM 1552 O O . LEU A 1 201 ? -5.368 -6.490 27.346 1.00 79.62 201 LEU A O 1
ATOM 1556 N N . THR A 1 202 ? -4.502 -6.125 25.309 1.00 77.12 202 THR A N 1
ATOM 1557 C CA . THR A 1 202 ? -4.555 -7.534 24.902 1.00 77.12 202 THR A CA 1
ATOM 1558 C C . THR A 1 202 ? -3.565 -8.378 25.709 1.00 77.12 202 THR A C 1
ATOM 1560 O O . THR A 1 202 ? -3.812 -9.562 25.956 1.00 77.12 202 THR A O 1
ATOM 1563 N N . GLU A 1 203 ? -2.428 -7.805 26.109 1.00 78.62 203 GLU A N 1
ATOM 1564 C CA . GLU A 1 203 ? -1.407 -8.447 26.941 1.00 78.62 203 GLU A CA 1
ATOM 1565 C C . GLU A 1 203 ? -1.805 -8.560 28.403 1.00 78.62 203 GLU A C 1
ATOM 1567 O O . GLU A 1 203 ? -1.811 -9.669 28.939 1.00 78.62 203 GLU A O 1
ATOM 1572 N N . ARG A 1 204 ? -2.212 -7.460 29.033 1.00 80.38 204 ARG A N 1
ATOM 1573 C CA . ARG A 1 204 ? -2.502 -7.454 30.469 1.00 80.38 204 ARG A CA 1
ATOM 1574 C C . ARG A 1 204 ? -3.804 -8.154 30.834 1.00 80.38 204 ARG A C 1
ATOM 1576 O O . ARG A 1 204 ? -3.862 -8.808 31.869 1.00 80.38 204 ARG A O 1
ATOM 1583 N N . HIS A 1 205 ? -4.853 -8.031 30.019 1.00 72.75 205 HIS A N 1
ATOM 1584 C CA . HIS A 1 205 ? -6.205 -8.425 30.444 1.00 72.75 205 HIS A CA 1
ATOM 1585 C C . HIS A 1 205 ? -6.705 -9.731 29.843 1.00 72.75 205 HIS A C 1
ATOM 1587 O O . HIS A 1 205 ? -7.837 -10.116 30.126 1.00 72.75 205 HIS A O 1
ATOM 1593 N N . ARG A 1 206 ? -5.898 -10.402 29.004 1.00 72.12 206 ARG A N 1
ATOM 1594 C CA . ARG A 1 206 ? -6.320 -11.586 28.227 1.00 72.12 206 ARG A CA 1
ATOM 1595 C C . ARG A 1 206 ? -7.686 -11.378 27.549 1.00 72.12 206 ARG A C 1
ATOM 1597 O O . ARG A 1 206 ? -8.467 -12.317 27.409 1.00 72.12 206 ARG A O 1
ATOM 1604 N N . ALA A 1 207 ? -7.986 -10.135 27.166 1.00 66.75 207 ALA A N 1
ATOM 1605 C CA . ALA A 1 207 ? -9.256 -9.788 26.555 1.00 66.75 207 ALA A CA 1
ATOM 1606 C C . ALA A 1 207 ? -9.430 -10.580 25.247 1.00 66.75 207 ALA A C 1
ATOM 1608 O O . ALA A 1 207 ? -8.436 -10.859 24.563 1.00 66.75 207 ALA A O 1
ATOM 1609 N N . PRO A 1 208 ? -10.669 -10.956 24.880 1.00 65.75 208 PRO A N 1
ATOM 1610 C CA . PRO A 1 208 ? -10.909 -11.618 23.609 1.00 65.75 208 PRO A CA 1
ATOM 1611 C C . PRO A 1 208 ? -10.396 -10.718 22.484 1.00 65.75 208 PRO A C 1
ATOM 1613 O O . PRO A 1 208 ? -10.704 -9.527 22.454 1.00 65.75 208 PRO A O 1
ATOM 1616 N N . LEU A 1 209 ? -9.604 -11.300 21.579 1.00 63.88 209 LEU A N 1
ATOM 1617 C CA . LEU A 1 209 ? -8.824 -10.569 20.575 1.00 63.88 209 LEU A CA 1
ATOM 1618 C C . LEU A 1 209 ? -9.658 -9.506 19.844 1.00 63.88 209 LEU A C 1
ATOM 1620 O O . LEU A 1 209 ? -9.211 -8.377 19.705 1.00 63.88 209 LEU A O 1
ATOM 1624 N N . TRP A 1 210 ? -10.895 -9.824 19.455 1.00 66.62 210 TRP A N 1
ATOM 1625 C CA . TRP A 1 210 ? -11.769 -8.912 18.711 1.00 66.62 210 TRP A CA 1
ATOM 1626 C C . TRP A 1 210 ? -12.125 -7.618 19.463 1.00 66.62 210 TRP A C 1
ATOM 1628 O O . TRP A 1 210 ? -12.221 -6.565 18.838 1.00 66.62 210 TRP A O 1
ATOM 1638 N N . ALA A 1 211 ? -12.271 -7.660 20.792 1.00 68.94 211 ALA A N 1
ATOM 1639 C CA . ALA A 1 211 ? -12.657 -6.488 21.578 1.00 68.94 211 ALA A CA 1
ATOM 1640 C C . ALA A 1 211 ? -11.535 -5.440 21.641 1.00 68.94 211 ALA A C 1
ATOM 1642 O O . ALA A 1 211 ? -11.815 -4.246 21.701 1.00 68.94 211 ALA A O 1
ATOM 1643 N N . GLY A 1 212 ? -10.272 -5.879 21.574 1.00 73.38 212 GLY A N 1
ATOM 1644 C CA . GLY A 1 212 ? -9.121 -4.981 21.493 1.00 73.38 212 GLY A CA 1
ATOM 1645 C C . GLY A 1 212 ? -9.045 -4.227 20.162 1.00 73.38 212 GLY A C 1
ATOM 1646 O O . GLY A 1 212 ? -8.654 -3.067 20.151 1.00 73.38 212 GLY A O 1
ATOM 1647 N N . TYR A 1 213 ? -9.456 -4.843 19.046 1.00 79.88 213 TYR A N 1
ATOM 1648 C CA . TYR A 1 213 ? -9.349 -4.232 17.707 1.00 79.88 213 TYR A CA 1
ATOM 1649 C C . TYR A 1 213 ? -10.549 -3.400 17.287 1.00 79.88 213 TYR A C 1
ATOM 1651 O O . TYR A 1 213 ? -10.451 -2.689 16.290 1.00 79.88 213 TYR A O 1
ATOM 1659 N N . LEU A 1 214 ? -11.654 -3.451 18.030 1.00 83.81 214 LEU A N 1
ATOM 1660 C CA . LEU A 1 214 ? -12.857 -2.680 17.723 1.00 83.81 214 LEU A CA 1
ATOM 1661 C C . LEU A 1 214 ? -12.568 -1.194 17.413 1.00 83.81 214 LEU A C 1
ATOM 1663 O O . LEU A 1 214 ? -13.073 -0.721 16.401 1.00 83.81 214 LEU A O 1
ATOM 1667 N N . PRO A 1 215 ? -11.703 -0.472 18.153 1.00 89.88 215 PRO A N 1
ATOM 1668 C CA . PRO A 1 215 ? -11.371 0.917 17.828 1.00 89.88 215 PRO A CA 1
ATOM 1669 C C . PRO A 1 215 ? -10.662 1.087 16.476 1.00 89.88 215 PRO A C 1
ATOM 1671 O O . PRO A 1 215 ? -10.943 2.031 15.744 1.00 89.88 215 PRO A O 1
ATOM 1674 N N . LEU A 1 216 ? -9.771 0.159 16.116 1.00 90.06 216 LEU A N 1
ATOM 1675 C CA . LEU A 1 216 ? -9.086 0.174 14.822 1.00 90.06 216 LEU A CA 1
ATOM 1676 C C . LEU A 1 216 ? -10.058 -0.149 13.677 1.00 90.06 216 LEU A C 1
ATOM 1678 O O . LEU A 1 216 ? -10.004 0.484 12.626 1.00 90.06 216 LEU A O 1
ATOM 1682 N N . CYS A 1 217 ? -10.961 -1.111 13.892 1.00 86.75 217 CYS A N 1
ATOM 1683 C CA . CYS A 1 217 ? -12.017 -1.443 12.939 1.00 86.75 217 CYS A CA 1
ATOM 1684 C C . CYS A 1 217 ? -12.974 -0.266 12.730 1.00 86.75 217 CYS A C 1
ATOM 1686 O O . CYS A 1 217 ? -13.299 0.024 11.586 1.00 86.75 217 CYS A O 1
ATOM 1688 N N . LEU A 1 218 ? -13.378 0.428 13.800 1.00 91.19 218 LEU A N 1
ATOM 1689 C CA . LEU A 1 218 ? -14.215 1.629 13.719 1.00 91.19 218 LEU A CA 1
ATOM 1690 C C . LEU A 1 218 ? -13.553 2.707 12.854 1.00 91.19 218 LEU A C 1
ATOM 1692 O O . LEU A 1 218 ? -14.151 3.147 11.879 1.00 91.19 218 LEU A O 1
ATOM 1696 N N . LEU A 1 219 ? -12.289 3.037 13.140 1.00 94.06 219 LEU A N 1
ATOM 1697 C CA . LEU A 1 219 ? -11.521 4.031 12.383 1.00 94.06 219 LEU A CA 1
ATOM 1698 C C . LEU A 1 219 ? -11.411 3.660 10.890 1.00 94.06 219 LEU A C 1
ATOM 1700 O O . LEU A 1 219 ? -11.552 4.506 10.009 1.00 94.06 219 LEU A O 1
ATOM 1704 N N . GLY A 1 220 ? -11.177 2.375 10.601 1.00 90.75 220 GLY A N 1
ATOM 1705 C CA . GLY A 1 220 ? -11.117 1.861 9.233 1.00 90.75 220 GLY A CA 1
ATOM 1706 C C . GLY A 1 220 ? -12.466 1.910 8.511 1.00 90.75 220 GLY A C 1
ATOM 1707 O O . GLY A 1 220 ? -12.518 2.325 7.357 1.00 90.75 220 GLY A O 1
ATOM 1708 N N . VAL A 1 221 ? -13.556 1.519 9.180 1.00 90.12 221 VAL A N 1
ATOM 1709 C CA . VAL A 1 221 ? -14.920 1.562 8.626 1.00 90.12 221 VAL A CA 1
ATOM 1710 C C . VAL A 1 221 ? -15.347 2.998 8.341 1.00 90.12 221 VAL A C 1
ATOM 1712 O O . VAL A 1 221 ? -15.911 3.252 7.282 1.00 90.12 221 VAL A O 1
ATOM 1715 N N . GLU A 1 222 ? -15.035 3.942 9.227 1.00 93.75 222 GLU A N 1
ATOM 1716 C CA . GLU A 1 222 ? -15.291 5.369 9.007 1.00 93.75 222 GLU A CA 1
ATOM 1717 C C . GLU A 1 222 ? -14.542 5.897 7.795 1.00 93.75 222 GLU A C 1
ATOM 1719 O O . GLU A 1 222 ? -15.151 6.499 6.914 1.00 93.75 222 GLU A O 1
ATOM 1724 N N . PHE A 1 223 ? -13.238 5.626 7.712 1.00 94.50 223 PHE A N 1
ATOM 1725 C CA . PHE A 1 223 ? -12.447 6.039 6.562 1.00 94.50 223 PHE A CA 1
ATOM 1726 C C . PHE A 1 223 ? -13.003 5.451 5.259 1.00 94.50 223 PHE A C 1
ATOM 1728 O O . PHE A 1 223 ? -13.191 6.188 4.296 1.00 94.50 223 PHE A O 1
ATOM 1735 N N . ILE A 1 224 ? -13.298 4.145 5.225 1.00 90.56 224 ILE A N 1
ATOM 1736 C CA . ILE A 1 224 ? -13.867 3.487 4.040 1.00 90.56 224 ILE A CA 1
ATOM 1737 C C . ILE A 1 224 ? -15.229 4.092 3.698 1.00 90.56 224 ILE A C 1
ATOM 1739 O O . ILE A 1 224 ? -15.489 4.345 2.528 1.00 90.56 224 ILE A O 1
ATOM 1743 N N . GLY A 1 225 ? -16.076 4.359 4.694 1.00 90.94 225 GLY A N 1
ATOM 1744 C CA . GLY A 1 225 ? -17.385 4.977 4.503 1.00 90.94 225 GLY A CA 1
ATOM 1745 C C . GLY A 1 225 ? -17.281 6.373 3.895 1.00 90.94 225 GLY A C 1
ATOM 1746 O O . GLY A 1 225 ? -17.893 6.635 2.863 1.00 90.94 225 GLY A O 1
ATOM 1747 N N . VAL A 1 226 ? -16.457 7.249 4.475 1.00 93.06 226 VAL A N 1
ATOM 1748 C CA . VAL A 1 226 ? -16.227 8.609 3.958 1.00 93.06 226 VAL A CA 1
ATOM 1749 C C . VAL A 1 226 ? -15.605 8.566 2.564 1.00 93.06 226 VAL A C 1
ATOM 1751 O O . VAL A 1 226 ? -16.037 9.291 1.669 1.00 93.06 226 VAL A O 1
ATOM 1754 N N . PHE A 1 227 ? -14.618 7.695 2.353 1.00 91.94 227 PHE A N 1
ATOM 1755 C CA . PHE A 1 227 ? -13.950 7.566 1.067 1.00 91.94 227 PHE A CA 1
ATOM 1756 C C . PHE A 1 227 ? -14.911 7.050 -0.011 1.00 91.94 227 PHE A C 1
ATOM 1758 O O . PHE A 1 227 ? -15.013 7.663 -1.068 1.00 91.94 227 PHE A O 1
ATOM 1765 N N . ALA A 1 228 ? -15.654 5.974 0.252 1.00 91.06 228 ALA A N 1
ATOM 1766 C CA . ALA A 1 228 ? -16.577 5.374 -0.708 1.00 91.06 228 ALA A CA 1
ATOM 1767 C C . ALA A 1 228 ? -17.764 6.289 -1.039 1.00 91.06 228 ALA A C 1
ATOM 1769 O O . ALA A 1 228 ? -18.127 6.401 -2.207 1.00 91.06 228 ALA A O 1
ATOM 1770 N N . LEU A 1 229 ? -18.350 6.948 -0.034 1.00 90.44 229 LEU A N 1
ATOM 1771 C CA . LEU A 1 229 ? -19.549 7.771 -0.216 1.00 90.44 229 LEU A CA 1
ATOM 1772 C C . LEU A 1 229 ? -19.247 9.188 -0.719 1.00 90.44 229 LEU A C 1
ATOM 1774 O O . LEU A 1 229 ? -20.097 9.772 -1.382 1.00 90.44 229 LEU A O 1
ATOM 1778 N N . GLY A 1 230 ? -18.081 9.756 -0.389 1.00 89.56 230 GLY A N 1
ATOM 1779 C CA . GLY A 1 230 ? -17.788 11.171 -0.648 1.00 89.56 230 GLY A CA 1
ATOM 1780 C C . GLY A 1 230 ? -16.630 11.455 -1.603 1.00 89.56 230 GLY A C 1
ATOM 1781 O O . GLY A 1 230 ? -16.554 12.556 -2.134 1.00 89.56 230 GLY A O 1
ATOM 1782 N N . ILE A 1 231 ? -15.708 10.510 -1.818 1.00 93.75 231 ILE A N 1
ATOM 1783 C CA . ILE A 1 231 ? -14.442 10.782 -2.528 1.00 93.75 231 ILE A CA 1
ATOM 1784 C C . ILE A 1 231 ? -14.277 9.896 -3.765 1.00 93.75 231 ILE A C 1
ATOM 1786 O O . ILE A 1 231 ? -13.895 10.380 -4.829 1.00 93.75 231 ILE A O 1
ATOM 1790 N N . ALA A 1 232 ? -14.562 8.600 -3.642 1.00 92.69 232 ALA A N 1
ATOM 1791 C CA . ALA A 1 232 ? -14.208 7.585 -4.629 1.00 92.69 232 ALA A CA 1
ATOM 1792 C C . ALA A 1 232 ? -14.832 7.839 -6.008 1.00 92.69 232 ALA A C 1
ATOM 1794 O O . ALA A 1 232 ? -14.167 7.610 -7.014 1.00 92.69 232 ALA A O 1
ATOM 1795 N N . GLY A 1 233 ? -16.067 8.352 -6.058 1.00 93.25 233 GLY A N 1
ATOM 1796 C CA . GLY A 1 233 ? -16.753 8.683 -7.313 1.00 93.25 233 GLY A CA 1
ATOM 1797 C C . GLY A 1 233 ? -16.167 9.887 -8.060 1.00 93.25 233 GLY A C 1
ATOM 1798 O O . GLY A 1 233 ? -16.425 10.049 -9.248 1.00 93.25 233 GLY A O 1
ATOM 1799 N N . HIS A 1 234 ? -15.364 10.713 -7.387 1.00 93.81 234 HIS A N 1
ATOM 1800 C CA . HIS A 1 234 ? -14.780 11.931 -7.952 1.00 93.81 234 HIS A CA 1
ATOM 1801 C C . HIS A 1 234 ? -13.277 11.812 -8.230 1.00 93.81 234 HIS A C 1
ATOM 1803 O O . HIS A 1 234 ? -12.709 12.657 -8.922 1.00 93.81 234 HIS A O 1
ATOM 1809 N N . LEU A 1 235 ? -12.612 10.786 -7.690 1.00 93.56 235 LEU A N 1
ATOM 1810 C CA . LEU A 1 235 ? -11.208 10.518 -7.976 1.00 93.56 235 LEU A CA 1
ATOM 1811 C C . LEU A 1 235 ? -11.058 9.724 -9.270 1.00 93.56 235 LEU A C 1
ATOM 1813 O O . LEU A 1 235 ? -11.839 8.826 -9.578 1.00 93.56 235 LEU A O 1
ATOM 1817 N N . SER A 1 236 ? -9.986 10.010 -10.008 1.00 94.00 236 SER A N 1
ATOM 1818 C CA . SER A 1 236 ? -9.606 9.163 -11.132 1.00 94.00 236 SER A CA 1
ATOM 1819 C C . SER A 1 236 ? -9.287 7.751 -10.633 1.00 94.00 236 SER A C 1
ATOM 1821 O O . SER A 1 236 ? -8.664 7.571 -9.582 1.00 94.00 236 SER A O 1
ATOM 1823 N N . GLN A 1 237 ? -9.685 6.737 -11.406 1.00 93.81 237 GLN A N 1
ATOM 1824 C CA . GLN A 1 237 ? -9.451 5.328 -11.075 1.00 93.81 237 GLN A CA 1
ATOM 1825 C C . GLN A 1 237 ? -8.003 5.044 -10.621 1.00 93.81 237 GLN A C 1
ATOM 1827 O O . GLN A 1 237 ? -7.834 4.320 -9.632 1.00 93.81 237 GLN A O 1
ATOM 1832 N N . PRO A 1 238 ? -6.952 5.646 -11.225 1.00 94.69 238 PRO A N 1
ATOM 1833 C CA . PRO A 1 238 ? -5.600 5.381 -10.771 1.00 94.69 238 PRO A CA 1
ATOM 1834 C C . PRO A 1 238 ? -5.263 5.923 -9.379 1.00 94.69 238 PRO A C 1
ATOM 1836 O O . PRO A 1 238 ? -4.527 5.270 -8.631 1.00 94.69 238 PRO A O 1
ATOM 1839 N N . LEU A 1 239 ? -5.812 7.092 -9.024 1.00 94.31 239 LEU A N 1
ATOM 1840 C CA . LEU A 1 239 ? -5.673 7.691 -7.693 1.00 94.31 239 LEU A CA 1
ATOM 1841 C C . LEU A 1 239 ? -6.437 6.885 -6.646 1.00 94.31 239 LEU A C 1
ATOM 1843 O O . LEU A 1 239 ? -5.922 6.676 -5.550 1.00 94.31 239 LEU A O 1
ATOM 1847 N N . THR A 1 240 ? -7.615 6.370 -6.998 1.00 93.44 240 THR A N 1
ATOM 1848 C CA . THR A 1 240 ? -8.361 5.431 -6.152 1.00 93.44 240 THR A CA 1
ATOM 1849 C C . THR A 1 240 ? -7.531 4.179 -5.868 1.00 93.44 240 THR A C 1
ATOM 1851 O O . THR A 1 240 ? -7.437 3.756 -4.717 1.00 93.44 240 THR A O 1
ATOM 1854 N N . GLY A 1 241 ? -6.845 3.638 -6.882 1.00 93.88 241 GLY A N 1
ATOM 1855 C CA . GLY A 1 241 ? -5.907 2.527 -6.712 1.00 93.88 241 GLY A CA 1
ATOM 1856 C C . GLY A 1 241 ? -4.760 2.839 -5.743 1.00 93.88 241 GLY A C 1
ATOM 1857 O O . GLY A 1 241 ? -4.494 2.053 -4.831 1.00 93.88 241 GLY A O 1
ATOM 1858 N N . LEU A 1 242 ? -4.140 4.020 -5.856 1.00 94.75 242 LEU A N 1
ATOM 1859 C CA . LEU A 1 242 ? -3.086 4.449 -4.929 1.00 94.75 242 LEU A CA 1
ATOM 1860 C C . LEU A 1 242 ? -3.618 4.617 -3.507 1.00 94.75 242 LEU A C 1
ATOM 1862 O O . LEU A 1 242 ? -2.978 4.154 -2.565 1.00 94.75 242 LEU A O 1
ATOM 1866 N N . GLY A 1 243 ? -4.788 5.239 -3.346 1.00 92.25 243 GLY A N 1
ATOM 1867 C CA . GLY A 1 243 ? -5.460 5.357 -2.054 1.00 92.25 243 GLY A CA 1
ATOM 1868 C C . GLY A 1 243 ? -5.663 3.987 -1.409 1.00 92.25 243 GLY A C 1
ATOM 1869 O O . GLY A 1 243 ? -5.361 3.798 -0.233 1.00 92.25 243 GLY A O 1
ATOM 1870 N N . LEU A 1 244 ? -6.057 2.994 -2.201 1.00 93.06 244 LEU A N 1
ATOM 1871 C CA . LEU A 1 244 ? -6.266 1.628 -1.739 1.00 93.06 244 LEU A CA 1
ATOM 1872 C C . LEU A 1 244 ? -4.943 0.956 -1.305 1.00 93.06 244 LEU A C 1
ATOM 1874 O O . LEU A 1 244 ? -4.883 0.369 -0.222 1.00 93.06 244 LEU A O 1
ATOM 1878 N N . VAL A 1 245 ? -3.840 1.148 -2.040 1.00 95.38 245 VAL A N 1
ATOM 1879 C CA . VAL A 1 245 ? -2.494 0.717 -1.597 1.00 95.38 245 VAL A CA 1
ATOM 1880 C C . VAL A 1 245 ? -2.070 1.418 -0.301 1.00 95.38 245 VAL A C 1
ATOM 1882 O O . VAL A 1 245 ? -1.545 0.777 0.609 1.00 95.38 245 VAL A O 1
ATOM 1885 N N . LEU A 1 246 ? -2.311 2.724 -0.184 1.00 94.25 246 LEU A N 1
ATOM 1886 C CA . LEU A 1 246 ? -1.981 3.497 1.012 1.00 94.25 246 LEU A CA 1
ATOM 1887 C C . LEU A 1 246 ? -2.764 2.992 2.231 1.00 94.25 246 LEU A C 1
ATOM 1889 O O . LEU A 1 246 ? -2.192 2.837 3.312 1.00 94.25 246 LEU A O 1
ATOM 1893 N N . THR A 1 247 ? -4.046 2.654 2.076 1.00 91.56 247 THR A N 1
ATOM 1894 C CA . THR A 1 247 ? -4.867 2.091 3.166 1.00 91.56 247 THR A CA 1
ATOM 1895 C C . THR A 1 247 ? -4.404 0.714 3.632 1.00 91.56 247 THR A C 1
ATOM 1897 O O . THR A 1 247 ? -4.604 0.361 4.794 1.00 91.56 247 THR A O 1
ATOM 1900 N N . ALA A 1 248 ? -3.712 -0.048 2.780 1.00 93.12 248 ALA A N 1
ATOM 1901 C CA . ALA A 1 248 ? -3.127 -1.323 3.174 1.00 93.12 248 ALA A CA 1
ATOM 1902 C C . ALA A 1 248 ? -2.011 -1.164 4.222 1.00 93.12 248 ALA A C 1
ATOM 1904 O O . ALA A 1 248 ? -1.804 -2.065 5.036 1.00 93.12 248 ALA A O 1
ATOM 1905 N N . ILE A 1 249 ? -1.302 -0.027 4.237 1.00 93.69 249 ILE A N 1
ATOM 1906 C CA . ILE A 1 249 ? -0.164 0.222 5.136 1.00 93.69 249 ILE A CA 1
ATOM 1907 C C . ILE A 1 249 ? -0.559 0.111 6.619 1.00 93.69 249 ILE A C 1
ATOM 1909 O O . ILE A 1 249 ? 0.040 -0.719 7.310 1.00 93.69 249 ILE A O 1
ATOM 1913 N N . PRO A 1 250 ? -1.536 0.880 7.148 1.00 91.50 250 PRO A N 1
ATOM 1914 C CA . PRO A 1 250 ? -1.923 0.777 8.555 1.00 91.50 250 PRO A CA 1
ATOM 1915 C C . PRO A 1 250 ? -2.494 -0.604 8.907 1.00 91.50 250 PRO A C 1
ATOM 1917 O O . PRO A 1 250 ? -2.204 -1.126 9.983 1.00 91.50 250 PRO A O 1
ATOM 1920 N N . VAL A 1 251 ? -3.223 -1.247 7.987 1.00 89.81 251 VAL A N 1
ATOM 1921 C CA . VAL A 1 251 ? -3.770 -2.603 8.186 1.00 89.81 251 VAL A CA 1
ATOM 1922 C C . VAL A 1 251 ? -2.649 -3.635 8.349 1.00 89.81 251 VAL A C 1
ATOM 1924 O O . VAL A 1 251 ? -2.662 -4.442 9.282 1.00 89.81 251 VAL A O 1
ATOM 1927 N N . LEU A 1 252 ? -1.639 -3.594 7.479 1.00 91.62 252 LEU A N 1
ATOM 1928 C CA . LEU A 1 252 ? -0.492 -4.501 7.540 1.00 91.62 252 LEU A CA 1
ATOM 1929 C C . LEU A 1 252 ? 0.440 -4.176 8.704 1.00 91.62 252 LEU A C 1
ATOM 1931 O O . LEU A 1 252 ? 1.028 -5.087 9.288 1.00 91.62 252 LEU A O 1
ATOM 1935 N N . HIS A 1 253 ? 0.542 -2.903 9.087 1.00 90.88 253 HIS A N 1
ATOM 1936 C CA . HIS A 1 253 ? 1.261 -2.505 10.289 1.00 90.88 253 HIS A CA 1
ATOM 1937 C C . HIS A 1 253 ? 0.598 -3.072 11.550 1.00 90.88 253 HIS A C 1
ATOM 1939 O O . HIS A 1 253 ? 1.284 -3.648 12.397 1.00 90.88 253 HIS A O 1
ATOM 1945 N N . ALA A 1 254 ? -0.733 -3.005 11.642 1.00 87.38 254 ALA A N 1
ATOM 1946 C CA . ALA A 1 254 ? -1.472 -3.657 12.713 1.00 87.38 254 ALA A CA 1
ATOM 1947 C C . ALA A 1 254 ? -1.210 -5.172 12.705 1.00 87.38 254 ALA A C 1
ATOM 1949 O O . ALA A 1 254 ? -0.752 -5.706 13.712 1.00 87.38 254 ALA A O 1
ATOM 1950 N N . ALA A 1 255 ? -1.351 -5.857 11.564 1.00 88.88 255 ALA A N 1
ATOM 1951 C CA . ALA A 1 255 ? -1.056 -7.292 11.457 1.00 88.88 255 ALA A CA 1
ATOM 1952 C C . ALA A 1 255 ? 0.385 -7.652 11.892 1.00 88.88 255 ALA A C 1
ATOM 1954 O O . ALA A 1 255 ? 0.597 -8.653 12.581 1.00 88.88 255 ALA A O 1
ATOM 1955 N N . GLU A 1 256 ? 1.379 -6.825 11.547 1.00 90.75 256 GLU A N 1
ATOM 1956 C CA . GLU A 1 256 ? 2.767 -6.982 11.996 1.00 90.75 256 GLU A CA 1
ATOM 1957 C C . GLU A 1 256 ? 2.888 -6.908 13.517 1.00 90.75 256 GLU A C 1
ATOM 1959 O O . GLU A 1 256 ? 3.559 -7.754 14.118 1.00 90.75 256 GLU A O 1
ATOM 1964 N N . THR A 1 257 ? 2.290 -5.891 14.142 1.00 87.50 257 THR A N 1
ATOM 1965 C CA . THR A 1 257 ? 2.361 -5.755 15.601 1.00 87.50 257 THR A CA 1
ATOM 1966 C C . THR A 1 257 ? 1.784 -6.994 16.266 1.00 87.50 257 THR A C 1
ATOM 1968 O O . THR A 1 257 ? 2.457 -7.568 17.118 1.00 87.50 257 THR A O 1
ATOM 1971 N N . LEU A 1 258 ? 0.658 -7.516 15.771 1.00 84.06 258 LEU A N 1
ATOM 1972 C CA . LEU A 1 258 ? 0.034 -8.741 16.280 1.00 84.06 258 LEU A CA 1
ATOM 1973 C C . LEU A 1 258 ? 0.896 -9.977 16.130 1.00 84.06 258 LEU A C 1
ATOM 1975 O O . LEU A 1 258 ? 0.981 -10.794 17.049 1.00 84.06 258 LEU A O 1
ATOM 1979 N N . LEU A 1 259 ? 1.573 -10.102 14.994 1.00 88.00 259 LEU A N 1
ATOM 1980 C CA . LEU A 1 259 ? 2.513 -11.187 14.784 1.00 88.00 259 LEU A CA 1
ATOM 1981 C C . LEU A 1 259 ? 3.658 -11.140 15.804 1.00 88.00 259 LEU A C 1
ATOM 1983 O O . LEU A 1 259 ? 4.060 -12.189 16.309 1.00 88.00 259 LEU A O 1
ATOM 1987 N N . LYS A 1 260 ? 4.166 -9.945 16.142 1.00 87.56 260 LYS A N 1
ATOM 1988 C CA . LYS A 1 260 ? 5.221 -9.783 17.157 1.00 87.56 260 LYS A CA 1
ATOM 1989 C C . LYS A 1 260 ? 4.743 -10.226 18.538 1.00 87.56 260 LYS A C 1
ATOM 1991 O O . LYS A 1 260 ? 5.440 -11.017 19.170 1.00 87.56 260 LYS A O 1
ATOM 1996 N N . VAL A 1 261 ? 3.539 -9.819 18.952 1.00 83.75 261 VAL A N 1
ATOM 1997 C CA . VAL A 1 261 ? 2.924 -10.266 20.219 1.00 83.75 261 VAL A CA 1
ATOM 1998 C C . VAL A 1 261 ? 2.808 -11.778 20.265 1.00 83.75 261 VAL A C 1
ATOM 2000 O O . VAL A 1 261 ? 3.188 -12.427 21.236 1.00 83.75 261 VAL A O 1
ATOM 2003 N N . PHE A 1 262 ? 2.257 -12.349 19.196 1.00 84.44 262 PHE A N 1
ATOM 2004 C CA . PHE A 1 262 ? 1.990 -13.772 19.136 1.00 84.44 262 PHE A CA 1
ATOM 2005 C C . PHE A 1 262 ? 3.289 -14.573 19.214 1.00 84.44 262 PHE A C 1
ATOM 2007 O O . PHE A 1 262 ? 3.363 -15.554 19.953 1.00 84.44 262 PHE A O 1
ATOM 2014 N N . ARG A 1 263 ? 4.340 -14.126 18.516 1.00 87.75 263 ARG A N 1
ATOM 2015 C CA . ARG A 1 263 ? 5.671 -14.739 18.587 1.00 87.75 263 ARG A CA 1
ATOM 2016 C C . ARG A 1 263 ? 6.292 -14.633 19.972 1.00 87.75 263 ARG A C 1
ATOM 2018 O O . ARG A 1 263 ? 6.823 -15.632 20.442 1.00 87.75 263 ARG A O 1
ATOM 2025 N N . GLN A 1 264 ? 6.184 -13.474 20.623 1.00 87.25 264 GLN A N 1
ATOM 2026 C CA . GLN A 1 264 ? 6.671 -13.286 21.992 1.00 87.25 264 GLN A CA 1
ATOM 2027 C C . GLN A 1 264 ? 5.973 -14.238 22.971 1.00 87.25 264 GLN A C 1
ATOM 2029 O O . GLN A 1 264 ? 6.644 -14.886 23.766 1.00 87.25 264 GLN A O 1
ATOM 2034 N N . ARG A 1 265 ? 4.648 -14.408 22.865 1.00 84.25 265 ARG A N 1
ATOM 2035 C CA . ARG A 1 265 ? 3.885 -15.314 23.744 1.00 84.25 265 ARG A CA 1
ATOM 2036 C C . ARG A 1 265 ? 4.143 -16.793 23.495 1.00 84.25 265 ARG A C 1
ATOM 2038 O O . ARG A 1 265 ? 4.097 -17.587 24.424 1.00 84.25 265 ARG A O 1
ATOM 2045 N N . THR A 1 266 ? 4.339 -17.176 22.239 1.00 87.25 266 THR A N 1
ATOM 2046 C CA . THR A 1 266 ? 4.473 -18.590 21.853 1.00 87.25 266 THR A CA 1
ATOM 2047 C C . THR A 1 266 ? 5.922 -19.062 21.789 1.00 87.25 266 THR A C 1
ATOM 2049 O O . THR A 1 266 ? 6.166 -20.209 21.418 1.00 87.25 266 THR A O 1
ATOM 2052 N N . GLY A 1 267 ? 6.894 -18.186 22.071 1.00 89.25 267 GLY A N 1
ATOM 2053 C CA . GLY A 1 267 ? 8.317 -18.474 21.870 1.00 89.25 267 GLY A CA 1
ATOM 2054 C C . GLY A 1 267 ? 8.666 -18.819 20.416 1.00 89.25 267 GLY A C 1
ATOM 2055 O O . GLY A 1 267 ? 9.670 -19.473 20.162 1.00 89.25 267 GLY A O 1
ATOM 2056 N N . GLY A 1 268 ? 7.807 -18.453 19.456 1.00 83.44 268 GLY A N 1
ATOM 2057 C CA . GLY A 1 268 ? 7.943 -18.833 18.047 1.00 83.44 268 GLY A CA 1
ATOM 2058 C C . GLY A 1 268 ? 7.646 -20.307 17.724 1.00 83.44 268 GLY A C 1
ATOM 2059 O O . GLY A 1 268 ? 7.859 -20.714 16.585 1.00 83.44 268 GLY A O 1
ATOM 2060 N N . LEU A 1 269 ? 7.138 -21.104 18.673 1.00 74.25 269 LEU A N 1
ATOM 2061 C CA . LEU A 1 269 ? 6.928 -22.552 18.496 1.00 74.25 269 LEU A CA 1
ATOM 2062 C C . LEU A 1 269 ? 5.719 -22.901 17.612 1.00 74.25 269 LEU A C 1
ATOM 2064 O O . LEU A 1 269 ? 5.659 -23.986 17.031 1.00 74.25 269 LEU A O 1
ATOM 2068 N N . VAL A 1 270 ? 4.738 -22.003 17.493 1.00 76.94 270 VAL A N 1
ATOM 2069 C CA . VAL A 1 270 ? 3.508 -22.292 16.746 1.00 76.94 270 VAL A CA 1
ATOM 2070 C C . VAL A 1 270 ? 3.710 -22.014 15.255 1.00 76.94 270 VAL A C 1
ATOM 2072 O O . VAL A 1 270 ? 3.801 -20.868 14.822 1.00 76.94 270 VAL A O 1
ATOM 2075 N N . GLN A 1 271 ? 3.716 -23.080 14.449 1.00 75.19 271 GLN A N 1
ATOM 2076 C CA . GLN A 1 271 ? 3.896 -23.002 12.991 1.00 75.19 271 GLN A CA 1
ATOM 2077 C C . GLN A 1 271 ? 2.728 -22.336 12.242 1.00 75.19 271 GLN A C 1
ATOM 2079 O O . GLN A 1 271 ? 2.903 -21.880 11.110 1.00 75.19 271 GLN A O 1
ATOM 2084 N N . ARG A 1 272 ? 1.524 -22.300 12.829 1.00 83.81 272 ARG A N 1
ATOM 2085 C CA . ARG A 1 272 ? 0.326 -21.737 12.187 1.00 83.81 272 ARG A CA 1
ATOM 2086 C C . ARG A 1 272 ? 0.054 -20.325 12.688 1.00 83.81 272 ARG A C 1
ATOM 2088 O O . ARG A 1 272 ? -0.058 -20.095 13.888 1.00 83.81 272 ARG A O 1
ATOM 2095 N N . LEU A 1 273 ? -0.094 -19.392 11.749 1.00 81.44 273 LEU A N 1
ATOM 2096 C CA . LEU A 1 273 ? -0.496 -18.024 12.058 1.00 81.44 273 LEU A CA 1
ATOM 2097 C C . LEU A 1 273 ? -1.926 -18.030 12.619 1.00 81.44 273 LEU A C 1
ATOM 2099 O O . LEU A 1 273 ? -2.800 -18.668 12.025 1.00 81.44 273 LEU A O 1
ATOM 2103 N N . PRO A 1 274 ? -2.193 -17.337 13.738 1.00 83.69 274 PRO A N 1
ATOM 2104 C CA . PRO A 1 274 ? -3.548 -17.216 14.252 1.00 83.69 274 PRO A CA 1
ATOM 2105 C C . PRO A 1 274 ? -4.403 -16.435 13.250 1.00 83.69 274 PRO A C 1
ATOM 2107 O O . PRO A 1 274 ? -3.925 -15.492 12.614 1.00 83.69 274 PRO A O 1
ATOM 2110 N N . VAL A 1 275 ? -5.685 -16.790 13.143 1.00 82.12 275 VAL A N 1
ATOM 2111 C CA . VAL A 1 275 ? -6.633 -16.141 12.217 1.00 82.12 275 VAL A CA 1
ATOM 2112 C C . VAL A 1 275 ? -6.682 -14.626 12.439 1.00 82.12 275 VAL A C 1
ATOM 2114 O O . VAL A 1 275 ? -6.732 -13.873 11.476 1.00 82.12 275 VAL A O 1
ATOM 2117 N N . ALA A 1 276 ? -6.544 -14.167 13.686 1.00 78.94 276 ALA A N 1
ATOM 2118 C CA . ALA A 1 276 ? -6.499 -12.744 14.029 1.00 78.94 276 ALA A CA 1
ATOM 2119 C C . ALA A 1 276 ? -5.314 -11.973 13.410 1.00 78.94 276 ALA A C 1
ATOM 2121 O O . ALA A 1 276 ? -5.411 -10.766 13.241 1.00 78.94 276 ALA A O 1
ATOM 2122 N N . VAL A 1 277 ? -4.209 -12.646 13.069 1.00 85.88 277 VAL A N 1
ATOM 2123 C CA . VAL A 1 277 ? -3.070 -12.050 12.341 1.00 85.88 277 VAL A CA 1
ATOM 2124 C C . VAL A 1 277 ? -3.228 -12.277 10.839 1.00 85.88 277 VAL A C 1
ATOM 2126 O O . VAL A 1 277 ? -2.982 -11.377 10.039 1.00 85.88 277 VAL A O 1
ATOM 2129 N N . ALA A 1 278 ? -3.645 -13.485 10.452 1.00 87.25 278 ALA A N 1
ATOM 2130 C CA . ALA A 1 278 ? -3.765 -13.878 9.054 1.00 87.25 278 ALA A CA 1
ATOM 2131 C C . ALA A 1 278 ? -4.854 -13.088 8.313 1.00 87.25 278 ALA A C 1
ATOM 2133 O O . ALA A 1 278 ? -4.618 -12.673 7.185 1.00 87.25 278 ALA A O 1
ATOM 2134 N N . ALA A 1 279 ? -6.007 -12.842 8.941 1.00 85.81 279 ALA A N 1
ATOM 2135 C CA . ALA A 1 279 ? -7.124 -12.115 8.341 1.00 85.81 279 ALA A CA 1
ATOM 2136 C C . ALA A 1 279 ? -6.771 -10.660 7.974 1.00 85.81 279 ALA A C 1
ATOM 2138 O O . ALA A 1 279 ? -6.868 -10.334 6.793 1.00 85.81 279 ALA A O 1
ATOM 2139 N N . PRO A 1 280 ? -6.296 -9.790 8.893 1.00 86.88 280 PRO A N 1
ATOM 2140 C CA . PRO A 1 280 ? -5.887 -8.435 8.516 1.00 86.88 280 PRO A CA 1
ATOM 2141 C C . PRO A 1 280 ? -4.681 -8.443 7.571 1.00 86.88 280 PRO A C 1
ATOM 2143 O O . PRO A 1 280 ? -4.611 -7.615 6.668 1.00 86.88 280 PRO A O 1
ATOM 2146 N N . GLY A 1 281 ? -3.767 -9.411 7.714 1.00 90.12 281 GLY A N 1
ATOM 2147 C CA . GLY A 1 281 ? -2.674 -9.616 6.763 1.00 90.12 281 GLY A CA 1
ATOM 2148 C C . GLY A 1 281 ? -3.178 -9.850 5.336 1.00 90.12 281 GLY A C 1
ATOM 2149 O O . GLY A 1 281 ? -2.737 -9.187 4.404 1.00 90.12 281 GLY A O 1
ATOM 2150 N N . LEU A 1 282 ? -4.138 -10.760 5.168 1.00 91.06 282 LEU A N 1
ATOM 2151 C CA . LEU A 1 282 ? -4.742 -11.082 3.878 1.00 91.06 282 LEU A CA 1
ATOM 2152 C C . LEU A 1 282 ? -5.555 -9.910 3.324 1.00 91.06 282 LEU A C 1
ATOM 2154 O O . LEU A 1 282 ? -5.404 -9.594 2.150 1.00 91.06 282 LEU A O 1
ATOM 2158 N N . VAL A 1 283 ? -6.340 -9.220 4.158 1.00 89.88 283 VAL A N 1
ATOM 2159 C CA . VAL A 1 283 ? -7.058 -8.000 3.753 1.00 89.88 283 VAL A CA 1
ATOM 2160 C C . VAL A 1 283 ? -6.077 -6.947 3.242 1.00 89.88 283 VAL A C 1
ATOM 2162 O O . VAL A 1 283 ? -6.254 -6.444 2.142 1.00 89.88 283 VAL A O 1
ATOM 2165 N N . GLY A 1 284 ? -5.001 -6.663 3.976 1.00 91.88 284 GLY A N 1
ATOM 2166 C CA . GLY A 1 284 ? -3.983 -5.709 3.539 1.00 91.88 284 GLY A CA 1
ATOM 2167 C C . GLY A 1 284 ? -3.299 -6.106 2.226 1.00 91.88 284 GLY A C 1
ATOM 2168 O O . GLY A 1 284 ? -3.072 -5.261 1.367 1.00 91.88 284 GLY A O 1
ATOM 2169 N N . LEU A 1 285 ? -3.020 -7.395 2.021 1.00 93.75 285 LEU A N 1
ATOM 2170 C CA . LEU A 1 285 ? -2.453 -7.891 0.763 1.00 93.75 285 LEU A CA 1
ATOM 2171 C C . LEU A 1 285 ? -3.435 -7.776 -0.409 1.00 93.75 285 LEU A C 1
ATOM 2173 O O . LEU A 1 285 ? -3.026 -7.382 -1.501 1.00 93.75 285 LEU A O 1
ATOM 2177 N N . LEU A 1 286 ? -4.716 -8.085 -0.186 1.00 95.19 286 LEU A N 1
ATOM 2178 C CA . LEU A 1 286 ? -5.775 -7.886 -1.177 1.00 95.19 286 LEU A CA 1
ATOM 2179 C C . LEU A 1 286 ? -5.937 -6.405 -1.518 1.00 95.19 286 LEU A C 1
ATOM 2181 O O . LEU A 1 286 ? -6.112 -6.077 -2.688 1.00 95.19 286 LEU A O 1
ATOM 2185 N N . LEU A 1 287 ? -5.811 -5.518 -0.527 1.00 93.62 287 LEU A N 1
ATOM 2186 C CA . LEU A 1 287 ? -5.811 -4.079 -0.755 1.00 93.62 287 LEU A CA 1
ATOM 2187 C C . LEU A 1 287 ? -4.604 -3.657 -1.615 1.00 93.62 287 LEU A C 1
ATOM 2189 O O . LEU A 1 287 ? -4.768 -2.996 -2.633 1.00 93.62 287 LEU A O 1
ATOM 2193 N N . CYS A 1 288 ? -3.386 -4.103 -1.302 1.00 96.19 288 CYS A N 1
ATOM 2194 C CA . CYS A 1 288 ? -2.229 -3.829 -2.161 1.00 96.19 288 CYS A CA 1
ATOM 2195 C C . CYS A 1 288 ? -2.435 -4.317 -3.607 1.00 96.19 288 CYS A C 1
ATOM 2197 O O . CYS A 1 288 ? -2.162 -3.578 -4.552 1.00 96.19 288 CYS A O 1
ATOM 2199 N N . ALA A 1 289 ? -2.931 -5.544 -3.786 1.00 95.75 289 ALA A N 1
ATOM 2200 C CA . ALA A 1 289 ? -3.149 -6.130 -5.105 1.00 95.75 289 ALA A CA 1
ATOM 2201 C C . ALA A 1 289 ? -4.249 -5.398 -5.889 1.00 95.75 289 ALA A C 1
ATOM 2203 O O . ALA A 1 289 ? -4.019 -4.979 -7.022 1.00 95.75 289 ALA A O 1
ATOM 2204 N N . GLY A 1 290 ? -5.420 -5.197 -5.279 1.00 94.75 290 GLY A N 1
ATOM 2205 C CA . GLY A 1 290 ? -6.530 -4.467 -5.889 1.00 94.75 290 GLY A CA 1
ATOM 2206 C C . GLY A 1 290 ? -6.152 -3.024 -6.210 1.00 94.75 290 GLY A C 1
ATOM 2207 O O . GLY A 1 290 ? -6.468 -2.530 -7.287 1.00 94.75 290 GLY A O 1
ATOM 2208 N N . GLY A 1 291 ? -5.397 -2.372 -5.325 1.00 94.50 291 GLY A N 1
ATOM 2209 C CA . GLY A 1 291 ? -4.932 -1.005 -5.517 1.00 94.50 291 GLY A CA 1
ATOM 2210 C C . GLY A 1 291 ? -3.961 -0.889 -6.685 1.00 94.50 291 GLY A C 1
ATOM 2211 O O . GLY A 1 291 ? -4.127 -0.018 -7.530 1.00 94.50 291 GLY A O 1
ATOM 2212 N N . LEU A 1 292 ? -3.013 -1.823 -6.803 1.00 95.69 292 LEU A N 1
ATOM 2213 C CA . LEU A 1 292 ? -2.091 -1.878 -7.936 1.00 95.69 292 LEU A CA 1
ATOM 2214 C C . LEU A 1 292 ? -2.820 -2.121 -9.269 1.00 95.69 292 LEU A C 1
ATOM 2216 O O . LEU A 1 292 ? -2.522 -1.448 -10.254 1.00 95.69 292 LEU A O 1
ATOM 2220 N N . VAL A 1 293 ? -3.792 -3.042 -9.296 1.00 95.25 293 VAL A N 1
ATOM 2221 C CA . VAL A 1 293 ? -4.607 -3.329 -10.491 1.00 95.25 293 VAL A CA 1
ATOM 2222 C C . VAL A 1 293 ? -5.439 -2.112 -10.892 1.00 95.25 293 VAL A C 1
ATOM 2224 O O . VAL A 1 293 ? -5.445 -1.737 -12.062 1.00 95.25 293 VAL A O 1
ATOM 2227 N N . LEU A 1 294 ? -6.092 -1.449 -9.934 1.00 94.06 294 LEU A N 1
ATOM 2228 C CA . LEU A 1 294 ? -6.850 -0.223 -10.191 1.00 94.06 294 LEU A CA 1
ATOM 2229 C C . LEU A 1 294 ? -5.944 0.920 -10.662 1.00 94.06 294 LEU A C 1
ATOM 2231 O O . LEU A 1 294 ? -6.303 1.625 -11.602 1.00 94.06 294 LEU A O 1
ATOM 2235 N N . SER A 1 295 ? -4.750 1.067 -10.076 1.00 94.50 295 SER A N 1
ATOM 2236 C CA . SER A 1 295 ? -3.750 2.039 -10.529 1.00 94.50 295 SER A CA 1
ATOM 2237 C C . SER A 1 295 ? -3.323 1.803 -11.976 1.00 94.50 295 SER A C 1
ATOM 2239 O O . SER A 1 295 ? -3.136 2.769 -12.716 1.00 94.50 295 SER A O 1
ATOM 2241 N N . ALA A 1 296 ? -3.206 0.539 -12.388 1.00 92.94 296 ALA A N 1
ATOM 2242 C CA . ALA A 1 296 ? -2.846 0.141 -13.747 1.00 92.94 296 ALA A CA 1
ATOM 2243 C C . ALA A 1 296 ? -4.019 0.171 -14.748 1.00 92.94 296 ALA A C 1
ATOM 2245 O O . ALA A 1 296 ? -3.788 0.045 -15.946 1.00 92.94 296 ALA A O 1
ATOM 2246 N N . GLY A 1 297 ? -5.262 0.349 -14.284 1.00 89.62 297 GLY A N 1
ATOM 2247 C CA . GLY A 1 297 ? -6.493 0.168 -15.064 1.00 89.62 297 GLY A CA 1
ATOM 2248 C C . GLY A 1 297 ? -6.783 1.189 -16.173 1.00 89.62 297 GLY A C 1
ATOM 2249 O O . GLY A 1 297 ? -7.860 1.137 -16.756 1.00 89.62 297 GLY A O 1
ATOM 2250 N N . GLY A 1 298 ? -5.859 2.096 -16.496 1.00 79.69 298 GLY A N 1
ATOM 2251 C CA . GLY A 1 298 ? -5.979 3.024 -17.622 1.00 79.69 298 GLY A CA 1
ATOM 2252 C C . GLY A 1 298 ? -4.776 2.892 -18.548 1.00 79.69 298 GLY A C 1
ATOM 2253 O O . GLY A 1 298 ? -3.646 3.023 -18.088 1.00 79.69 298 GLY A O 1
ATOM 2254 N N . PHE A 1 299 ? -5.004 2.634 -19.839 1.00 74.12 299 PHE A N 1
ATOM 2255 C CA . PHE A 1 299 ? -3.974 2.743 -20.874 1.00 74.12 299 PHE A CA 1
ATOM 2256 C C . PHE A 1 299 ? -4.155 4.070 -21.629 1.00 74.12 299 PHE A C 1
ATOM 2258 O O . PHE A 1 299 ? -5.248 4.311 -22.140 1.00 74.12 299 PHE A O 1
ATOM 2265 N N . PRO A 1 300 ? -3.116 4.922 -21.739 1.00 82.50 300 PRO A N 1
ATOM 2266 C CA . PRO A 1 300 ? -1.753 4.750 -21.224 1.00 82.50 300 PRO A CA 1
ATOM 2267 C C . PRO A 1 300 ? -1.667 4.810 -19.683 1.00 82.50 300 PRO A C 1
ATOM 2269 O O . PRO A 1 300 ? -2.425 5.560 -19.065 1.00 82.50 300 PRO A O 1
ATOM 2272 N N . PRO A 1 301 ? -0.740 4.046 -19.064 1.00 77.25 301 PRO A N 1
ATOM 2273 C CA . PRO A 1 301 ? -0.594 3.977 -17.612 1.00 77.25 301 PRO A CA 1
ATOM 2274 C C . PRO A 1 301 ? -0.340 5.363 -17.030 1.00 77.25 301 PRO A C 1
ATOM 2276 O O . PRO A 1 301 ? 0.513 6.112 -17.507 1.00 77.25 301 PRO A O 1
ATOM 2279 N N . SER A 1 302 ? -1.082 5.700 -15.978 1.00 86.81 302 SER A N 1
ATOM 2280 C CA . SER A 1 302 ? -0.861 6.941 -15.242 1.00 86.81 302 SER A CA 1
ATOM 2281 C C . SER A 1 302 ? 0.478 6.902 -14.494 1.00 86.81 302 SER A C 1
ATOM 2283 O O . SER A 1 302 ? 0.930 5.840 -14.054 1.00 86.81 302 SER A O 1
ATOM 2285 N N . GLY A 1 303 ? 1.081 8.070 -14.249 1.00 91.56 303 GLY A N 1
ATOM 2286 C CA . GLY A 1 303 ? 2.280 8.177 -13.404 1.00 91.56 303 GLY A CA 1
ATOM 2287 C C . GLY A 1 303 ? 2.077 7.651 -11.973 1.00 91.56 303 GLY A C 1
ATOM 2288 O O . GLY A 1 303 ? 3.045 7.376 -11.273 1.00 91.56 303 GLY A O 1
ATOM 2289 N N . VAL A 1 304 ? 0.824 7.444 -11.556 1.00 94.38 304 VAL A N 1
ATOM 2290 C CA . VAL A 1 304 ? 0.420 6.949 -10.233 1.00 94.38 304 VAL A CA 1
ATOM 2291 C C . VAL A 1 304 ? 0.742 5.458 -10.035 1.00 94.38 304 VAL A C 1
ATOM 2293 O O . VAL A 1 304 ? 0.929 5.012 -8.902 1.00 94.38 304 VAL A O 1
ATOM 2296 N N . VAL A 1 305 ? 0.885 4.679 -11.115 1.00 95.38 305 VAL A N 1
ATOM 2297 C CA . VAL A 1 305 ? 1.244 3.248 -11.034 1.00 95.38 305 VAL A CA 1
ATOM 2298 C C . VAL A 1 305 ? 2.598 3.047 -10.357 1.00 95.38 305 VAL A C 1
ATOM 2300 O O . VAL A 1 305 ? 2.765 2.118 -9.570 1.00 95.38 305 VAL A O 1
ATOM 2303 N N . VAL A 1 306 ? 3.559 3.933 -10.628 1.00 96.00 306 VAL A N 1
ATOM 2304 C CA . VAL A 1 306 ? 4.928 3.833 -10.108 1.00 96.00 306 VAL A CA 1
ATOM 2305 C C . VAL A 1 306 ? 4.962 3.911 -8.575 1.00 96.00 306 VAL A C 1
ATOM 2307 O O . VAL A 1 306 ? 5.446 2.957 -7.960 1.00 96.00 306 VAL A O 1
ATOM 2310 N N . PRO A 1 307 ? 4.431 4.963 -7.913 1.00 96.50 307 PRO A N 1
ATOM 2311 C CA . PRO A 1 307 ? 4.406 5.008 -6.455 1.00 96.50 307 PRO A CA 1
ATOM 2312 C C . PRO A 1 307 ? 3.554 3.885 -5.850 1.00 96.50 307 PRO A C 1
ATOM 2314 O O . PRO A 1 307 ? 3.970 3.301 -4.851 1.00 96.50 307 PRO A O 1
ATOM 2317 N N . ALA A 1 308 ? 2.424 3.507 -6.462 1.00 96.56 308 ALA A N 1
ATOM 2318 C CA . ALA A 1 308 ? 1.603 2.391 -5.981 1.00 96.56 308 ALA A CA 1
ATOM 2319 C C . ALA A 1 308 ? 2.381 1.058 -5.981 1.00 96.56 308 ALA A C 1
ATOM 2321 O O . ALA A 1 308 ? 2.369 0.318 -4.992 1.00 96.56 308 ALA A O 1
ATOM 2322 N N . ALA A 1 309 ? 3.118 0.776 -7.057 1.00 97.19 309 ALA A N 1
ATOM 2323 C CA . ALA A 1 309 ? 3.953 -0.412 -7.194 1.00 97.19 309 ALA A CA 1
ATOM 2324 C C . ALA A 1 309 ? 5.153 -0.400 -6.232 1.00 97.19 309 ALA A C 1
ATOM 2326 O O . ALA A 1 309 ? 5.437 -1.423 -5.608 1.00 97.19 309 ALA A O 1
ATOM 2327 N N . LEU A 1 310 ? 5.817 0.749 -6.044 1.00 97.25 310 LEU A N 1
ATOM 2328 C CA . LEU A 1 310 ? 6.928 0.894 -5.092 1.00 97.25 310 LEU A CA 1
ATOM 2329 C C . LEU A 1 310 ? 6.485 0.694 -3.643 1.00 97.25 310 LEU A C 1
ATOM 2331 O O . LEU A 1 310 ? 7.135 -0.038 -2.895 1.00 97.25 310 LEU A O 1
ATOM 2335 N N . ILE A 1 311 ? 5.373 1.314 -3.245 1.00 96.88 311 ILE A N 1
ATOM 2336 C CA . ILE A 1 311 ? 4.817 1.165 -1.897 1.00 96.88 311 ILE A CA 1
ATOM 2337 C C . ILE A 1 311 ? 4.416 -0.292 -1.669 1.00 96.88 311 ILE A C 1
ATOM 2339 O O . ILE A 1 311 ? 4.792 -0.882 -0.656 1.00 96.88 311 ILE A O 1
ATOM 2343 N N . THR A 1 312 ? 3.730 -0.904 -2.637 1.00 97.25 312 THR A N 1
ATOM 2344 C CA . THR A 1 312 ? 3.357 -2.322 -2.576 1.00 97.25 312 THR A CA 1
ATOM 2345 C C . THR A 1 312 ? 4.590 -3.220 -2.457 1.00 97.25 312 THR A C 1
ATOM 2347 O O . THR A 1 312 ? 4.626 -4.101 -1.599 1.00 97.25 312 THR A O 1
ATOM 2350 N N . ALA A 1 313 ? 5.642 -2.965 -3.240 1.00 97.75 313 ALA A N 1
ATOM 2351 C CA . ALA A 1 313 ? 6.905 -3.689 -3.143 1.00 97.75 313 ALA A CA 1
ATOM 2352 C C . ALA A 1 313 ? 7.533 -3.552 -1.747 1.00 97.75 313 ALA A C 1
ATOM 2354 O O . ALA A 1 313 ? 7.904 -4.556 -1.140 1.00 97.75 313 ALA A O 1
ATOM 2355 N N . ALA A 1 314 ? 7.608 -2.337 -1.198 1.00 97.12 314 ALA A N 1
ATOM 2356 C CA . ALA A 1 314 ? 8.165 -2.086 0.131 1.00 97.12 314 ALA A CA 1
ATOM 2357 C C . ALA A 1 314 ? 7.379 -2.814 1.234 1.00 97.12 314 ALA A C 1
ATOM 2359 O O . ALA A 1 314 ? 7.966 -3.432 2.127 1.00 97.12 314 ALA A O 1
ATOM 2360 N N . VAL A 1 315 ? 6.051 -2.785 1.145 1.00 95.69 315 VAL A N 1
ATOM 2361 C CA . VAL A 1 315 ? 5.136 -3.472 2.057 1.00 95.69 315 VAL A CA 1
ATOM 2362 C C . VAL A 1 315 ? 5.303 -4.993 1.975 1.00 95.69 315 VAL A C 1
ATOM 2364 O O . VAL A 1 315 ? 5.439 -5.646 3.011 1.00 95.69 315 VAL A O 1
ATOM 2367 N N . LEU A 1 316 ? 5.371 -5.566 0.770 1.00 96.25 316 LEU A N 1
ATOM 2368 C CA . LEU A 1 316 ? 5.589 -7.001 0.558 1.00 96.25 316 LEU A CA 1
ATOM 2369 C C . LEU A 1 316 ? 6.968 -7.447 1.049 1.00 96.25 316 LEU A C 1
ATOM 2371 O O . LEU A 1 316 ? 7.078 -8.457 1.741 1.00 96.25 316 LEU A O 1
ATOM 2375 N N . LEU A 1 317 ? 8.024 -6.677 0.779 1.00 96.75 317 LEU A N 1
ATOM 2376 C CA . LEU A 1 317 ? 9.369 -6.967 1.283 1.00 96.75 317 LEU A CA 1
ATOM 2377 C C . LEU A 1 317 ? 9.425 -6.879 2.815 1.00 96.75 317 LEU A C 1
ATOM 2379 O O . LEU A 1 317 ? 10.060 -7.710 3.466 1.00 96.75 317 LEU A O 1
ATOM 2383 N N . ARG A 1 318 ? 8.708 -5.930 3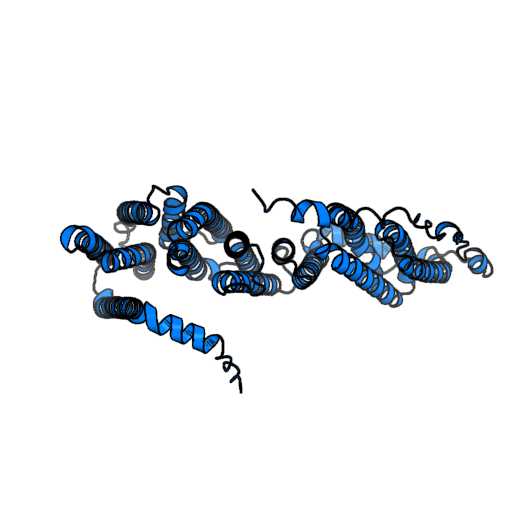.424 1.00 95.56 318 ARG A N 1
ATOM 2384 C CA . ARG A 1 318 ? 8.553 -5.867 4.883 1.00 95.56 318 ARG A CA 1
ATOM 2385 C C . ARG A 1 318 ? 7.792 -7.084 5.417 1.00 95.56 318 ARG A C 1
ATOM 2387 O O . ARG A 1 318 ? 8.247 -7.699 6.382 1.00 95.56 318 ARG A O 1
ATOM 2394 N N . ALA A 1 319 ? 6.698 -7.485 4.772 1.00 92.38 319 ALA A N 1
ATOM 2395 C CA . ALA A 1 319 ? 5.953 -8.695 5.115 1.00 92.38 319 ALA A CA 1
ATOM 2396 C C . ALA A 1 319 ? 6.817 -9.962 4.979 1.00 92.38 319 ALA A C 1
ATOM 2398 O O . ALA A 1 319 ? 6.745 -10.846 5.835 1.00 92.38 319 ALA A O 1
ATOM 2399 N N . ALA A 1 320 ? 7.697 -10.029 3.976 1.00 94.94 320 ALA A N 1
ATOM 2400 C CA . ALA A 1 320 ? 8.660 -11.112 3.799 1.00 94.94 320 ALA A CA 1
ATOM 2401 C C . ALA A 1 320 ? 9.646 -11.200 4.970 1.00 94.94 320 ALA A C 1
ATOM 2403 O O . ALA A 1 320 ? 9.896 -12.287 5.489 1.00 94.94 320 ALA A O 1
ATOM 2404 N N . LYS A 1 321 ? 10.156 -10.051 5.442 1.00 94.31 321 LYS A N 1
ATOM 2405 C CA . LYS A 1 321 ? 11.059 -9.984 6.604 1.00 94.31 321 LYS A CA 1
ATOM 2406 C C . LYS A 1 321 ? 10.390 -10.523 7.860 1.00 94.31 321 LYS A C 1
ATOM 2408 O O . LYS A 1 321 ? 11.034 -11.172 8.674 1.00 94.31 321 LYS A O 1
ATOM 2413 N N . LEU A 1 322 ? 9.107 -10.226 8.025 1.00 90.38 322 LEU A N 1
ATOM 2414 C CA . LEU A 1 322 ? 8.354 -10.632 9.200 1.00 90.38 322 LEU A CA 1
ATOM 2415 C C . LEU A 1 322 ? 7.975 -12.101 9.129 1.00 90.38 322 LEU A C 1
ATOM 2417 O O . LEU A 1 322 ? 8.205 -12.828 10.080 1.00 90.38 322 LEU A O 1
ATOM 2421 N N . THR A 1 323 ? 7.407 -12.553 8.019 1.00 89.31 323 THR A N 1
ATOM 2422 C CA . THR A 1 323 ? 6.873 -13.915 7.886 1.00 89.31 323 THR A CA 1
ATOM 2423 C C . THR A 1 323 ? 7.931 -14.958 7.537 1.00 89.31 323 THR A C 1
ATOM 2425 O O . THR A 1 323 ? 7.640 -16.146 7.642 1.00 89.31 323 THR A O 1
ATOM 2428 N N . GLU A 1 324 ? 9.131 -14.524 7.140 1.00 92.38 324 GLU A N 1
ATOM 2429 C CA . GLU A 1 324 ? 10.223 -15.373 6.646 1.00 92.38 324 GLU A CA 1
ATOM 2430 C C . GLU A 1 324 ? 9.809 -16.241 5.444 1.00 92.38 324 GLU A C 1
ATOM 2432 O O . GLU A 1 324 ? 10.313 -17.343 5.236 1.00 92.38 324 GLU A O 1
ATOM 2437 N N . ARG A 1 325 ? 8.866 -15.750 4.626 1.00 93.69 325 ARG A N 1
ATOM 2438 C CA . ARG A 1 325 ? 8.391 -16.444 3.422 1.00 93.69 325 ARG A CA 1
ATOM 2439 C C . ARG A 1 325 ? 8.985 -15.822 2.163 1.00 93.69 325 ARG A C 1
ATOM 2441 O O . ARG A 1 325 ? 8.771 -14.645 1.881 1.00 93.69 325 ARG A O 1
ATOM 2448 N N . GLU A 1 326 ? 9.652 -16.652 1.360 1.00 96.12 326 GLU A N 1
ATOM 2449 C CA . GLU A 1 326 ? 10.252 -16.251 0.078 1.00 96.12 326 GLU A CA 1
ATOM 2450 C C . GLU A 1 326 ? 9.212 -15.751 -0.942 1.00 96.12 326 GLU A C 1
ATOM 2452 O O . GLU A 1 326 ? 9.523 -14.887 -1.758 1.00 96.12 326 GLU A O 1
ATOM 2457 N N . ALA A 1 327 ? 7.964 -16.235 -0.876 1.00 95.19 327 ALA A N 1
ATOM 2458 C CA . ALA A 1 327 ? 6.889 -15.833 -1.790 1.00 95.19 327 ALA A CA 1
ATOM 2459 C C . ALA A 1 327 ? 6.647 -14.312 -1.794 1.00 95.19 327 ALA A C 1
ATOM 2461 O O . ALA A 1 327 ? 6.490 -13.710 -2.854 1.00 95.19 327 ALA A O 1
ATOM 2462 N N . PHE A 1 328 ? 6.695 -13.667 -0.624 1.00 95.81 328 PHE A N 1
ATOM 2463 C CA . PHE A 1 328 ? 6.550 -12.212 -0.530 1.00 95.81 328 PHE A CA 1
ATOM 2464 C C . PHE A 1 328 ? 7.749 -11.459 -1.115 1.00 95.81 328 PHE A C 1
ATOM 2466 O O . PHE A 1 328 ? 7.577 -10.352 -1.619 1.00 95.81 328 PHE A O 1
ATOM 2473 N N . VAL A 1 329 ? 8.949 -12.055 -1.095 1.00 97.81 329 VAL A N 1
ATOM 2474 C CA . VAL A 1 329 ? 10.126 -11.473 -1.758 1.00 97.81 329 VAL A CA 1
ATOM 2475 C C . VAL A 1 329 ? 9.920 -11.470 -3.267 1.00 97.81 329 VAL A C 1
ATOM 2477 O O . VAL A 1 329 ? 10.116 -10.437 -3.897 1.00 97.81 329 VAL A O 1
ATOM 2480 N N . TRP A 1 330 ? 9.466 -12.589 -3.840 1.00 97.94 330 TRP A N 1
ATOM 2481 C CA . TRP A 1 330 ? 9.162 -12.680 -5.270 1.00 97.94 330 TRP A CA 1
ATOM 2482 C C . TRP A 1 330 ? 8.089 -11.680 -5.699 1.00 97.94 330 TRP A C 1
ATOM 2484 O O . TRP A 1 330 ? 8.315 -10.924 -6.638 1.00 97.94 330 TRP A O 1
ATOM 2494 N N . LEU A 1 331 ? 6.966 -11.611 -4.979 1.00 96.25 331 LEU A N 1
ATOM 2495 C CA . LEU A 1 331 ? 5.912 -10.633 -5.268 1.00 96.25 331 LEU A CA 1
ATOM 2496 C C . LEU A 1 331 ? 6.426 -9.189 -5.155 1.00 96.25 331 LEU A C 1
ATOM 2498 O O . LEU A 1 331 ? 6.119 -8.357 -6.007 1.00 96.25 331 LEU A O 1
ATOM 2502 N N . GLY A 1 332 ? 7.252 -8.898 -4.144 1.00 97.50 332 GLY A N 1
ATOM 2503 C CA . GLY A 1 332 ? 7.888 -7.592 -3.986 1.00 97.50 332 GLY A CA 1
ATOM 2504 C C . GLY A 1 332 ? 8.819 -7.239 -5.149 1.00 97.50 332 GLY A C 1
ATOM 2505 O O . GLY A 1 332 ? 8.780 -6.113 -5.635 1.00 97.50 332 GLY A O 1
ATOM 2506 N N . LEU A 1 333 ? 9.608 -8.198 -5.644 1.00 97.75 333 LEU A N 1
ATOM 2507 C CA . LEU A 1 333 ? 10.483 -8.015 -6.809 1.00 97.75 333 LEU A CA 1
ATOM 2508 C C . LEU A 1 333 ? 9.692 -7.812 -8.105 1.00 97.75 333 LEU A C 1
ATOM 2510 O O . LEU A 1 333 ? 10.071 -6.968 -8.914 1.00 97.75 333 LEU A O 1
ATOM 2514 N N . VAL A 1 334 ? 8.571 -8.515 -8.287 1.00 96.81 334 VAL A N 1
ATOM 2515 C CA . VAL A 1 334 ? 7.659 -8.292 -9.423 1.00 96.81 334 VAL A CA 1
ATOM 2516 C C . VAL A 1 334 ? 7.075 -6.878 -9.375 1.00 96.81 334 VAL A C 1
ATOM 2518 O O . VAL A 1 334 ? 7.111 -6.172 -10.378 1.00 96.81 334 VAL A O 1
ATOM 2521 N N . CYS A 1 335 ? 6.617 -6.418 -8.207 1.00 97.19 335 CYS A N 1
ATOM 2522 C CA . CYS A 1 335 ? 6.106 -5.053 -8.047 1.00 97.19 335 CYS A CA 1
ATOM 2523 C C . CYS A 1 335 ? 7.201 -3.999 -8.273 1.00 97.19 335 CYS A C 1
ATOM 2525 O O . CYS A 1 335 ? 6.957 -2.993 -8.932 1.00 97.19 335 CYS A O 1
ATOM 2527 N N . LEU A 1 336 ? 8.424 -4.244 -7.792 1.00 97.62 336 LEU A N 1
ATOM 2528 C CA . LEU A 1 336 ? 9.575 -3.372 -8.041 1.00 97.62 336 LEU A CA 1
ATOM 2529 C C . LEU A 1 336 ? 9.912 -3.296 -9.539 1.00 97.62 336 LEU A C 1
ATOM 2531 O O . LEU A 1 336 ? 10.241 -2.231 -10.050 1.00 97.62 336 LEU A O 1
ATOM 2535 N N . SER A 1 337 ? 9.782 -4.416 -10.245 1.00 96.94 337 SER A N 1
ATOM 2536 C CA . SER A 1 337 ? 9.988 -4.503 -11.693 1.00 96.94 337 SER A CA 1
ATOM 2537 C C . SER A 1 337 ? 8.903 -3.759 -12.462 1.00 96.94 337 SER A C 1
ATOM 2539 O O . SER A 1 337 ? 9.212 -3.044 -13.407 1.00 96.94 337 SER A O 1
ATOM 2541 N N . ALA A 1 338 ? 7.644 -3.862 -12.029 1.00 95.31 338 ALA A N 1
ATOM 2542 C CA . ALA A 1 338 ? 6.552 -3.069 -12.584 1.00 95.31 338 ALA A CA 1
ATOM 2543 C C . ALA A 1 338 ? 6.796 -1.568 -12.366 1.00 95.31 338 ALA A C 1
ATOM 2545 O O . ALA A 1 338 ? 6.712 -0.791 -13.312 1.00 95.31 338 ALA A O 1
ATOM 2546 N N . ALA A 1 339 ? 7.182 -1.161 -11.152 1.00 96.56 339 ALA A N 1
ATOM 2547 C CA . ALA A 1 339 ? 7.541 0.226 -10.862 1.00 96.56 339 ALA A CA 1
ATOM 2548 C C . ALA A 1 339 ? 8.664 0.738 -11.775 1.00 96.56 339 ALA A C 1
ATOM 2550 O O . ALA A 1 339 ? 8.582 1.856 -12.276 1.00 96.56 339 ALA A O 1
ATOM 2551 N N . TYR A 1 340 ? 9.686 -0.089 -12.007 1.00 95.88 340 TYR A N 1
ATOM 2552 C CA . TYR A 1 340 ? 10.791 0.229 -12.903 1.00 95.88 340 TYR A CA 1
ATOM 2553 C C . TYR A 1 340 ? 10.334 0.357 -14.360 1.00 95.88 340 TYR A C 1
ATOM 2555 O O . TYR A 1 340 ? 10.626 1.347 -15.019 1.00 95.88 340 TYR A O 1
ATOM 2563 N N . GLN A 1 341 ? 9.549 -0.603 -14.851 1.00 94.38 341 GLN A N 1
ATOM 2564 C CA . GLN A 1 341 ? 9.034 -0.601 -16.220 1.00 94.38 341 GLN A CA 1
ATOM 2565 C C . GLN A 1 341 ? 8.143 0.618 -16.508 1.00 94.38 341 GLN A C 1
ATOM 2567 O O . GLN A 1 341 ? 8.157 1.137 -17.622 1.00 94.38 341 GLN A O 1
ATOM 2572 N N . PHE A 1 342 ? 7.378 1.088 -15.516 1.00 93.56 342 PHE A N 1
ATOM 2573 C CA . PHE A 1 342 ? 6.510 2.261 -15.648 1.00 93.56 342 PHE A CA 1
ATOM 2574 C C . PHE A 1 342 ? 7.189 3.584 -15.264 1.00 93.56 342 PHE A C 1
ATOM 2576 O O . PHE A 1 342 ? 6.598 4.643 -15.477 1.00 93.56 342 PHE A O 1
ATOM 2583 N N . SER A 1 343 ? 8.427 3.577 -14.754 1.00 94.38 343 SER A N 1
ATOM 2584 C CA . SER A 1 343 ? 9.130 4.808 -14.369 1.00 94.38 343 SER A CA 1
ATOM 2585 C C . SER A 1 343 ? 9.306 5.828 -15.506 1.00 94.38 343 SER A C 1
ATOM 2587 O O . SER A 1 343 ? 9.228 7.022 -15.206 1.00 94.38 343 SER A O 1
ATOM 2589 N N . PRO A 1 344 ? 9.459 5.444 -16.796 1.00 92.06 344 PRO A N 1
ATOM 2590 C CA . PRO A 1 344 ? 9.533 6.412 -17.891 1.00 92.06 344 PRO A CA 1
ATOM 2591 C C . PRO A 1 344 ? 8.288 7.294 -18.028 1.00 92.06 344 PRO A C 1
ATOM 2593 O O . PRO A 1 344 ? 8.374 8.368 -18.607 1.00 92.06 344 PRO A O 1
ATOM 2596 N N . VAL A 1 345 ? 7.136 6.888 -17.480 1.00 90.00 345 VAL A N 1
ATOM 2597 C CA . VAL A 1 345 ? 5.918 7.717 -17.476 1.00 90.00 345 VAL A CA 1
ATOM 2598 C C . VAL A 1 345 ? 6.115 8.990 -16.648 1.00 90.00 345 VAL A C 1
ATOM 2600 O O . VAL A 1 345 ? 5.606 10.042 -17.025 1.00 90.00 345 VAL A O 1
ATOM 2603 N N . LEU A 1 346 ? 6.875 8.913 -15.549 1.00 88.69 346 LEU A N 1
ATOM 2604 C CA . LEU A 1 346 ? 7.203 10.074 -14.711 1.00 88.69 346 LEU A CA 1
ATOM 2605 C C . LEU A 1 346 ? 8.231 10.995 -15.373 1.00 88.69 346 LEU A C 1
ATOM 2607 O O . LEU A 1 346 ? 8.235 12.196 -15.136 1.00 88.69 346 LEU A O 1
ATOM 2611 N N . PHE A 1 347 ? 9.082 10.419 -16.216 1.00 90.19 347 PHE A N 1
ATOM 2612 C CA . PHE A 1 347 ? 10.201 11.081 -16.875 1.00 90.19 347 PHE A CA 1
ATOM 2613 C C . PHE A 1 347 ? 9.988 11.105 -18.391 1.00 90.19 347 PHE A C 1
ATOM 2615 O O . PHE A 1 347 ? 10.889 10.791 -19.160 1.00 90.19 347 PHE A O 1
ATOM 2622 N N . ARG A 1 348 ? 8.759 11.405 -18.832 1.00 88.19 348 ARG A N 1
ATOM 2623 C CA . ARG A 1 348 ? 8.335 11.181 -20.222 1.00 88.19 348 ARG A CA 1
ATOM 2624 C C . ARG A 1 348 ? 9.189 11.939 -21.234 1.00 88.19 348 ARG A C 1
ATOM 2626 O O . ARG A 1 348 ? 9.485 11.385 -22.287 1.00 88.19 348 ARG A O 1
ATOM 2633 N N . GLU A 1 349 ? 9.547 13.181 -20.934 1.00 88.75 349 GLU A N 1
ATOM 2634 C CA . GLU A 1 349 ? 10.362 14.031 -21.810 1.00 88.75 349 GLU A CA 1
ATOM 2635 C C . GLU A 1 349 ? 11.795 13.510 -21.882 1.00 88.75 349 GLU A C 1
ATOM 2637 O O . GLU A 1 349 ? 12.236 13.100 -22.949 1.00 88.75 349 GLU A O 1
ATOM 2642 N N . THR A 1 350 ? 12.464 13.344 -20.740 1.00 89.81 350 THR A N 1
ATOM 2643 C CA . THR A 1 350 ? 13.843 12.835 -20.712 1.00 89.81 350 THR A CA 1
ATOM 2644 C C . THR A 1 350 ? 13.961 11.417 -21.271 1.00 89.81 350 THR A C 1
ATOM 2646 O O . THR A 1 350 ? 14.937 11.100 -21.945 1.00 89.81 350 THR A O 1
ATOM 2649 N N . ALA A 1 351 ? 12.962 10.556 -21.051 1.00 88.38 351 ALA A N 1
ATOM 2650 C CA . ALA A 1 351 ? 12.916 9.227 -21.647 1.00 88.38 351 ALA A CA 1
ATOM 2651 C C . ALA A 1 351 ? 12.728 9.289 -23.168 1.00 88.38 351 ALA A C 1
ATOM 2653 O O . ALA A 1 351 ? 13.333 8.493 -23.880 1.00 88.38 351 ALA A O 1
ATOM 2654 N N . ARG A 1 352 ? 11.913 10.219 -23.682 1.00 89.69 352 ARG A N 1
ATOM 2655 C CA . ARG A 1 352 ? 11.749 10.425 -25.128 1.00 89.69 352 ARG A CA 1
ATOM 2656 C C . ARG A 1 352 ? 13.021 10.956 -25.766 1.00 89.69 352 ARG A C 1
ATOM 2658 O O . ARG A 1 352 ? 13.421 10.402 -26.782 1.00 89.69 352 ARG A O 1
ATOM 2665 N N . ASP A 1 353 ? 13.664 11.939 -25.151 1.00 93.00 353 ASP A N 1
ATOM 2666 C CA . ASP A 1 353 ? 14.903 12.528 -25.658 1.00 93.00 353 ASP A CA 1
ATOM 2667 C C . ASP A 1 353 ? 16.031 11.496 -25.652 1.00 93.00 353 ASP A C 1
ATOM 2669 O O . ASP A 1 353 ? 16.711 11.304 -26.658 1.00 93.00 353 ASP A O 1
ATOM 2673 N N . ALA A 1 354 ? 16.168 10.735 -24.560 1.00 91.06 354 ALA A N 1
ATOM 2674 C CA . ALA A 1 354 ? 17.137 9.649 -24.475 1.00 91.06 354 ALA A CA 1
ATOM 2675 C C . ALA A 1 354 ? 16.864 8.547 -25.511 1.00 91.06 354 ALA A C 1
ATOM 2677 O O . ALA A 1 354 ? 17.805 8.032 -26.115 1.00 91.06 354 ALA A O 1
ATOM 2678 N N . LEU A 1 355 ? 15.597 8.179 -25.742 1.00 91.25 355 LEU A N 1
ATOM 2679 C CA . LEU A 1 355 ? 15.228 7.186 -26.756 1.00 91.25 355 LEU A CA 1
ATOM 2680 C C . LEU A 1 355 ? 15.450 7.700 -28.180 1.00 91.25 355 LEU A C 1
ATOM 2682 O O . LEU A 1 355 ? 15.903 6.922 -29.014 1.00 91.25 355 LEU A O 1
ATOM 2686 N N . ALA A 1 356 ? 15.156 8.972 -28.456 1.00 93.44 356 ALA A N 1
ATOM 2687 C CA . ALA A 1 356 ? 15.379 9.595 -29.756 1.00 93.44 356 ALA A CA 1
ATOM 2688 C C . ALA A 1 356 ? 16.877 9.682 -30.066 1.00 93.44 356 ALA A C 1
ATOM 2690 O O . ALA A 1 356 ? 17.309 9.163 -31.092 1.00 93.44 356 ALA A O 1
ATOM 2691 N N . ALA A 1 357 ? 17.673 10.203 -29.128 1.00 93.62 357 ALA A N 1
ATOM 2692 C CA . ALA A 1 357 ? 19.126 10.254 -29.250 1.00 93.62 357 ALA A CA 1
ATOM 2693 C C . ALA A 1 357 ? 19.727 8.850 -29.423 1.00 93.62 357 ALA A C 1
ATOM 2695 O O . ALA A 1 357 ? 20.572 8.628 -30.285 1.00 93.62 357 ALA A O 1
ATOM 2696 N N . SER A 1 358 ? 19.253 7.862 -28.656 1.00 92.31 358 SER A N 1
ATOM 2697 C CA . SER A 1 358 ? 19.746 6.485 -28.784 1.00 92.31 358 SER A CA 1
ATOM 2698 C C . SER A 1 358 ? 19.343 5.831 -30.110 1.00 92.31 358 SER A C 1
ATOM 2700 O O . SER A 1 358 ? 20.126 5.069 -30.674 1.00 92.31 358 SER A O 1
ATOM 2702 N N . ALA A 1 359 ? 18.138 6.106 -30.618 1.00 94.56 359 ALA A N 1
ATOM 2703 C CA . ALA A 1 359 ? 17.682 5.593 -31.908 1.00 94.56 359 ALA A CA 1
ATOM 2704 C C . ALA A 1 359 ? 18.495 6.203 -33.061 1.00 94.56 359 ALA A C 1
ATOM 2706 O O . ALA A 1 359 ? 18.952 5.474 -33.944 1.00 94.56 359 ALA A O 1
ATOM 2707 N N . GLU A 1 360 ? 18.771 7.507 -32.991 1.00 95.44 360 GLU A N 1
ATOM 2708 C CA . GLU A 1 360 ? 19.636 8.213 -33.936 1.00 95.44 360 GLU A CA 1
ATOM 2709 C C . GLU A 1 360 ? 21.061 7.641 -33.930 1.00 95.44 360 GLU A C 1
ATOM 2711 O O . GLU A 1 360 ? 21.590 7.296 -34.988 1.00 95.44 360 GLU A O 1
ATOM 2716 N N . MET A 1 361 ? 21.643 7.406 -32.746 1.00 93.56 361 MET A N 1
ATOM 2717 C CA . MET A 1 361 ? 22.969 6.785 -32.606 1.00 93.56 361 MET A CA 1
ATOM 2718 C C . MET A 1 361 ? 23.058 5.390 -33.242 1.00 93.56 361 MET A C 1
ATOM 2720 O O . MET A 1 361 ? 24.128 4.997 -33.697 1.00 93.56 361 MET A O 1
ATOM 2724 N N . VAL A 1 362 ? 21.958 4.633 -33.288 1.00 94.50 362 VAL A N 1
ATOM 2725 C CA . VAL A 1 362 ? 21.897 3.278 -33.875 1.00 94.50 362 VAL A CA 1
ATOM 2726 C C . VAL A 1 362 ? 21.418 3.307 -35.341 1.00 94.50 362 VAL A C 1
ATOM 2728 O O . VAL A 1 362 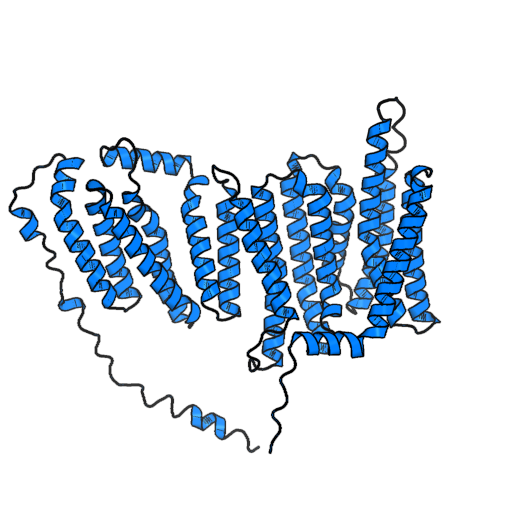? 21.354 2.266 -36.010 1.00 94.50 362 VAL A O 1
ATOM 2731 N N . ARG A 1 363 ? 21.138 4.502 -35.882 1.00 95.06 363 ARG A N 1
ATOM 2732 C CA . ARG A 1 363 ? 20.559 4.719 -37.217 1.00 95.06 363 ARG A CA 1
ATOM 2733 C C . ARG A 1 363 ? 19.257 3.935 -37.396 1.00 95.06 363 ARG A C 1
ATOM 2735 O O . ARG A 1 363 ? 19.102 3.180 -38.356 1.00 95.06 363 ARG A O 1
ATOM 2742 N N . GLU A 1 364 ? 18.362 4.048 -36.422 1.00 95.12 364 GLU A N 1
ATOM 2743 C CA . GLU A 1 364 ? 17.028 3.450 -36.432 1.00 95.12 364 GLU A CA 1
ATOM 2744 C C . GLU A 1 364 ? 15.968 4.531 -36.231 1.00 95.12 364 GLU A C 1
ATOM 2746 O O . GLU A 1 364 ? 16.159 5.483 -35.481 1.00 95.12 364 GLU A O 1
ATOM 2751 N N . THR A 1 365 ? 14.810 4.365 -36.866 1.00 94.56 365 THR A N 1
ATOM 2752 C CA . THR A 1 365 ? 13.678 5.298 -36.696 1.00 94.56 365 THR A CA 1
ATOM 2753 C C . THR A 1 365 ? 13.035 5.215 -35.309 1.00 94.56 365 THR A C 1
ATOM 2755 O O . THR A 1 365 ? 12.453 6.184 -34.825 1.00 94.56 365 THR A O 1
ATOM 2758 N N . ARG A 1 366 ? 13.095 4.041 -34.670 1.00 93.00 366 ARG A N 1
ATOM 2759 C CA . ARG A 1 366 ? 12.541 3.763 -33.340 1.00 93.00 366 ARG A CA 1
ATOM 2760 C C . ARG A 1 366 ? 13.429 2.758 -32.633 1.00 93.00 366 ARG A C 1
ATOM 2762 O O . ARG A 1 366 ? 13.899 1.814 -33.258 1.00 93.00 366 ARG A O 1
ATOM 2769 N N . MET A 1 367 ? 13.601 2.927 -31.325 1.00 93.00 367 MET A N 1
ATOM 2770 C CA . MET A 1 367 ? 14.458 2.038 -30.549 1.00 93.00 367 MET A CA 1
ATOM 2771 C C . MET A 1 367 ? 13.852 0.623 -30.458 1.00 93.00 367 MET A C 1
ATOM 2773 O O . MET A 1 367 ? 12.748 0.473 -29.922 1.00 93.00 367 MET A O 1
ATOM 2777 N N . PRO A 1 368 ? 14.542 -0.424 -30.949 1.00 92.94 368 PRO A N 1
ATOM 2778 C CA . PRO A 1 368 ? 14.041 -1.794 -30.885 1.00 92.94 368 PRO A CA 1
ATOM 2779 C C . PRO A 1 368 ? 13.890 -2.299 -29.445 1.00 92.94 368 PRO A C 1
ATOM 2781 O O . PRO A 1 368 ? 14.710 -1.989 -28.577 1.00 92.94 368 PRO A O 1
ATOM 2784 N N . LEU A 1 369 ? 12.906 -3.178 -29.204 1.00 91.19 369 LEU A N 1
ATOM 2785 C CA . LEU A 1 369 ? 12.689 -3.825 -27.897 1.00 91.19 369 LEU A CA 1
ATOM 2786 C C . LEU A 1 369 ? 13.954 -4.543 -27.379 1.00 91.19 369 LEU A C 1
ATOM 2788 O O . LEU A 1 369 ? 14.191 -4.623 -26.177 1.00 91.19 369 LEU A O 1
ATOM 2792 N N . ALA A 1 370 ? 14.809 -5.011 -28.288 1.00 93.62 370 ALA A N 1
ATOM 2793 C CA . ALA A 1 370 ? 16.071 -5.671 -27.972 1.00 93.62 370 ALA A CA 1
ATOM 2794 C C . ALA A 1 370 ? 17.030 -4.819 -27.115 1.00 93.62 370 ALA A C 1
ATOM 2796 O O . ALA A 1 370 ? 17.821 -5.368 -26.352 1.00 93.62 370 ALA A O 1
ATOM 2797 N N . PHE A 1 371 ? 16.934 -3.486 -27.170 1.00 92.12 371 PHE A N 1
ATOM 2798 C CA . PHE A 1 371 ? 17.774 -2.591 -26.369 1.00 92.12 371 PHE A CA 1
ATOM 2799 C C . PHE A 1 371 ? 17.296 -2.398 -24.925 1.00 92.12 371 PHE A C 1
ATOM 2801 O O . PHE A 1 371 ? 18.017 -1.798 -24.124 1.00 92.12 371 PHE A O 1
ATOM 2808 N N . TYR A 1 372 ? 16.136 -2.948 -24.541 1.00 87.62 372 TYR A N 1
ATOM 2809 C CA . TYR A 1 372 ? 15.672 -2.892 -23.150 1.00 87.62 372 TYR A CA 1
ATOM 2810 C C . TYR A 1 372 ? 16.666 -3.562 -22.188 1.00 87.62 372 TYR A C 1
ATOM 2812 O O . TYR A 1 372 ? 16.741 -3.187 -21.025 1.00 87.62 372 TYR A O 1
ATOM 2820 N N . GLY A 1 373 ? 17.521 -4.480 -22.653 1.00 88.44 373 GLY A N 1
ATOM 2821 C CA . GLY A 1 373 ? 18.603 -5.020 -21.822 1.00 88.44 373 GLY A CA 1
ATOM 2822 C C . GLY A 1 373 ? 19.485 -3.942 -21.177 1.00 88.44 373 GLY A C 1
ATOM 2823 O O . GLY A 1 373 ? 19.868 -4.090 -20.018 1.00 88.44 373 GLY A O 1
ATOM 2824 N N . LEU A 1 374 ? 19.740 -2.831 -21.880 1.00 92.56 374 LEU A N 1
ATOM 2825 C CA . LEU A 1 374 ? 20.514 -1.706 -21.350 1.00 92.56 374 LEU A CA 1
ATOM 2826 C C . LEU A 1 374 ? 19.715 -0.886 -20.338 1.00 92.56 374 LEU A C 1
ATOM 2828 O O . LEU A 1 374 ? 20.255 -0.480 -19.308 1.00 92.56 374 LEU A O 1
ATOM 2832 N N . THR A 1 375 ? 18.421 -0.680 -20.594 1.00 93.19 375 THR A N 1
ATOM 2833 C CA . THR A 1 375 ? 17.573 0.108 -19.698 1.00 93.19 375 THR A CA 1
ATOM 2834 C C . THR A 1 375 ? 17.374 -0.576 -18.357 1.00 93.19 375 THR A C 1
ATOM 2836 O O . THR A 1 375 ? 17.157 0.126 -17.386 1.00 93.19 375 THR A O 1
ATOM 2839 N N . TRP A 1 376 ? 17.512 -1.900 -18.244 1.00 96.06 376 TRP A N 1
ATOM 2840 C CA . TRP A 1 376 ? 17.389 -2.641 -16.979 1.00 96.06 376 TRP A CA 1
ATOM 2841 C C . TRP A 1 376 ? 18.694 -2.778 -16.170 1.00 96.06 376 TRP A C 1
ATOM 2843 O O . TRP A 1 376 ? 18.657 -3.247 -15.026 1.00 96.06 376 TRP A O 1
ATOM 2853 N N . LEU A 1 377 ? 19.845 -2.343 -16.704 1.00 96.00 377 LEU A N 1
ATOM 2854 C CA . LEU A 1 377 ? 21.139 -2.433 -16.009 1.00 96.00 377 LEU A CA 1
ATOM 2855 C C . LEU A 1 377 ? 21.158 -1.740 -14.635 1.00 96.00 377 LEU A C 1
ATOM 2857 O O . LEU A 1 377 ? 21.668 -2.360 -13.698 1.00 96.00 377 LEU A O 1
ATOM 2861 N N . PRO A 1 378 ? 20.600 -0.523 -14.451 1.00 96.62 378 PRO A N 1
ATOM 2862 C CA . PRO A 1 378 ? 20.600 0.138 -13.146 1.00 96.62 378 PRO A CA 1
ATOM 2863 C C . PRO A 1 378 ? 19.896 -0.685 -12.063 1.00 96.62 378 PRO A C 1
ATOM 2865 O O . PRO A 1 378 ? 20.416 -0.818 -10.954 1.00 96.62 378 PRO A O 1
ATOM 2868 N N . LEU A 1 379 ? 18.753 -1.303 -12.389 1.00 96.62 379 LEU A N 1
ATOM 2869 C CA . LEU A 1 379 ? 18.030 -2.155 -11.445 1.00 96.62 379 LEU A CA 1
ATOM 2870 C C . LEU A 1 379 ? 18.845 -3.402 -11.083 1.00 96.62 379 LEU A C 1
ATOM 2872 O O . LEU A 1 379 ? 18.988 -3.728 -9.904 1.00 96.62 379 LEU A O 1
ATOM 2876 N N . LEU A 1 380 ? 19.407 -4.092 -12.078 1.00 97.44 380 LEU A N 1
ATOM 2877 C CA . LEU A 1 380 ? 20.215 -5.292 -11.851 1.00 97.44 380 LEU A CA 1
ATOM 2878 C C . LEU A 1 380 ? 21.505 -4.985 -11.065 1.00 97.44 380 LEU A C 1
ATOM 2880 O O . LEU A 1 380 ? 21.909 -5.779 -10.212 1.00 97.44 380 LEU A O 1
ATOM 2884 N N . ALA A 1 381 ? 22.130 -3.830 -11.305 1.00 97.56 381 ALA A N 1
ATOM 2885 C CA . ALA A 1 381 ? 23.284 -3.352 -10.548 1.00 97.56 381 ALA A CA 1
ATOM 2886 C C . ALA A 1 381 ? 22.912 -3.022 -9.092 1.00 97.56 381 ALA A C 1
ATOM 2888 O O . ALA A 1 381 ? 23.616 -3.433 -8.165 1.00 97.56 381 ALA A O 1
ATOM 2889 N N . ALA A 1 382 ? 21.772 -2.361 -8.867 1.00 97.44 382 ALA A N 1
ATOM 2890 C CA . ALA A 1 382 ? 21.260 -2.093 -7.526 1.00 97.44 382 ALA A CA 1
ATOM 2891 C C . ALA A 1 382 ? 20.978 -3.397 -6.761 1.00 97.44 382 ALA A C 1
ATOM 2893 O O . ALA A 1 382 ? 21.406 -3.548 -5.615 1.00 97.44 382 ALA A O 1
ATOM 2894 N N . LEU A 1 383 ? 20.339 -4.383 -7.402 1.00 97.00 383 LEU A N 1
ATOM 2895 C CA . LEU A 1 383 ? 20.122 -5.709 -6.814 1.00 97.00 383 LEU A CA 1
ATOM 2896 C C . LEU A 1 383 ? 21.449 -6.406 -6.484 1.00 97.00 383 LEU A C 1
ATOM 2898 O O . LEU A 1 383 ? 21.595 -6.953 -5.387 1.00 97.00 383 LEU A O 1
ATOM 2902 N N . ALA A 1 384 ? 22.437 -6.331 -7.382 1.00 97.06 384 ALA A N 1
ATOM 2903 C CA . ALA A 1 384 ? 23.773 -6.860 -7.132 1.00 97.06 384 ALA A CA 1
ATOM 2904 C C . ALA A 1 384 ? 24.426 -6.206 -5.904 1.00 97.06 384 ALA A C 1
ATOM 2906 O O . ALA A 1 384 ? 25.048 -6.911 -5.118 1.00 97.06 384 ALA A O 1
ATOM 2907 N N . GLY A 1 385 ? 24.234 -4.903 -5.675 1.00 97.38 385 GLY A N 1
ATOM 2908 C CA . GLY A 1 385 ? 24.721 -4.204 -4.480 1.00 97.38 385 GLY A CA 1
ATOM 2909 C C . GLY A 1 385 ? 23.959 -4.541 -3.188 1.00 97.38 385 GLY A C 1
ATOM 2910 O O . GLY A 1 385 ? 24.565 -4.675 -2.122 1.00 97.38 385 GLY A O 1
ATOM 2911 N N . VAL A 1 386 ? 22.639 -4.735 -3.260 1.00 97.38 386 VAL A N 1
ATOM 2912 C CA . VAL A 1 386 ? 21.779 -4.987 -2.086 1.00 97.38 386 VAL A CA 1
ATOM 2913 C C . VAL A 1 386 ? 21.945 -6.405 -1.529 1.00 97.38 386 VAL A C 1
ATOM 2915 O O . VAL A 1 386 ? 21.970 -6.599 -0.311 1.00 97.38 386 VAL A O 1
ATOM 2918 N N . VAL A 1 387 ? 22.109 -7.415 -2.384 1.00 97.56 387 VAL A N 1
ATOM 2919 C CA . VAL A 1 387 ? 22.279 -8.817 -1.962 1.00 97.56 387 VAL A CA 1
ATOM 2920 C C . VAL A 1 387 ? 23.440 -9.045 -0.975 1.00 97.56 387 VAL A C 1
ATOM 2922 O O . VAL A 1 387 ? 23.198 -9.648 0.076 1.00 97.56 387 VAL A O 1
ATOM 2925 N N . PRO A 1 388 ? 24.692 -8.600 -1.218 1.00 97.19 388 PRO A N 1
ATOM 2926 C CA . PRO A 1 388 ? 25.790 -8.798 -0.273 1.00 97.19 388 PRO A CA 1
ATOM 2927 C C . PRO A 1 388 ? 25.544 -8.053 1.042 1.00 97.19 388 PRO A C 1
ATOM 2929 O O . PRO A 1 388 ? 25.932 -8.551 2.099 1.00 97.19 388 PRO A O 1
ATOM 2932 N N . PHE A 1 389 ? 24.865 -6.905 1.002 1.00 97.75 389 PHE A N 1
ATOM 2933 C CA . PHE A 1 389 ? 24.466 -6.169 2.197 1.00 97.75 389 PHE A CA 1
ATOM 2934 C C . PHE A 1 389 ? 23.450 -6.957 3.040 1.00 97.75 389 PHE A C 1
ATOM 2936 O O . PHE A 1 389 ? 23.657 -7.144 4.241 1.00 97.75 389 PHE A O 1
ATOM 2943 N N . LEU A 1 390 ? 22.402 -7.507 2.418 1.00 97.12 390 LEU A N 1
ATOM 2944 C CA . LEU A 1 390 ? 21.416 -8.355 3.101 1.00 97.12 390 LEU A CA 1
ATOM 2945 C C . LEU A 1 390 ? 22.034 -9.654 3.627 1.00 97.12 390 LEU A C 1
ATOM 2947 O O . LEU A 1 390 ? 21.715 -10.086 4.737 1.00 97.12 390 LEU A O 1
ATOM 2951 N N . ARG A 1 391 ? 22.976 -10.238 2.879 1.00 97.06 391 ARG A N 1
ATOM 2952 C CA . ARG A 1 391 ? 23.743 -11.415 3.300 1.00 97.06 391 ARG A CA 1
ATOM 2953 C C . ARG A 1 391 ? 24.574 -11.126 4.552 1.00 97.06 391 ARG A C 1
ATOM 2955 O O . ARG A 1 391 ? 24.554 -11.932 5.476 1.00 97.06 391 ARG A O 1
ATOM 2962 N N . ARG A 1 392 ? 25.258 -9.973 4.618 1.00 97.19 392 ARG A N 1
ATOM 2963 C CA . ARG A 1 392 ? 26.016 -9.538 5.812 1.00 97.19 392 ARG A CA 1
ATOM 2964 C C . ARG A 1 392 ? 25.117 -9.342 7.036 1.00 97.19 392 ARG A C 1
ATOM 2966 O O . ARG A 1 392 ? 25.561 -9.600 8.146 1.00 97.19 392 ARG A O 1
ATOM 2973 N N . ARG A 1 393 ? 23.855 -8.943 6.839 1.00 97.19 393 ARG A N 1
ATOM 2974 C CA . ARG A 1 393 ? 22.848 -8.810 7.910 1.00 97.19 393 ARG A CA 1
ATOM 2975 C C . ARG A 1 393 ? 22.134 -10.118 8.284 1.00 97.19 393 ARG A C 1
ATOM 2977 O O . ARG A 1 393 ? 21.240 -10.091 9.121 1.00 97.19 393 ARG A O 1
ATOM 2984 N N . GLY A 1 394 ? 22.490 -11.251 7.673 1.00 96.44 394 GLY A N 1
ATOM 2985 C CA . GLY A 1 394 ? 21.872 -12.550 7.970 1.00 96.44 394 GLY A CA 1
ATOM 2986 C C . GLY A 1 394 ? 20.453 -12.725 7.413 1.00 96.44 394 GLY A C 1
ATOM 2987 O O . GLY A 1 394 ? 19.741 -13.638 7.819 1.00 96.44 394 GLY A O 1
ATOM 2988 N N . HIS A 1 395 ? 20.019 -11.888 6.466 1.00 96.56 395 HIS A N 1
ATOM 2989 C CA . HIS A 1 395 ? 18.682 -11.962 5.868 1.00 96.56 395 HIS A CA 1
ATOM 2990 C C . HIS A 1 395 ? 18.616 -12.996 4.731 1.00 96.56 395 HIS A C 1
ATOM 2992 O O . HIS A 1 395 ? 18.406 -12.655 3.566 1.00 96.56 395 HIS A O 1
ATOM 2998 N N . VAL A 1 396 ? 18.794 -14.279 5.069 1.00 95.81 396 VAL A N 1
ATOM 2999 C CA . VAL A 1 396 ? 18.912 -15.391 4.100 1.00 95.81 396 VAL A CA 1
ATOM 3000 C C . VAL A 1 396 ? 17.685 -15.515 3.185 1.00 95.81 396 VAL A C 1
ATOM 3002 O O . VAL A 1 396 ? 17.845 -15.789 1.997 1.00 95.81 396 VAL A O 1
ATOM 3005 N N . VAL A 1 397 ? 16.486 -15.223 3.708 1.00 96.50 397 VAL A N 1
ATOM 3006 C CA . VAL A 1 397 ? 15.199 -15.291 2.982 1.00 96.50 397 VAL A CA 1
ATOM 3007 C C . VAL A 1 397 ? 15.171 -14.386 1.743 1.00 96.50 397 VAL A C 1
ATOM 3009 O O . VAL A 1 397 ? 14.506 -14.705 0.765 1.00 96.50 397 VAL A O 1
ATOM 3012 N N . PHE A 1 398 ? 15.909 -13.272 1.747 1.00 97.38 398 PHE A N 1
ATOM 3013 C CA . PHE A 1 398 ? 15.939 -12.326 0.624 1.00 97.38 398 PHE A CA 1
ATOM 3014 C C . PHE A 1 398 ? 17.015 -12.656 -0.406 1.00 97.38 398 PHE A C 1
ATOM 3016 O O . PHE A 1 398 ? 16.832 -12.427 -1.598 1.00 97.38 398 PHE A O 1
ATOM 3023 N N . VAL A 1 399 ? 18.142 -13.200 0.058 1.00 97.31 399 VAL A N 1
ATOM 3024 C CA . VAL A 1 399 ? 19.344 -13.401 -0.758 1.00 97.31 399 VAL A CA 1
ATOM 3025 C C . VAL A 1 399 ? 19.058 -14.333 -1.933 1.00 97.31 399 VAL A C 1
ATOM 3027 O O . VAL A 1 399 ? 19.357 -13.990 -3.073 1.00 97.31 399 VAL A O 1
ATOM 3030 N N . ARG A 1 400 ? 18.445 -15.497 -1.681 1.00 96.94 400 ARG A N 1
ATOM 3031 C CA . ARG A 1 400 ? 18.213 -16.499 -2.732 1.00 96.94 400 ARG A CA 1
ATOM 3032 C C . ARG A 1 400 ? 17.212 -16.025 -3.800 1.00 96.94 400 ARG A C 1
ATOM 3034 O O . ARG A 1 400 ? 17.565 -16.142 -4.974 1.00 96.94 400 ARG A O 1
ATOM 3041 N N . PRO A 1 401 ? 16.024 -15.483 -3.461 1.00 97.88 401 PRO A N 1
ATOM 3042 C CA . PRO A 1 401 ? 15.107 -14.945 -4.464 1.00 97.88 401 PRO A CA 1
ATOM 3043 C C . PRO A 1 401 ? 15.713 -13.804 -5.280 1.00 97.88 401 PRO A C 1
ATOM 3045 O O . PRO A 1 401 ? 15.557 -13.799 -6.490 1.00 97.88 401 PRO A O 1
ATOM 3048 N N . MET A 1 402 ? 16.457 -12.881 -4.660 1.00 97.69 402 MET A N 1
ATOM 3049 C CA . MET A 1 402 ? 17.084 -11.765 -5.383 1.00 97.69 402 MET A CA 1
ATOM 3050 C C . MET A 1 402 ? 18.178 -12.231 -6.354 1.00 97.69 402 MET A C 1
ATOM 3052 O O . MET A 1 402 ? 18.241 -11.740 -7.479 1.00 97.69 402 MET A O 1
ATOM 3056 N N . GLU A 1 403 ? 19.008 -13.204 -5.957 1.00 96.31 403 GLU A N 1
ATOM 3057 C CA . GLU A 1 403 ? 19.999 -13.822 -6.850 1.00 96.31 403 GLU A CA 1
ATOM 3058 C C . GLU A 1 403 ? 19.332 -14.520 -8.042 1.00 96.31 403 GLU A C 1
ATOM 3060 O O . GLU A 1 403 ? 19.769 -14.353 -9.179 1.00 96.31 403 GLU A O 1
ATOM 3065 N N . LEU A 1 404 ? 18.274 -15.300 -7.790 1.00 96.88 404 LEU A N 1
ATOM 3066 C CA . LEU A 1 404 ? 17.543 -16.015 -8.838 1.00 96.88 404 LEU A CA 1
ATOM 3067 C C . LEU A 1 404 ? 16.781 -15.061 -9.756 1.00 96.88 404 LEU A C 1
ATOM 3069 O O . LEU A 1 404 ? 16.828 -15.230 -10.968 1.00 96.88 404 LEU A O 1
ATOM 3073 N N . PHE A 1 405 ? 16.122 -14.050 -9.198 1.00 97.44 405 PHE A N 1
ATOM 3074 C CA . PHE A 1 405 ? 15.419 -13.024 -9.958 1.00 97.44 405 PHE A CA 1
ATOM 3075 C C . PHE A 1 405 ? 16.379 -12.289 -10.892 1.00 97.44 405 PHE A C 1
ATOM 3077 O O . PHE A 1 405 ? 16.114 -12.184 -12.085 1.00 97.44 405 PHE A O 1
ATOM 3084 N N . SER A 1 406 ? 17.533 -11.859 -10.372 1.00 96.69 406 SER A N 1
ATOM 3085 C CA . SER A 1 406 ? 18.566 -11.223 -11.185 1.00 96.69 406 SER A CA 1
ATOM 3086 C C . SER A 1 406 ? 19.070 -12.147 -12.294 1.00 96.69 406 SER A C 1
ATOM 3088 O O . SER A 1 406 ? 19.324 -11.671 -13.391 1.00 96.69 406 SER A O 1
ATOM 3090 N N . LEU A 1 407 ? 19.216 -13.450 -12.030 1.00 95.62 407 LEU A N 1
ATOM 3091 C CA . LEU A 1 407 ? 19.675 -14.420 -13.030 1.00 95.62 407 LEU A CA 1
ATOM 3092 C C . LEU A 1 407 ? 18.660 -14.578 -14.154 1.00 95.62 407 LEU A C 1
ATOM 3094 O O . LEU A 1 407 ? 19.017 -14.491 -15.327 1.00 95.62 407 LEU A O 1
ATOM 3098 N N . VAL A 1 408 ? 17.403 -14.818 -13.781 1.00 96.69 408 VAL A N 1
ATOM 3099 C CA . VAL A 1 408 ? 16.307 -15.019 -14.729 1.00 96.69 408 VAL A CA 1
ATOM 3100 C C . VAL A 1 408 ? 16.130 -13.766 -15.574 1.00 96.69 408 VAL A C 1
ATOM 3102 O O . VAL A 1 408 ? 16.086 -13.869 -16.793 1.00 96.69 408 VAL A O 1
ATOM 3105 N N . LEU A 1 409 ? 16.125 -12.584 -14.954 1.00 96.62 409 LEU A N 1
ATOM 3106 C CA . LEU A 1 409 ? 15.967 -11.322 -15.666 1.00 96.62 409 LEU A CA 1
ATOM 3107 C C . LEU A 1 409 ? 17.134 -11.050 -16.628 1.00 96.62 409 LEU A C 1
ATOM 3109 O O . LEU A 1 409 ? 16.884 -10.767 -17.796 1.00 96.62 409 LEU A O 1
ATOM 3113 N N . THR A 1 410 ? 18.393 -11.202 -16.194 1.00 96.56 410 THR A N 1
ATOM 3114 C CA . THR A 1 410 ? 19.564 -11.073 -17.084 1.00 96.56 410 THR A CA 1
ATOM 3115 C C . THR A 1 410 ? 19.484 -12.060 -18.257 1.00 96.56 410 THR A C 1
ATOM 3117 O O . THR A 1 410 ? 19.740 -11.679 -19.397 1.00 96.56 410 THR A O 1
ATOM 3120 N N . GLY A 1 411 ? 19.086 -13.312 -18.003 1.00 96.75 411 GLY A N 1
ATOM 3121 C CA . GLY A 1 411 ? 18.905 -14.329 -19.040 1.00 96.75 411 GLY A CA 1
ATOM 3122 C C . GLY A 1 411 ? 17.797 -13.977 -20.036 1.00 96.75 411 GLY A C 1
ATOM 3123 O O . GLY A 1 411 ? 18.019 -14.041 -21.241 1.00 96.75 411 GLY A O 1
ATOM 3124 N N . CYS A 1 412 ? 16.629 -13.544 -19.555 1.00 97.06 412 CYS A N 1
ATOM 3125 C CA . CYS A 1 412 ? 15.522 -13.101 -20.402 1.00 97.06 412 CYS A CA 1
ATOM 3126 C C . CYS A 1 412 ? 15.910 -11.892 -21.263 1.00 97.06 412 CYS A C 1
ATOM 3128 O O . CYS A 1 412 ? 15.645 -11.896 -22.460 1.00 97.06 412 CYS A O 1
ATOM 3130 N N . LEU A 1 413 ? 16.577 -10.885 -20.689 1.00 96.25 413 LEU A N 1
ATOM 3131 C CA . LEU A 1 413 ? 17.032 -9.702 -21.429 1.00 96.25 413 LEU A CA 1
ATOM 3132 C C . LEU A 1 413 ? 18.079 -10.057 -22.491 1.00 96.25 413 LEU A C 1
ATOM 3134 O O . LEU A 1 413 ? 18.053 -9.504 -23.588 1.00 96.25 413 LEU A O 1
ATOM 3138 N N . PHE A 1 414 ? 18.964 -11.010 -22.193 1.00 97.00 414 PHE A N 1
ATOM 3139 C CA . PHE A 1 414 ? 19.922 -11.531 -23.163 1.00 97.00 414 PHE A CA 1
ATOM 3140 C C . PHE A 1 414 ? 19.232 -12.277 -24.310 1.00 97.00 414 PHE A C 1
ATOM 3142 O O . PHE A 1 414 ? 19.589 -12.065 -25.462 1.00 97.00 414 PHE A O 1
ATOM 3149 N N . LEU A 1 415 ? 18.203 -13.084 -24.025 1.00 97.25 415 LEU A N 1
ATOM 3150 C CA . LEU A 1 415 ? 17.400 -13.743 -25.061 1.00 97.25 415 LEU A CA 1
ATOM 3151 C C . LEU A 1 415 ? 16.646 -12.732 -25.936 1.00 97.25 415 LEU A C 1
ATOM 3153 O O . LEU A 1 415 ? 16.641 -12.864 -27.155 1.00 97.25 415 LEU A O 1
ATOM 3157 N N . VAL A 1 416 ? 16.065 -11.688 -25.337 1.00 96.44 416 VAL A N 1
ATOM 3158 C CA . VAL A 1 416 ? 15.379 -10.611 -26.073 1.00 96.44 416 VAL A CA 1
ATOM 3159 C C . VAL A 1 416 ? 16.343 -9.854 -27.000 1.00 96.44 416 VAL A C 1
ATOM 3161 O O . VAL A 1 416 ? 15.934 -9.417 -28.076 1.00 96.44 416 VAL A O 1
ATOM 3164 N N . ALA A 1 417 ? 17.631 -9.759 -26.649 1.00 96.56 417 ALA A N 1
ATOM 3165 C CA . ALA A 1 417 ? 18.645 -9.128 -27.494 1.00 96.56 417 ALA A CA 1
ATOM 3166 C C . ALA A 1 417 ? 18.839 -9.835 -28.851 1.00 96.56 417 ALA A C 1
ATOM 3168 O O . ALA A 1 417 ? 19.164 -9.169 -29.834 1.00 96.56 417 ALA A O 1
ATOM 3169 N N . PHE A 1 418 ? 18.579 -11.148 -28.944 1.00 96.56 418 PHE A N 1
ATOM 3170 C CA . PHE A 1 418 ? 18.643 -11.892 -30.214 1.00 96.56 418 PHE A CA 1
ATOM 3171 C C . PHE A 1 418 ? 17.577 -11.465 -31.226 1.00 96.56 418 PHE A C 1
ATOM 3173 O O . PHE A 1 418 ? 17.720 -11.749 -32.411 1.00 96.56 418 PHE A O 1
ATOM 3180 N N . GLY A 1 419 ? 16.541 -10.742 -30.793 1.00 96.19 419 GLY A N 1
ATOM 3181 C CA . GLY A 1 419 ? 15.524 -10.199 -31.689 1.00 96.19 419 GLY A CA 1
ATOM 3182 C C . GLY A 1 419 ? 16.018 -9.064 -32.592 1.00 96.19 419 GLY A C 1
ATOM 3183 O O . GLY A 1 419 ? 15.287 -8.665 -33.493 1.00 96.19 419 GLY A O 1
ATOM 3184 N N . HIS A 1 420 ? 17.221 -8.513 -32.371 1.00 96.44 420 HIS A N 1
ATOM 3185 C CA . HIS A 1 420 ? 17.746 -7.425 -33.197 1.00 96.44 420 HIS A CA 1
ATOM 3186 C C . HIS A 1 420 ? 19.272 -7.456 -33.325 1.00 96.44 420 HIS A C 1
ATOM 3188 O O . HIS A 1 420 ? 20.003 -7.289 -32.348 1.00 96.44 420 HIS A O 1
ATOM 3194 N N . VAL A 1 421 ? 19.767 -7.552 -34.560 1.00 96.00 421 VAL A N 1
ATOM 3195 C CA . VAL A 1 421 ? 21.201 -7.716 -34.856 1.00 96.00 421 VAL A CA 1
ATOM 3196 C C . VAL A 1 421 ? 22.050 -6.565 -34.296 1.00 96.00 421 VAL A C 1
ATOM 3198 O O . VAL A 1 421 ? 23.075 -6.809 -33.663 1.00 96.00 421 VAL A O 1
ATOM 3201 N N . LYS A 1 422 ? 21.592 -5.309 -34.430 1.00 95.31 422 LYS A N 1
ATOM 3202 C CA . LYS A 1 422 ? 22.304 -4.135 -33.880 1.00 95.31 422 LYS A CA 1
ATOM 3203 C C . LYS A 1 422 ? 22.329 -4.086 -32.343 1.00 95.31 422 LYS A C 1
ATOM 3205 O O . LYS A 1 422 ? 23.212 -3.465 -31.768 1.00 95.31 422 LYS A O 1
ATOM 3210 N N . ALA A 1 423 ? 21.370 -4.714 -31.662 1.00 96.12 423 ALA A N 1
ATOM 3211 C CA . ALA A 1 423 ? 21.320 -4.701 -30.198 1.00 96.12 423 ALA A CA 1
ATOM 3212 C C . ALA A 1 423 ? 22.237 -5.764 -29.581 1.00 96.12 423 ALA A C 1
ATOM 3214 O O . ALA A 1 423 ? 22.691 -5.60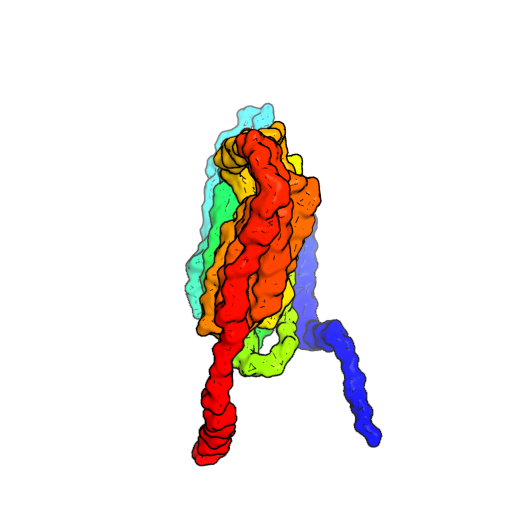0 -28.447 1.00 96.12 423 ALA A O 1
ATOM 3215 N N . LEU A 1 424 ? 22.521 -6.835 -30.334 1.00 96.25 424 LEU A N 1
ATOM 3216 C CA . LEU A 1 424 ? 23.248 -8.004 -29.851 1.00 96.25 424 LEU A CA 1
ATOM 3217 C C . LEU A 1 424 ? 24.592 -7.616 -29.228 1.00 96.25 424 LEU A C 1
ATOM 3219 O O . LEU A 1 424 ? 24.880 -8.042 -28.115 1.00 96.25 424 LEU A O 1
ATOM 3223 N N . PHE A 1 425 ? 25.379 -6.766 -29.897 1.00 95.88 425 PHE A N 1
ATOM 3224 C CA . PHE A 1 425 ? 26.697 -6.340 -29.417 1.00 95.88 425 PHE A CA 1
ATOM 3225 C C . PHE A 1 425 ? 26.648 -5.561 -28.085 1.00 95.88 425 PHE A C 1
ATOM 3227 O O . PHE A 1 425 ? 27.176 -6.077 -27.093 1.00 95.88 425 PHE A O 1
ATOM 3234 N N . PRO A 1 426 ? 26.021 -4.367 -27.999 1.00 96.44 426 PRO A N 1
ATOM 3235 C CA . PRO A 1 426 ? 26.086 -3.551 -26.786 1.00 96.44 426 PRO A CA 1
ATOM 3236 C C . PRO A 1 426 ? 25.359 -4.196 -25.600 1.00 96.44 426 PRO A C 1
ATOM 3238 O O . PRO A 1 426 ? 25.835 -4.113 -24.466 1.00 96.44 426 PRO A O 1
ATOM 3241 N N . VAL A 1 427 ? 24.235 -4.882 -25.842 1.00 96.62 427 VAL A N 1
ATOM 3242 C CA . VAL A 1 427 ? 23.467 -5.537 -24.774 1.00 96.62 427 VAL A CA 1
ATOM 3243 C C . VAL A 1 427 ? 24.242 -6.720 -24.198 1.00 96.62 427 VAL A C 1
ATOM 3245 O O . VAL A 1 427 ? 24.365 -6.831 -22.978 1.00 96.62 427 VAL A O 1
ATOM 3248 N N . SER A 1 428 ? 24.806 -7.589 -25.044 1.00 96.75 428 SER A N 1
ATOM 3249 C CA . SER A 1 428 ? 25.591 -8.737 -24.570 1.00 96.75 428 SER A CA 1
ATOM 3250 C C . SER A 1 428 ? 26.874 -8.311 -23.857 1.00 96.75 428 SER A C 1
ATOM 3252 O O . SER A 1 428 ? 27.205 -8.897 -22.827 1.00 96.75 428 SER A O 1
ATOM 3254 N N . LEU A 1 429 ? 27.547 -7.254 -24.328 1.00 96.50 429 LEU A N 1
ATOM 3255 C CA . LEU A 1 429 ? 28.722 -6.688 -23.664 1.00 96.50 429 LEU A CA 1
ATOM 3256 C C . LEU A 1 429 ? 28.377 -6.213 -22.248 1.00 96.50 429 LEU A C 1
ATOM 3258 O O . LEU A 1 429 ? 29.034 -6.594 -21.275 1.00 96.50 429 LEU A O 1
ATOM 3262 N N . ALA A 1 430 ? 27.317 -5.414 -22.122 1.00 97.00 430 ALA A N 1
ATOM 3263 C CA . ALA A 1 430 ? 26.919 -4.836 -20.847 1.00 97.00 430 ALA A CA 1
ATOM 3264 C C . ALA A 1 430 ? 26.401 -5.896 -19.860 1.00 97.00 430 ALA A C 1
ATOM 3266 O O . ALA A 1 430 ? 26.821 -5.920 -18.700 1.00 97.00 430 ALA A O 1
ATOM 3267 N N . LEU A 1 431 ? 25.544 -6.821 -20.313 1.00 96.56 431 LEU A N 1
ATOM 3268 C CA . LEU A 1 431 ? 25.068 -7.936 -19.486 1.00 96.56 431 LEU A CA 1
ATOM 3269 C C . LEU A 1 431 ? 26.205 -8.905 -19.131 1.00 96.56 431 LEU A C 1
ATOM 3271 O O . LEU A 1 431 ? 26.235 -9.432 -18.017 1.00 96.56 431 LEU A O 1
ATOM 3275 N N . GLY A 1 432 ? 27.163 -9.111 -20.037 1.00 96.12 432 GLY A N 1
ATOM 3276 C CA . GLY A 1 432 ? 28.370 -9.898 -19.807 1.00 96.12 432 GLY A CA 1
ATOM 3277 C C . GLY A 1 432 ? 29.225 -9.305 -18.691 1.00 96.12 432 GLY A C 1
ATOM 3278 O O . GLY A 1 432 ? 29.551 -10.020 -17.740 1.00 96.12 432 GLY A O 1
ATOM 3279 N N . GLY A 1 433 ? 29.507 -8.000 -18.751 1.00 96.06 433 GLY A N 1
ATOM 3280 C CA . GLY A 1 433 ? 30.227 -7.264 -17.707 1.00 96.06 433 GLY A CA 1
ATOM 3281 C C . GLY A 1 433 ? 29.496 -7.278 -16.363 1.00 96.06 433 GLY A C 1
ATOM 3282 O O . GLY A 1 433 ? 30.088 -7.599 -15.330 1.00 96.06 433 GLY A O 1
ATOM 3283 N N . LEU A 1 434 ? 28.183 -7.037 -16.365 1.00 96.62 434 LEU A N 1
ATOM 3284 C CA . LEU A 1 434 ? 27.369 -7.112 -15.152 1.00 96.62 434 LEU A CA 1
ATOM 3285 C C . LEU A 1 434 ? 27.366 -8.520 -14.537 1.00 96.62 434 LEU A C 1
ATOM 3287 O O . LEU A 1 434 ? 27.423 -8.667 -13.316 1.00 96.62 434 LEU A O 1
ATOM 3291 N N . SER A 1 435 ? 27.378 -9.561 -15.368 1.00 95.94 435 SER A N 1
ATOM 3292 C CA . SER A 1 435 ? 27.456 -10.953 -14.914 1.00 95.94 435 SER A CA 1
ATOM 3293 C C . SER A 1 435 ? 28.803 -11.281 -14.263 1.00 95.94 435 SER A C 1
ATOM 3295 O O . SER A 1 435 ? 28.841 -12.085 -13.329 1.00 95.94 435 SER A O 1
ATOM 3297 N N . ILE A 1 436 ? 29.907 -10.639 -14.673 1.00 95.69 436 ILE A N 1
ATOM 3298 C CA . ILE A 1 436 ? 31.202 -10.734 -13.967 1.00 95.69 436 ILE A CA 1
ATOM 3299 C C . ILE A 1 436 ? 31.056 -10.156 -12.560 1.00 95.69 436 ILE A C 1
ATOM 3301 O O . ILE A 1 436 ? 31.394 -10.823 -11.579 1.00 95.69 436 ILE A O 1
ATOM 3305 N N .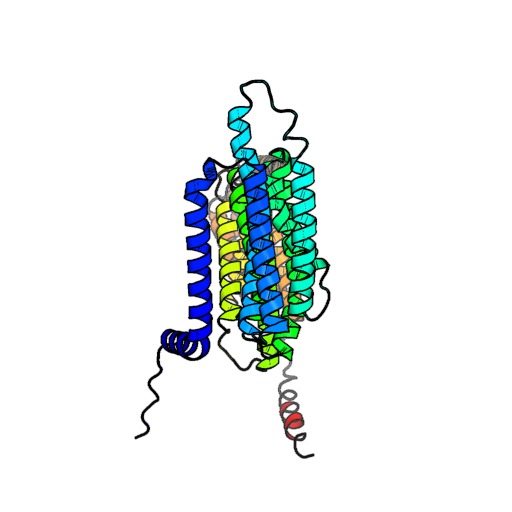 VAL A 1 437 ? 30.487 -8.952 -12.447 1.00 95.81 437 VAL A N 1
ATOM 3306 C CA . VAL A 1 437 ? 30.242 -8.302 -11.151 1.00 95.81 437 VAL A CA 1
ATOM 3307 C C . VAL A 1 437 ? 29.367 -9.192 -10.264 1.00 95.81 437 VAL A C 1
ATOM 3309 O O . VAL A 1 437 ? 29.723 -9.471 -9.120 1.00 95.81 437 VAL A O 1
ATOM 3312 N N . GLN A 1 438 ? 28.269 -9.726 -10.798 1.00 95.62 438 GLN A N 1
ATOM 3313 C CA . GLN A 1 438 ? 27.374 -10.637 -10.079 1.00 95.62 438 GLN A CA 1
ATOM 3314 C C . GLN A 1 438 ? 28.067 -11.952 -9.690 1.00 95.62 438 GLN A C 1
ATOM 3316 O O . GLN A 1 438 ? 27.847 -12.447 -8.585 1.00 95.62 438 GLN A O 1
ATOM 3321 N N . THR A 1 439 ? 28.974 -12.486 -10.516 1.00 95.31 439 THR A N 1
ATOM 3322 C CA . THR A 1 439 ? 29.794 -13.665 -10.175 1.00 95.31 439 THR A CA 1
ATOM 3323 C C . THR A 1 439 ? 30.641 -13.401 -8.931 1.00 95.31 439 THR A C 1
ATOM 3325 O O . THR A 1 439 ? 30.637 -14.207 -7.992 1.00 95.31 439 THR A O 1
ATOM 3328 N N . VAL A 1 440 ? 31.333 -12.257 -8.900 1.00 95.25 440 VAL A N 1
ATOM 3329 C CA . VAL A 1 440 ? 32.194 -11.840 -7.782 1.00 95.25 440 VAL A CA 1
ATOM 3330 C C . VAL A 1 440 ? 31.363 -11.599 -6.521 1.00 95.25 440 VAL A C 1
ATOM 3332 O O . VAL A 1 440 ? 31.687 -12.109 -5.444 1.00 95.25 440 VAL A O 1
ATOM 3335 N N . VAL A 1 441 ? 30.254 -10.871 -6.651 1.00 95.50 441 VAL A N 1
ATOM 3336 C CA . VAL A 1 441 ? 29.417 -10.461 -5.520 1.00 95.50 441 VAL A CA 1
ATOM 3337 C C . VAL A 1 441 ? 28.614 -11.631 -4.942 1.00 95.50 441 VAL A C 1
ATOM 3339 O O . VAL A 1 441 ? 28.620 -11.866 -3.727 1.00 95.50 441 VAL A O 1
ATOM 3342 N N . PHE A 1 442 ? 27.955 -12.423 -5.790 1.00 95.06 442 PHE A N 1
ATOM 3343 C CA . PHE A 1 442 ? 27.147 -13.559 -5.348 1.00 95.06 442 PHE A CA 1
ATOM 3344 C C . PHE A 1 442 ? 28.001 -14.766 -4.966 1.00 95.06 442 PHE A C 1
ATOM 3346 O O . PHE A 1 442 ? 27.527 -15.606 -4.199 1.00 95.06 442 PHE A O 1
ATOM 3353 N N . ARG A 1 443 ? 29.272 -14.814 -5.396 1.00 94.62 443 ARG A N 1
ATOM 3354 C CA . ARG A 1 443 ? 30.208 -15.930 -5.178 1.00 94.62 443 ARG A CA 1
ATOM 3355 C C . ARG A 1 443 ? 29.689 -17.247 -5.764 1.00 94.62 443 ARG A C 1
ATOM 3357 O O . ARG A 1 443 ? 29.850 -18.309 -5.163 1.00 94.62 443 ARG A O 1
ATOM 3364 N N . ARG A 1 444 ? 29.037 -17.177 -6.928 1.00 93.19 444 ARG A N 1
ATOM 3365 C CA . ARG A 1 444 ? 28.515 -18.342 -7.653 1.00 93.19 444 ARG A CA 1
ATOM 3366 C C . ARG A 1 444 ? 29.246 -18.486 -8.992 1.00 93.19 444 ARG A C 1
ATOM 3368 O O . ARG A 1 444 ? 28.928 -17.746 -9.917 1.00 93.19 444 ARG A O 1
ATOM 3375 N N . PRO A 1 445 ? 30.168 -19.456 -9.144 1.00 88.69 445 PRO A N 1
ATOM 3376 C CA . PRO A 1 445 ? 30.982 -19.584 -10.356 1.00 88.69 445 PRO A CA 1
ATOM 3377 C C . PRO A 1 445 ? 30.164 -19.931 -11.607 1.00 88.69 445 PRO A C 1
ATOM 3379 O O . PRO A 1 445 ? 30.625 -19.698 -12.716 1.00 88.69 445 PRO A O 1
ATOM 3382 N N . GLY A 1 446 ? 28.936 -20.443 -11.453 1.00 88.56 446 GLY A N 1
ATOM 3383 C CA . GLY A 1 446 ? 28.046 -20.726 -12.585 1.00 88.56 446 GLY A CA 1
ATOM 3384 C C . GLY A 1 446 ? 27.754 -19.504 -13.465 1.00 88.56 446 GLY A C 1
ATOM 3385 O O . GLY A 1 446 ? 27.583 -19.660 -14.669 1.00 88.56 446 GLY A O 1
ATOM 3386 N N . TRP A 1 447 ? 27.783 -18.295 -12.898 1.00 90.12 447 TRP A N 1
ATOM 3387 C CA . TRP A 1 447 ? 27.568 -17.041 -13.629 1.00 90.12 447 TRP A CA 1
ATOM 3388 C C . TRP A 1 447 ? 28.706 -16.697 -14.591 1.00 90.12 447 TRP A C 1
ATOM 3390 O O . TRP A 1 447 ? 28.481 -16.020 -15.593 1.00 90.12 447 TRP A O 1
ATOM 3400 N N . LEU A 1 448 ? 29.907 -17.232 -14.348 1.00 91.31 448 LEU A N 1
ATOM 3401 C CA . LEU A 1 448 ? 31.037 -17.059 -15.252 1.00 91.31 448 LEU A CA 1
ATOM 3402 C C . LEU A 1 448 ? 30.733 -17.663 -16.627 1.00 91.31 448 LEU A C 1
ATOM 3404 O O . LEU A 1 448 ? 31.087 -17.076 -17.640 1.00 91.31 448 LEU A O 1
ATOM 3408 N N . ARG A 1 449 ? 30.016 -18.796 -16.676 1.00 92.81 449 ARG A N 1
ATOM 3409 C CA . ARG A 1 449 ? 29.614 -19.428 -17.944 1.00 92.81 449 ARG A CA 1
ATOM 3410 C C . ARG A 1 449 ? 28.698 -18.518 -18.757 1.00 92.81 449 ARG A C 1
ATOM 3412 O O . ARG A 1 449 ? 28.877 -18.406 -19.962 1.00 92.81 449 ARG A O 1
ATOM 3419 N N . PHE A 1 450 ? 27.757 -17.850 -18.091 1.00 93.75 450 PHE A N 1
ATOM 3420 C CA . PHE A 1 450 ? 26.868 -16.892 -18.744 1.00 93.75 450 PHE A CA 1
ATOM 3421 C C . PHE A 1 450 ? 27.641 -15.670 -19.252 1.00 93.75 450 PHE A C 1
ATOM 3423 O O . PHE A 1 450 ? 27.456 -15.268 -20.393 1.00 93.75 450 PHE A O 1
ATOM 3430 N N . SER A 1 451 ? 28.557 -15.124 -18.445 1.00 93.88 451 SER A N 1
ATOM 3431 C CA . SER A 1 451 ? 29.412 -14.007 -18.866 1.00 93.88 451 SER A CA 1
ATOM 3432 C C . SER A 1 451 ? 30.288 -14.363 -20.075 1.00 93.88 451 SER A C 1
ATOM 3434 O O . SER A 1 451 ? 30.382 -13.573 -21.008 1.00 93.88 451 SER A O 1
ATOM 3436 N N . LEU A 1 452 ? 30.859 -15.574 -20.106 1.00 93.44 452 LEU A N 1
ATOM 3437 C CA . LEU A 1 452 ? 31.629 -16.073 -21.249 1.00 93.44 452 LEU A CA 1
ATOM 3438 C C . LEU A 1 452 ? 30.761 -16.233 -22.501 1.00 93.44 452 LEU A C 1
ATOM 3440 O O . LEU A 1 452 ? 31.180 -15.826 -23.580 1.00 93.44 452 LEU A O 1
ATOM 3444 N N . ALA A 1 453 ? 29.552 -16.784 -22.361 1.00 94.75 453 ALA A N 1
ATOM 3445 C CA . ALA A 1 453 ? 28.612 -16.911 -23.472 1.00 94.75 453 ALA A CA 1
ATOM 3446 C C . ALA A 1 453 ? 28.197 -15.535 -24.020 1.00 94.75 453 ALA A C 1
ATOM 3448 O O . ALA A 1 453 ? 28.252 -15.313 -25.226 1.00 94.75 453 ALA A O 1
ATOM 3449 N N . ALA A 1 454 ? 27.854 -14.589 -23.141 1.00 95.25 454 ALA A N 1
ATOM 3450 C CA . ALA A 1 454 ? 27.526 -13.221 -23.527 1.00 95.25 454 ALA A CA 1
ATOM 3451 C C . ALA A 1 454 ? 28.721 -12.510 -24.186 1.00 95.25 454 ALA A C 1
ATOM 3453 O O . ALA A 1 454 ? 28.550 -11.846 -25.203 1.00 95.25 454 ALA A O 1
ATOM 3454 N N . GLY A 1 455 ? 29.936 -12.707 -23.668 1.00 93.69 455 GLY A N 1
ATOM 3455 C CA . GLY A 1 455 ? 31.167 -12.189 -24.264 1.00 93.69 455 GLY A CA 1
ATOM 3456 C C . GLY A 1 455 ? 31.431 -12.752 -25.662 1.00 93.69 455 GLY A C 1
ATOM 3457 O O . GLY A 1 455 ? 31.696 -11.984 -26.579 1.00 93.69 455 GLY A O 1
ATOM 3458 N N . ALA A 1 456 ? 31.285 -14.066 -25.857 1.00 93.75 456 ALA A N 1
ATOM 3459 C CA . ALA A 1 456 ? 31.439 -14.699 -27.168 1.00 93.75 456 ALA A CA 1
ATOM 3460 C C . ALA A 1 456 ? 30.424 -14.158 -28.188 1.00 93.75 456 ALA A C 1
ATOM 3462 O O . ALA A 1 456 ? 30.788 -13.835 -29.318 1.00 93.75 456 ALA A O 1
ATOM 3463 N N . VAL A 1 457 ? 29.166 -13.998 -27.769 1.00 95.50 457 VAL A N 1
ATOM 3464 C CA . VAL A 1 457 ? 28.105 -13.402 -28.593 1.00 95.50 457 VAL A CA 1
ATOM 3465 C C . VAL A 1 457 ? 28.406 -11.935 -28.923 1.00 95.50 457 VAL A C 1
ATOM 3467 O O . VAL A 1 457 ? 28.205 -11.515 -30.062 1.00 95.50 457 VAL A O 1
ATOM 3470 N N . SER A 1 458 ? 28.949 -11.169 -27.974 1.00 95.12 458 SER A N 1
ATOM 3471 C CA . SER A 1 458 ? 29.377 -9.785 -28.202 1.00 95.12 458 SER A CA 1
ATOM 3472 C C . SER A 1 458 ? 30.489 -9.710 -29.250 1.00 95.12 458 SER A C 1
ATOM 3474 O O . SER A 1 458 ? 30.357 -8.986 -30.236 1.00 95.12 458 SER A O 1
ATOM 3476 N N . CYS A 1 459 ? 31.540 -10.523 -29.110 1.00 92.62 459 CYS A N 1
ATOM 3477 C CA . CYS A 1 459 ? 32.640 -10.581 -30.074 1.00 92.62 459 CYS A CA 1
ATOM 3478 C C . CYS A 1 459 ? 32.160 -10.974 -31.478 1.00 92.62 459 CYS A C 1
ATOM 3480 O O . CYS A 1 459 ? 32.603 -10.385 -32.462 1.00 92.62 459 CYS A O 1
ATOM 3482 N N . ALA A 1 460 ? 31.217 -11.915 -31.575 1.00 92.81 460 ALA A N 1
ATOM 3483 C CA . ALA A 1 460 ? 30.625 -12.319 -32.849 1.00 92.81 460 ALA A CA 1
ATOM 3484 C C . ALA A 1 460 ? 29.771 -11.210 -33.496 1.00 92.81 460 ALA A C 1
ATOM 3486 O O . ALA A 1 460 ? 29.761 -11.080 -34.718 1.00 92.81 460 ALA A O 1
ATOM 3487 N N . ALA A 1 461 ? 29.072 -10.391 -32.702 1.00 94.62 461 ALA A N 1
ATOM 3488 C CA . ALA A 1 461 ? 28.242 -9.297 -33.214 1.00 94.62 461 ALA A CA 1
ATOM 3489 C C . ALA A 1 461 ? 28.992 -7.993 -33.495 1.00 94.62 461 ALA A C 1
ATOM 3491 O O . ALA A 1 461 ? 28.468 -7.146 -34.221 1.00 94.62 461 ALA A O 1
ATOM 3492 N N . LEU A 1 462 ? 30.197 -7.818 -32.948 1.00 94.69 462 LEU A N 1
ATOM 3493 C CA . LEU A 1 462 ? 30.987 -6.595 -33.093 1.00 94.69 462 LEU A CA 1
ATOM 3494 C C . LEU A 1 462 ? 31.186 -6.162 -34.564 1.00 94.69 462 LEU A C 1
ATOM 3496 O O . LEU A 1 462 ? 30.931 -4.991 -34.853 1.00 94.69 462 LEU A O 1
ATOM 3500 N N . PRO A 1 463 ? 31.563 -7.041 -35.519 1.00 93.88 463 PRO A N 1
ATOM 3501 C CA . PRO A 1 463 ? 31.761 -6.631 -36.911 1.00 93.88 463 PRO A CA 1
ATOM 3502 C C . PRO A 1 463 ? 30.469 -6.145 -37.566 1.00 93.88 463 PRO A C 1
ATOM 3504 O O . PRO A 1 463 ? 30.460 -5.144 -38.278 1.00 93.88 463 PRO A O 1
ATOM 3507 N N . VAL A 1 464 ? 29.358 -6.832 -37.285 1.00 93.94 464 VAL A N 1
ATOM 3508 C CA . VAL A 1 464 ? 28.046 -6.475 -37.833 1.00 93.94 464 VAL A CA 1
ATOM 3509 C C . VAL A 1 464 ? 27.578 -5.137 -37.267 1.00 93.94 464 VAL A C 1
ATOM 3511 O O . VAL A 1 464 ? 27.072 -4.293 -38.006 1.00 93.94 464 VAL A O 1
ATOM 3514 N N . PHE A 1 465 ? 27.798 -4.904 -35.973 1.00 95.12 465 PHE A N 1
ATOM 3515 C CA . PHE A 1 465 ? 27.497 -3.631 -35.332 1.00 95.12 465 PHE A CA 1
ATOM 3516 C C . PHE A 1 465 ? 28.329 -2.481 -35.917 1.00 95.12 465 PHE A C 1
ATOM 3518 O O . PHE A 1 465 ? 27.768 -1.463 -36.312 1.00 95.12 465 PHE A O 1
ATOM 3525 N N . LEU A 1 466 ? 29.649 -2.649 -36.044 1.00 95.25 466 LEU A N 1
ATOM 3526 C CA . LEU A 1 466 ? 30.536 -1.614 -36.589 1.00 95.25 466 LEU A CA 1
ATOM 3527 C C . LEU A 1 466 ? 30.245 -1.297 -38.058 1.00 95.25 466 LEU A C 1
ATOM 3529 O O . LEU A 1 466 ? 30.241 -0.124 -38.434 1.00 95.25 466 LEU A O 1
ATOM 3533 N N . LYS A 1 467 ? 29.907 -2.306 -38.868 1.00 95.19 467 LYS A N 1
ATOM 3534 C CA . LYS A 1 467 ? 29.493 -2.089 -40.257 1.00 95.19 467 LYS A CA 1
ATOM 3535 C C . LYS A 1 467 ? 28.175 -1.319 -40.341 1.00 95.19 467 LYS A C 1
ATOM 3537 O O . LYS A 1 467 ? 28.071 -0.356 -41.092 1.00 95.19 467 LYS A O 1
ATOM 3542 N N . THR A 1 468 ? 27.168 -1.723 -39.566 1.00 94.31 468 THR A N 1
ATOM 3543 C CA . THR A 1 468 ? 25.813 -1.150 -39.662 1.00 94.31 468 THR A CA 1
ATOM 3544 C C . THR A 1 468 ? 25.674 0.223 -39.004 1.00 94.31 468 THR A C 1
ATOM 3546 O O . THR A 1 468 ? 24.965 1.078 -39.533 1.00 94.31 468 THR A O 1
ATOM 3549 N N . VAL A 1 469 ? 26.337 0.445 -37.868 1.00 94.75 469 VAL A N 1
ATOM 3550 C CA . VAL A 1 469 ? 26.232 1.685 -37.082 1.00 94.75 469 VAL A CA 1
ATOM 3551 C C . VAL A 1 469 ? 27.398 2.631 -37.368 1.00 94.75 469 VAL A C 1
ATOM 3553 O O . VAL A 1 469 ? 27.182 3.820 -37.590 1.00 94.75 469 VAL A O 1
ATOM 3556 N N . GLY A 1 470 ? 28.629 2.113 -37.406 1.00 92.94 470 GLY A N 1
ATOM 3557 C CA . GLY A 1 470 ? 29.836 2.906 -37.664 1.00 92.94 470 GLY A CA 1
ATOM 3558 C C . GLY A 1 470 ? 30.113 3.155 -39.149 1.00 92.94 470 GLY A C 1
ATOM 3559 O O . GLY A 1 470 ? 30.750 4.145 -39.492 1.00 92.94 470 GLY A O 1
ATOM 3560 N N . GLY A 1 471 ? 29.612 2.294 -40.042 1.00 94.50 471 GLY A N 1
ATOM 3561 C CA . GLY A 1 471 ? 29.984 2.304 -41.461 1.00 94.50 471 GLY A CA 1
ATOM 3562 C C . GLY A 1 471 ? 31.403 1.787 -41.715 1.00 94.50 471 GLY A C 1
ATOM 3563 O O . GLY A 1 471 ? 31.975 2.081 -42.758 1.00 94.50 471 GLY A O 1
ATOM 3564 N N . TRP A 1 472 ? 31.999 1.076 -40.753 1.00 93.62 472 TRP A N 1
ATOM 3565 C CA . TRP A 1 472 ? 33.386 0.615 -40.831 1.00 93.62 472 TRP A CA 1
ATOM 3566 C C . TRP A 1 472 ? 33.421 -0.851 -41.258 1.00 93.62 472 TRP A C 1
ATOM 3568 O O . TRP A 1 472 ? 32.810 -1.706 -40.613 1.00 93.62 472 TRP A O 1
ATOM 3578 N N . GLU A 1 473 ? 34.150 -1.157 -42.330 1.00 91.69 473 GLU A N 1
ATOM 3579 C CA . GLU A 1 473 ? 34.375 -2.534 -42.765 1.00 91.69 473 GLU A CA 1
ATOM 3580 C C . GLU A 1 473 ? 35.626 -3.094 -42.087 1.00 91.69 473 GLU A C 1
ATOM 3582 O O . GLU A 1 473 ? 36.748 -2.660 -42.338 1.00 91.69 473 GLU A O 1
ATOM 3587 N N . LEU A 1 474 ? 35.428 -4.055 -41.185 1.00 87.38 474 LEU A N 1
ATOM 3588 C CA . LEU A 1 474 ? 36.530 -4.763 -40.549 1.00 87.38 474 LEU A CA 1
ATOM 3589 C C . LEU A 1 474 ? 37.027 -5.900 -41.456 1.00 87.38 474 LEU A C 1
ATOM 3591 O O . LEU A 1 474 ? 36.205 -6.668 -41.963 1.00 87.38 474 LEU A O 1
ATOM 3595 N N . PRO A 1 475 ? 38.353 -6.077 -41.602 1.00 87.69 475 PRO A N 1
ATOM 3596 C CA . PRO A 1 475 ? 38.934 -7.259 -42.225 1.00 87.69 475 PRO A CA 1
ATOM 3597 C C . PRO A 1 475 ? 38.391 -8.550 -41.600 1.00 87.69 475 PRO A C 1
ATOM 3599 O O . PRO A 1 475 ? 38.356 -8.683 -40.374 1.00 87.69 475 PRO A O 1
ATOM 3602 N N . ALA A 1 476 ? 38.042 -9.534 -42.435 1.00 76.94 476 ALA A N 1
ATOM 3603 C CA . ALA A 1 476 ? 37.442 -10.806 -42.010 1.00 76.94 476 ALA A CA 1
ATOM 3604 C C . ALA A 1 476 ? 38.283 -11.606 -40.988 1.00 76.94 476 ALA A C 1
ATOM 3606 O O . ALA A 1 476 ? 37.757 -12.493 -40.322 1.00 76.94 476 ALA A O 1
ATOM 3607 N N . ALA A 1 477 ? 39.572 -11.281 -40.831 1.00 78.50 477 ALA A N 1
ATOM 3608 C CA . ALA A 1 477 ? 40.496 -11.944 -39.909 1.00 78.50 477 ALA A CA 1
ATOM 3609 C C . ALA A 1 477 ? 40.449 -11.425 -38.452 1.00 78.50 477 ALA A C 1
ATOM 3611 O O . ALA A 1 477 ? 40.868 -12.131 -37.537 1.00 78.50 477 ALA A O 1
ATOM 3612 N N . LEU A 1 478 ? 39.933 -10.217 -38.196 1.00 75.19 478 LEU A N 1
ATOM 3613 C CA . LEU A 1 478 ? 39.922 -9.610 -36.852 1.00 75.19 478 LEU A CA 1
ATOM 3614 C C . LEU A 1 478 ? 39.005 -10.275 -35.800 1.00 75.19 478 LEU A C 1
ATOM 3616 O O . LEU A 1 478 ? 39.400 -10.292 -34.633 1.00 75.19 478 LEU A O 1
ATOM 3620 N N . PRO A 1 479 ? 37.834 -10.862 -36.126 1.00 64.62 479 PRO A N 1
ATOM 3621 C CA . PRO A 1 479 ? 36.941 -11.453 -35.119 1.00 64.62 479 PRO A CA 1
ATOM 3622 C C . PRO A 1 479 ? 37.579 -12.611 -34.336 1.00 64.62 479 PRO A C 1
ATOM 3624 O O . PRO A 1 479 ? 37.241 -12.833 -33.175 1.00 64.62 479 PRO A O 1
ATOM 3627 N N . VAL A 1 480 ? 38.528 -13.326 -34.952 1.00 66.31 480 VAL A N 1
ATOM 3628 C CA . VAL A 1 480 ? 39.239 -14.462 -34.341 1.00 66.31 480 VAL A CA 1
ATOM 3629 C C . VAL A 1 480 ? 40.221 -13.993 -33.260 1.00 66.31 480 VAL A C 1
ATOM 3631 O O . VAL A 1 480 ? 40.426 -14.695 -32.274 1.00 66.31 480 VAL A O 1
ATOM 3634 N N . LEU A 1 481 ? 40.775 -12.782 -33.390 1.00 65.88 481 LEU A N 1
ATOM 3635 C CA . LEU A 1 481 ? 41.708 -12.204 -32.414 1.00 65.88 481 LEU A CA 1
ATOM 3636 C C . LEU A 1 481 ? 41.000 -11.644 -31.174 1.00 65.88 481 LEU A C 1
ATOM 3638 O O . LEU A 1 481 ? 41.581 -11.625 -30.092 1.00 65.88 481 LEU A O 1
ATOM 3642 N N . PHE A 1 482 ? 39.740 -11.223 -31.314 1.00 62.19 482 PHE A N 1
ATOM 3643 C CA . PHE A 1 482 ? 38.925 -10.716 -30.207 1.00 62.19 482 PHE A CA 1
ATOM 3644 C C . PHE A 1 482 ? 38.207 -11.808 -29.419 1.00 62.19 482 PHE A C 1
ATOM 3646 O O . PHE A 1 482 ? 37.463 -11.479 -28.492 1.00 62.19 482 PHE A O 1
ATOM 3653 N N . PHE A 1 483 ? 38.420 -13.092 -29.734 1.00 62.59 483 PHE A N 1
ATOM 3654 C CA . PHE A 1 483 ? 37.976 -14.152 -28.836 1.00 62.59 483 PHE A CA 1
ATOM 3655 C C . PHE A 1 483 ? 38.548 -13.843 -27.455 1.00 62.59 483 PHE A C 1
ATOM 3657 O O . PHE A 1 483 ? 39.761 -13.658 -27.336 1.00 62.59 483 PHE A O 1
ATOM 3664 N N . PRO A 1 484 ? 37.704 -13.699 -26.421 1.00 56.06 484 PRO A N 1
ATOM 3665 C CA . PRO A 1 484 ? 38.171 -13.183 -25.158 1.00 56.06 484 PRO A CA 1
ATOM 3666 C C . PRO A 1 484 ? 39.194 -14.175 -24.613 1.00 56.06 484 PRO A C 1
ATOM 3668 O O . PRO A 1 484 ? 38.838 -15.244 -24.115 1.00 56.06 484 PRO A O 1
ATOM 3671 N N . LEU A 1 485 ? 40.472 -13.793 -24.673 1.00 55.25 485 LEU A N 1
ATOM 3672 C CA . LEU A 1 485 ? 41.552 -14.319 -23.844 1.00 55.25 485 LEU A CA 1
ATOM 3673 C C . LEU A 1 485 ? 41.247 -13.904 -22.398 1.00 55.25 485 LEU A C 1
ATOM 3675 O O . LEU A 1 485 ? 41.964 -13.138 -21.762 1.00 55.25 485 LEU A O 1
ATOM 3679 N N . CYS A 1 486 ? 40.094 -14.335 -21.887 1.00 51.47 486 CYS A N 1
ATOM 3680 C CA . CYS A 1 486 ? 39.656 -14.027 -20.549 1.00 51.47 486 CYS A CA 1
ATOM 3681 C C . CYS A 1 486 ? 40.446 -14.941 -19.610 1.00 51.47 486 CYS A C 1
ATOM 3683 O O . CYS A 1 486 ? 40.496 -16.159 -19.824 1.00 51.47 486 CYS A O 1
ATOM 3685 N N . PRO A 1 487 ? 41.089 -14.389 -18.572 1.00 49.72 487 PRO A N 1
ATOM 3686 C CA . PRO A 1 487 ? 41.983 -15.142 -17.721 1.00 49.72 487 PRO A CA 1
ATOM 3687 C C . PRO A 1 487 ? 41.166 -16.131 -16.887 1.00 49.72 487 PRO A C 1
ATOM 3689 O O . PRO A 1 487 ? 40.666 -15.815 -15.808 1.00 49.72 487 PRO A O 1
ATOM 3692 N N . VAL A 1 488 ? 41.130 -17.388 -17.335 1.00 55.81 488 VAL A N 1
ATOM 3693 C CA . VAL A 1 488 ? 40.674 -18.564 -16.567 1.00 55.81 488 VAL A CA 1
ATOM 3694 C C . VAL A 1 488 ? 41.343 -18.630 -15.175 1.00 55.81 488 VAL A C 1
ATOM 3696 O O . VAL A 1 488 ? 40.836 -19.266 -14.251 1.00 55.81 488 VAL A O 1
ATOM 3699 N N . ARG A 1 489 ? 42.444 -17.892 -14.962 1.00 57.47 489 ARG A N 1
ATOM 3700 C CA . ARG A 1 489 ? 43.142 -17.749 -13.675 1.00 57.47 489 ARG A CA 1
ATOM 3701 C C . AR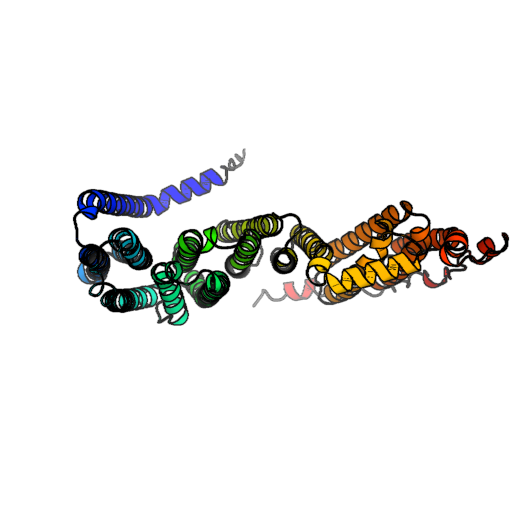G A 1 489 ? 42.318 -17.118 -12.540 1.00 57.47 489 ARG A C 1
ATOM 3703 O O . ARG A 1 489 ? 42.635 -17.409 -11.389 1.00 57.47 489 ARG A O 1
ATOM 3710 N N . LEU A 1 490 ? 41.261 -16.341 -12.804 1.00 55.97 490 LEU A N 1
ATOM 3711 C CA . LEU A 1 490 ? 40.408 -15.767 -11.741 1.00 55.97 490 LEU A CA 1
ATOM 3712 C C . LEU A 1 490 ? 39.434 -16.779 -11.108 1.00 55.97 490 LEU A C 1
ATOM 3714 O O . LEU A 1 490 ? 38.872 -16.514 -10.048 1.00 55.97 490 LEU A O 1
ATOM 3718 N N . ALA A 1 491 ? 39.269 -17.962 -11.707 1.00 54.69 491 ALA A N 1
ATOM 3719 C CA . ALA A 1 491 ? 38.384 -19.011 -11.206 1.00 54.69 491 ALA A CA 1
ATOM 3720 C C . ALA A 1 491 ? 39.101 -20.065 -10.345 1.00 54.69 491 ALA A C 1
ATOM 3722 O O . ALA A 1 491 ? 38.561 -21.155 -10.153 1.00 54.69 491 ALA A O 1
ATOM 3723 N N . ARG A 1 492 ? 40.302 -19.787 -9.804 1.00 61.53 492 ARG A N 1
ATOM 3724 C CA . ARG A 1 492 ? 40.868 -20.684 -8.786 1.00 61.53 492 ARG A CA 1
ATOM 3725 C C . ARG A 1 492 ? 39.953 -20.631 -7.560 1.00 61.53 492 ARG A C 1
ATOM 3727 O O . ARG A 1 492 ? 39.841 -19.566 -6.950 1.00 61.53 492 ARG A O 1
ATOM 3734 N N . PRO A 1 493 ? 39.274 -21.736 -7.196 1.00 59.66 493 PRO A N 1
ATOM 3735 C CA . PRO A 1 493 ? 38.433 -21.750 -6.014 1.00 59.66 493 PRO A CA 1
ATOM 3736 C C . PRO A 1 493 ? 39.324 -21.365 -4.840 1.00 59.66 493 PRO A C 1
ATOM 3738 O O . PRO A 1 493 ? 40.327 -22.033 -4.588 1.00 59.66 493 PRO A O 1
ATOM 3741 N N . VAL A 1 494 ? 38.988 -20.269 -4.151 1.00 63.34 494 VAL A N 1
ATOM 3742 C CA . VAL A 1 494 ? 39.610 -19.931 -2.870 1.00 63.34 494 VAL A CA 1
ATOM 3743 C C . VAL A 1 494 ? 39.442 -21.173 -2.013 1.00 63.34 494 VAL A C 1
ATOM 3745 O O . VAL A 1 494 ? 38.323 -21.508 -1.613 1.00 63.34 494 VAL A O 1
ATOM 3748 N N . ARG A 1 495 ? 40.541 -21.916 -1.849 1.00 61.97 495 ARG A N 1
ATOM 3749 C CA . ARG A 1 495 ? 40.602 -23.183 -1.131 1.00 61.97 495 ARG A CA 1
ATOM 3750 C C . ARG A 1 495 ? 40.063 -22.850 0.252 1.00 61.97 495 ARG A C 1
ATOM 3752 O O . ARG A 1 495 ? 40.730 -22.148 1.007 1.00 61.97 495 ARG A O 1
ATOM 3759 N N . ARG A 1 496 ? 38.805 -23.224 0.530 1.00 58.06 496 ARG A N 1
ATOM 3760 C CA . ARG A 1 496 ? 38.176 -23.020 1.838 1.00 58.06 496 ARG A CA 1
ATOM 3761 C C . ARG A 1 496 ? 39.075 -23.742 2.827 1.00 58.06 496 ARG A C 1
ATOM 3763 O O . ARG A 1 496 ? 39.014 -24.965 2.921 1.00 58.06 496 ARG A O 1
ATOM 3770 N N . GLY A 1 497 ? 39.956 -22.995 3.486 1.00 52.69 497 GLY A N 1
ATOM 3771 C CA . GLY A 1 497 ? 40.800 -23.521 4.542 1.00 52.69 497 GLY A CA 1
ATOM 3772 C C . GLY A 1 497 ? 39.878 -24.192 5.544 1.00 52.69 497 GLY A C 1
ATOM 3773 O O . GLY A 1 497 ? 38.969 -23.551 6.071 1.00 52.69 497 GLY A O 1
ATOM 3774 N N . GLY A 1 498 ? 40.057 -25.497 5.736 1.00 49.22 498 GLY A N 1
ATOM 3775 C CA . GLY A 1 498 ? 39.262 -26.338 6.625 1.00 49.22 498 GLY A CA 1
ATOM 3776 C C . GLY A 1 498 ? 39.489 -26.023 8.104 1.00 49.22 498 GLY A C 1
ATOM 3777 O O . GLY A 1 498 ? 39.792 -26.918 8.880 1.00 49.22 498 GLY A O 1
ATOM 3778 N N . ARG A 1 499 ? 39.351 -24.760 8.516 1.00 55.50 499 ARG A N 1
ATOM 3779 C CA . ARG A 1 499 ? 39.361 -24.326 9.916 1.00 55.50 499 ARG A CA 1
ATOM 3780 C C . ARG A 1 499 ? 37.964 -23.834 10.269 1.00 55.50 499 ARG A C 1
ATOM 3782 O O . ARG A 1 499 ? 37.585 -22.732 9.895 1.00 55.50 499 ARG A O 1
ATOM 3789 N N . GLY A 1 500 ? 37.181 -24.663 10.957 1.00 52.06 500 GLY A N 1
ATOM 3790 C CA . GLY A 1 500 ? 35.892 -24.210 11.497 1.00 52.06 500 GLY A CA 1
ATOM 3791 C C . GLY A 1 500 ? 34.867 -25.278 11.874 1.00 52.06 500 GLY A C 1
ATOM 3792 O O . GLY A 1 500 ? 33.807 -24.919 12.374 1.00 52.06 500 GLY A O 1
ATOM 3793 N N . ARG A 1 501 ? 35.137 -26.579 11.686 1.00 52.97 501 ARG A N 1
ATOM 3794 C CA . ARG A 1 501 ? 34.211 -27.642 12.135 1.00 52.97 501 ARG A CA 1
ATOM 3795 C C . ARG A 1 501 ? 34.251 -27.942 13.643 1.00 52.97 501 ARG A C 1
ATOM 3797 O O . ARG A 1 501 ? 33.460 -28.755 14.097 1.00 52.97 501 ARG A O 1
ATOM 3804 N N . THR A 1 502 ? 35.083 -27.265 14.435 1.00 56.12 502 THR A N 1
ATOM 3805 C CA . THR A 1 502 ? 35.251 -27.557 15.874 1.00 56.12 502 THR A CA 1
ATOM 3806 C C . THR A 1 502 ? 34.611 -26.557 16.846 1.00 56.12 502 THR A C 1
ATOM 3808 O O . THR A 1 502 ? 34.689 -26.780 18.048 1.00 56.12 502 THR A O 1
ATOM 3811 N N . VAL A 1 503 ? 33.934 -25.490 16.393 1.00 56.31 503 VAL A N 1
ATOM 3812 C CA . VAL A 1 503 ? 33.394 -24.466 17.327 1.00 56.31 503 VAL A CA 1
ATOM 3813 C C . VAL A 1 503 ? 31.886 -24.599 17.599 1.00 56.31 503 VAL A C 1
ATOM 3815 O O . VAL A 1 503 ? 31.429 -24.245 18.683 1.00 56.31 503 VAL A O 1
ATOM 3818 N N . LEU A 1 504 ? 31.101 -25.208 16.702 1.00 51.34 504 LEU A N 1
ATOM 3819 C CA . LEU A 1 504 ? 29.653 -25.383 16.923 1.00 51.34 504 LEU A CA 1
ATOM 3820 C C . LEU A 1 504 ? 29.286 -26.561 17.847 1.00 51.34 504 LEU A C 1
ATOM 3822 O O . LEU A 1 504 ? 28.156 -26.617 18.327 1.00 51.34 504 LEU A O 1
ATOM 3826 N N . SER A 1 505 ? 30.220 -27.465 18.171 1.00 49.00 505 SER A N 1
ATOM 3827 C CA . SER A 1 505 ? 29.985 -28.510 19.183 1.00 49.00 505 SER A CA 1
ATOM 3828 C C . SER A 1 505 ? 30.186 -28.018 20.622 1.00 49.00 505 SER A C 1
ATOM 3830 O O . SER A 1 505 ? 29.609 -28.598 21.539 1.00 49.00 505 SER A O 1
ATOM 3832 N N . ARG A 1 506 ? 30.923 -26.917 20.848 1.00 48.84 506 ARG A N 1
ATOM 3833 C CA . ARG A 1 506 ? 31.154 -26.376 22.202 1.00 48.84 506 ARG A CA 1
ATOM 3834 C C . ARG A 1 506 ? 30.016 -25.496 22.724 1.00 48.84 506 ARG A C 1
ATOM 3836 O O . ARG A 1 506 ? 29.795 -25.463 23.928 1.00 48.84 506 ARG A O 1
ATOM 3843 N N . GLN A 1 507 ? 29.241 -24.853 21.849 1.00 49.09 507 GLN A N 1
ATOM 3844 C CA . GLN A 1 507 ? 28.132 -23.985 22.276 1.00 49.09 507 GLN A CA 1
ATOM 3845 C C . GLN A 1 507 ? 26.845 -24.754 22.630 1.00 49.09 507 GLN A C 1
ATOM 3847 O O . GLN A 1 507 ? 26.011 -24.245 23.372 1.00 49.09 507 GLN A O 1
ATOM 3852 N N . ARG A 1 508 ? 26.699 -26.011 22.180 1.00 48.16 508 ARG A N 1
ATOM 3853 C CA . ARG A 1 508 ? 25.596 -26.893 22.614 1.00 48.16 508 ARG A CA 1
ATOM 3854 C C . ARG A 1 508 ? 25.805 -27.503 24.006 1.00 48.16 508 ARG A C 1
ATOM 3856 O O . ARG A 1 508 ? 24.836 -27.956 24.601 1.00 48.16 508 ARG A O 1
ATOM 3863 N N . TRP A 1 509 ? 27.027 -27.478 24.544 1.00 48.91 509 TRP A N 1
ATOM 3864 C CA . TRP A 1 509 ? 27.344 -28.039 25.866 1.00 48.91 509 TRP A CA 1
ATOM 3865 C C . TRP A 1 509 ? 27.324 -27.015 27.013 1.00 48.91 509 TRP A C 1
ATOM 3867 O O . TRP A 1 509 ? 27.309 -27.423 28.173 1.00 48.91 509 TRP A O 1
ATOM 3877 N N . SER A 1 510 ? 27.289 -25.705 26.732 1.00 48.38 510 SER A N 1
ATOM 3878 C CA . SER A 1 510 ? 27.205 -24.682 27.788 1.00 48.38 510 SER A CA 1
ATOM 3879 C C . SER A 1 510 ? 25.771 -24.309 28.180 1.00 48.38 510 SER A C 1
ATOM 3881 O O . SER A 1 510 ? 25.573 -23.812 29.280 1.00 48.38 510 SER A O 1
ATOM 3883 N N . MET A 1 511 ? 24.760 -24.583 27.345 1.00 49.56 511 MET A N 1
ATOM 3884 C CA . MET A 1 511 ? 23.350 -24.368 27.726 1.00 49.56 511 MET A CA 1
ATOM 3885 C C . MET A 1 511 ? 22.750 -25.524 28.542 1.00 49.56 511 MET A C 1
ATOM 3887 O O . MET A 1 511 ? 21.760 -25.319 29.232 1.00 49.56 511 MET A O 1
ATOM 3891 N N . ALA A 1 512 ? 23.355 -26.716 28.525 1.00 51.19 512 ALA A N 1
ATOM 3892 C CA . ALA A 1 512 ? 22.859 -27.870 29.282 1.00 51.19 512 ALA A CA 1
ATOM 3893 C C . ALA A 1 512 ? 23.282 -27.885 30.768 1.00 51.19 512 ALA A C 1
ATOM 3895 O O . ALA A 1 512 ? 22.795 -28.715 31.523 1.00 51.19 512 ALA A O 1
ATOM 3896 N N . ARG A 1 513 ? 24.173 -26.981 31.208 1.00 51.16 513 ARG A N 1
ATOM 3897 C CA . ARG A 1 513 ? 24.672 -26.922 32.600 1.00 51.16 513 ARG A CA 1
ATOM 3898 C C . ARG A 1 513 ? 24.071 -25.802 33.464 1.00 51.16 513 ARG A C 1
ATOM 3900 O O . ARG A 1 513 ? 24.504 -25.625 34.592 1.00 51.16 513 ARG A O 1
ATOM 3907 N N . GLY A 1 514 ? 23.079 -25.064 32.962 1.00 46.16 514 GLY A N 1
ATOM 3908 C CA . GLY A 1 514 ? 22.448 -23.950 33.689 1.00 46.16 514 GLY A CA 1
ATOM 3909 C C . GLY A 1 514 ? 21.099 -24.259 34.349 1.00 46.16 514 GLY A C 1
ATOM 3910 O O . GLY A 1 514 ? 20.415 -23.320 34.727 1.00 46.16 514 GLY A O 1
ATOM 3911 N N . TRP A 1 515 ? 20.673 -25.526 34.423 1.00 49.47 515 TRP A N 1
ATOM 3912 C CA . TRP A 1 515 ? 19.344 -25.938 34.925 1.00 49.47 515 TRP A CA 1
ATOM 3913 C C . TRP A 1 515 ? 19.417 -26.852 36.164 1.00 49.47 515 TRP A C 1
ATOM 3915 O O . TRP A 1 515 ? 18.553 -27.693 36.390 1.00 49.47 515 TRP A O 1
ATOM 3925 N N . SER A 1 516 ? 20.457 -26.685 36.978 1.00 46.28 516 SER A N 1
ATOM 3926 C CA . SER A 1 516 ? 20.530 -27.246 38.330 1.00 46.28 516 SER A CA 1
ATOM 3927 C C . SER A 1 516 ? 21.037 -26.156 39.274 1.00 46.28 516 SER A C 1
ATOM 3929 O O . SER A 1 516 ? 22.245 -26.013 39.472 1.00 46.28 516 SER A O 1
ATOM 3931 N N . GLY A 1 517 ? 20.105 -25.342 39.761 1.00 47.41 517 GLY A N 1
ATOM 3932 C CA . GLY A 1 517 ? 20.313 -24.230 40.683 1.00 47.41 517 GLY A CA 1
ATOM 3933 C C . GLY A 1 517 ? 18.974 -23.620 41.039 1.00 47.41 517 GLY A C 1
ATOM 3934 O O . GLY A 1 517 ? 18.338 -23.096 40.098 1.00 47.41 517 GLY A O 1
#

pLDDT: mean 86.6, std 13.47, range [44.16, 97.94]